Protein AF-A0A6G6K9N0-F1 (afdb_monomer_lite)

Secondary structure (DSSP, 8-state):
-EEEEEEEEEETTHHHHHHHS-HHHHHHHHHHHHHHHHHHHHHTT-SEEEEETTEEEEEEESSHHHHHHHHHHHHHHHHHHHHHHT-TT-GGGGSTT--PPP-EEEEEEEEEEEEPSSSS--EESHHHHHHHHHHHHSPTT-EEE-HHHHHHHT--GGGB-TT--B----TT---SSTTTS--BEEBP---S-PPPS-S--TTTEEEEESSHHHHHHHS-HHHHHHHBPTT-EEEEEESS-GGGGG--HHHHHHHHHTT-EEEEEEE-TTGGGGS-HHHHHHHHHHHHHHHHHHHHHHHH-TTEEEEEESS--SSEEEEEEEEETTEEEEEEEEETT--TT----EEEEE---SS-HHHHTT-HHHHHHHHHHHHHT-TTEE----

Foldseek 3Di:
DFKKKKKKKAWPCLVVCPVVDPPVLSVLLLVVLVVLLCVLLVVLPWPDWDDDPSMIMTIFHRALSRLLSNVSSLLSSLQVQLLLLLDQVNVQVVDPDWRDGTKMFMFIEIDDWDDDPPPNRDTDDDRNLRRVQNSVVGDISWYKYWPVSVVSNPDDPVQWDPPQFDQDDRPPDDDPDPSDDIGMTIGDHLYQFAADPDRNDPFFWRHKDLFVVRCCVRHNLLSQLVFFAQLWEKEKAEAQPLSVLPDDPSSVVSCVVSVYAYEAEHEDLQLCPPDDPVQSVQSVVSNVVRVVSLVVVCVVDVSYAYWYAPHDDQKIKMWGWGDRPNDTKIKMWIGHGDGPPDSHMIIMGIFNDPPPPVCLVRHPSSVVVVVSVCRVVDPRTPRPPD

Radius of gyration: 24.11 Å; chains: 1; bounding box: 62×47×68 Å

Sequence (386 aa):
MELRAIMFVDMVDSTGLKHRESSETALLLTKALFEQVKHATRKHGCLFVKFTGDGAMVTFAGDNAGCFAAVQAACELVRSIDEYNLQFNHPSRAREGAYVNIRVRIGVAFGRCDLIEDHSGDVVGLPADLASRLCREADVNRILLDRETMTRSGMDLSDFDSLARRRLTLKGIPLPGGQEQEQFFHVKVDRLVQAPLEEDFPGGMVAVYTNRNEMRKDFSLSRLFDRAVVGSEILVVGRTLVGWSQMSSHDLDLIRTKNLRIKLLVSSLEACKFLAGAEVTTIAADKAATLPAFQRLTTTLPSVDFHEMDILIPDGFTCAEVTAGGASKSVVLRDINSGAKTDKITMLFACICDRDRSRQSRCITCGMRERGRRLAESPRGSAARV

pLDDT: mean 81.49, std 14.33, range [33.62, 98.0]

Structure (mmCIF, N/CA/C/O backbone):
data_AF-A0A6G6K9N0-F1
#
_entry.id   AF-A0A6G6K9N0-F1
#
loop_
_atom_site.group_PDB
_atom_site.id
_atom_site.type_symbol
_atom_site.label_atom_id
_atom_site.label_alt_id
_atom_site.label_comp_id
_atom_site.label_asym_id
_atom_site.label_entity_id
_atom_site.label_seq_id
_atom_site.pdbx_PDB_ins_code
_atom_site.Cartn_x
_atom_site.Cartn_y
_atom_site.Cartn_z
_atom_site.occupancy
_atom_site.B_iso_or_equiv
_atom_site.auth_seq_id
_atom_site.auth_comp_id
_atom_site.auth_asym_id
_atom_site.auth_atom_id
_atom_site.pdbx_PDB_model_num
ATOM 1 N N . MET A 1 1 ? 20.776 1.605 -32.677 1.00 76.75 1 MET A N 1
ATOM 2 C CA . MET A 1 1 ? 20.116 2.642 -31.856 1.00 76.75 1 MET A CA 1
ATOM 3 C C . MET A 1 1 ? 18.609 2.681 -32.060 1.00 76.75 1 MET A C 1
ATOM 5 O O . MET A 1 1 ? 18.141 3.049 -33.133 1.00 76.75 1 MET A O 1
ATOM 9 N N . GLU A 1 2 ? 17.856 2.388 -31.006 1.00 89.44 2 GLU A N 1
ATOM 10 C CA . GLU A 1 2 ? 16.396 2.515 -30.951 1.00 89.44 2 GLU A CA 1
ATOM 11 C C . GLU A 1 2 ? 15.970 3.317 -29.715 1.00 89.44 2 GLU A C 1
ATOM 13 O O . GLU A 1 2 ? 16.739 3.456 -28.765 1.00 89.44 2 GLU A O 1
ATOM 18 N N . LEU A 1 3 ? 14.750 3.861 -29.718 1.00 94.44 3 LEU A N 1
ATOM 19 C CA . LEU A 1 3 ? 14.158 4.446 -28.514 1.00 94.44 3 LEU A CA 1
ATOM 20 C C . LEU A 1 3 ? 13.615 3.332 -27.610 1.00 94.44 3 LEU A C 1
ATOM 22 O O . LEU A 1 3 ? 12.992 2.379 -28.096 1.00 94.44 3 LEU A O 1
ATOM 26 N N . ARG A 1 4 ? 13.827 3.467 -26.300 1.00 95.38 4 ARG A N 1
ATOM 27 C CA . ARG A 1 4 ? 13.277 2.582 -25.265 1.00 95.38 4 ARG A CA 1
ATOM 28 C C . ARG A 1 4 ? 12.958 3.369 -23.999 1.00 95.38 4 ARG A C 1
ATOM 30 O O . ARG A 1 4 ? 13.692 4.290 -23.639 1.00 95.38 4 ARG A O 1
ATOM 37 N N . ALA A 1 5 ? 11.909 2.946 -23.301 1.00 96.94 5 ALA A N 1
ATOM 38 C CA . ALA A 1 5 ? 11.779 3.201 -21.872 1.00 96.94 5 ALA A CA 1
ATOM 39 C C . ALA A 1 5 ? 12.426 2.037 -21.108 1.00 96.94 5 ALA A C 1
ATOM 41 O O . ALA A 1 5 ? 12.181 0.865 -21.411 1.00 96.94 5 ALA A O 1
ATOM 42 N N . ILE A 1 6 ? 13.285 2.363 -20.148 1.00 97.00 6 ILE A N 1
ATOM 43 C CA . ILE A 1 6 ? 14.080 1.408 -19.378 1.00 97.00 6 ILE A CA 1
ATOM 44 C C . ILE A 1 6 ? 13.731 1.579 -17.909 1.00 97.00 6 ILE A C 1
ATOM 46 O O . ILE A 1 6 ? 13.831 2.677 -17.367 1.00 97.00 6 ILE A O 1
ATOM 50 N N . MET A 1 7 ? 13.345 0.482 -17.268 1.00 97.94 7 MET A N 1
ATOM 51 C CA . MET A 1 7 ? 13.067 0.411 -15.842 1.00 97.94 7 MET A CA 1
ATOM 52 C C . MET A 1 7 ? 14.128 -0.451 -15.161 1.00 97.94 7 MET A C 1
ATOM 54 O O . MET A 1 7 ? 14.363 -1.588 -15.565 1.00 97.94 7 MET A O 1
ATOM 58 N N . PHE A 1 8 ? 14.731 0.072 -14.100 1.00 97.75 8 PHE A N 1
ATOM 59 C CA . PHE A 1 8 ? 15.536 -0.699 -13.160 1.00 97.75 8 PHE A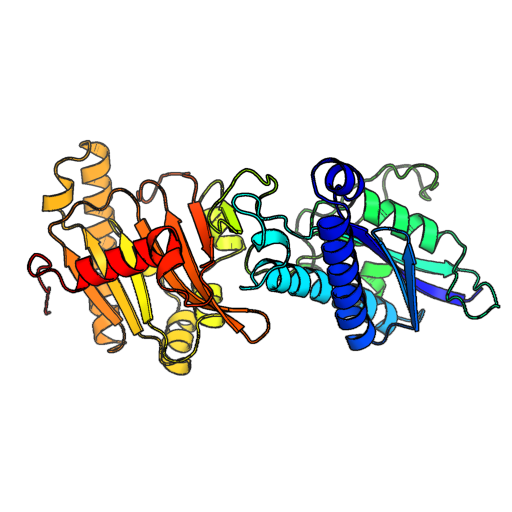 CA 1
ATOM 60 C C . PHE A 1 8 ? 14.772 -0.888 -11.856 1.00 97.75 8 PHE A C 1
ATOM 62 O O . PHE A 1 8 ? 14.125 0.039 -11.371 1.00 97.75 8 PHE A O 1
ATOM 69 N N . VAL A 1 9 ? 14.873 -2.089 -11.300 1.00 97.75 9 VAL A N 1
ATOM 70 C CA . VAL A 1 9 ? 14.343 -2.479 -9.993 1.00 97.75 9 VAL A CA 1
ATOM 71 C C . VAL A 1 9 ? 15.502 -3.019 -9.174 1.00 97.75 9 VAL A C 1
ATOM 73 O O . VAL A 1 9 ? 16.251 -3.857 -9.670 1.00 97.75 9 VAL A O 1
ATOM 76 N N . ASP A 1 10 ? 15.623 -2.585 -7.928 1.00 95.62 10 ASP A N 1
ATOM 77 C CA . ASP A 1 10 ? 16.673 -3.022 -7.006 1.00 95.62 10 ASP A CA 1
ATOM 78 C C . ASP A 1 10 ? 16.066 -3.418 -5.659 1.00 95.62 10 ASP A C 1
ATOM 80 O O . ASP A 1 10 ? 15.213 -2.691 -5.142 1.00 95.62 10 ASP A O 1
ATOM 84 N N . MET A 1 11 ? 16.471 -4.559 -5.092 1.00 93.00 11 MET A N 1
ATOM 85 C CA . MET A 1 11 ? 16.022 -4.977 -3.761 1.00 93.00 11 MET A CA 1
ATOM 86 C C . MET A 1 11 ? 16.819 -4.238 -2.685 1.00 93.00 11 MET A C 1
ATOM 88 O O . MET A 1 11 ? 18.035 -4.366 -2.577 1.00 93.00 11 MET A O 1
ATOM 92 N N . VAL A 1 12 ? 16.115 -3.509 -1.822 1.00 89.56 12 VAL A N 1
ATOM 93 C CA . VAL A 1 12 ? 16.740 -2.724 -0.754 1.00 89.56 12 VAL A CA 1
ATOM 94 C C . VAL A 1 12 ? 17.461 -3.639 0.231 1.00 89.56 12 VAL A C 1
ATOM 96 O O . VAL A 1 12 ? 16.858 -4.549 0.794 1.00 89.56 12 VAL A O 1
ATOM 99 N N . ASP A 1 13 ? 18.737 -3.332 0.475 1.00 82.44 13 ASP A N 1
ATOM 100 C CA . ASP A 1 13 ? 19.608 -4.030 1.429 1.00 82.44 13 ASP A CA 1
ATOM 101 C C . ASP A 1 13 ? 19.694 -5.553 1.203 1.00 82.44 13 ASP A C 1
ATOM 103 O O . ASP A 1 13 ? 19.846 -6.341 2.134 1.00 82.44 13 ASP A O 1
ATOM 107 N N . SER A 1 14 ? 19.635 -5.990 -0.059 1.00 80.25 14 SER A N 1
ATOM 108 C CA . SER A 1 14 ? 19.769 -7.406 -0.433 1.00 80.25 14 SER A CA 1
ATOM 109 C C . SER A 1 14 ? 21.084 -8.041 0.041 1.00 80.25 14 SER A C 1
ATOM 111 O O . SER A 1 14 ? 21.157 -9.245 0.296 1.00 80.25 14 SER A O 1
ATOM 113 N N . THR A 1 15 ? 22.143 -7.234 0.143 1.00 77.25 15 THR A N 1
ATOM 114 C CA . THR A 1 15 ? 23.469 -7.681 0.568 1.00 77.25 15 THR A CA 1
ATOM 115 C C . THR A 1 15 ? 23.490 -7.881 2.078 1.00 77.25 15 THR A C 1
ATOM 117 O O . THR A 1 15 ? 23.899 -8.948 2.528 1.00 77.25 15 THR A O 1
ATOM 120 N N . GLY A 1 16 ? 22.968 -6.926 2.860 1.00 77.44 16 GLY A N 1
ATOM 121 C CA . GLY A 1 16 ? 22.784 -7.101 4.300 1.00 77.44 16 GLY A CA 1
ATOM 122 C C . GLY A 1 16 ? 21.852 -8.269 4.618 1.00 77.44 16 GLY A C 1
ATOM 123 O O . GLY A 1 16 ? 22.157 -9.072 5.497 1.00 77.44 16 GLY A O 1
ATOM 124 N N . LEU A 1 17 ? 20.787 -8.444 3.831 1.00 75.00 17 LEU A N 1
ATOM 125 C CA . LEU A 1 17 ? 19.857 -9.564 3.952 1.00 75.00 17 LEU A CA 1
ATOM 126 C C . LEU A 1 17 ? 20.562 -10.925 3.845 1.00 75.00 17 LEU A C 1
ATOM 128 O O . LEU A 1 17 ? 20.322 -11.795 4.671 1.00 75.00 17 LEU A O 1
ATOM 132 N N . LYS A 1 18 ? 21.478 -11.110 2.885 1.00 76.12 18 LYS A N 1
ATOM 133 C CA . LYS A 1 18 ? 22.251 -12.363 2.737 1.00 76.12 18 LYS A CA 1
ATOM 134 C C . LYS A 1 18 ? 23.173 -12.662 3.923 1.00 76.12 18 LYS A C 1
ATOM 136 O O . LYS A 1 18 ? 23.562 -13.814 4.095 1.00 76.12 18 LYS A O 1
ATOM 141 N N . HIS A 1 19 ? 23.553 -11.642 4.692 1.00 77.94 19 HIS A N 1
ATOM 142 C CA . HIS A 1 19 ? 24.391 -11.789 5.882 1.00 77.94 19 HIS A CA 1
ATOM 143 C C . HIS A 1 19 ? 23.576 -11.995 7.164 1.00 77.94 19 HIS A C 1
ATOM 145 O O . HIS A 1 19 ? 24.037 -12.706 8.054 1.00 77.94 19 HIS A O 1
ATOM 151 N N . ARG A 1 20 ? 22.394 -11.372 7.271 1.00 74.94 20 ARG A N 1
ATOM 152 C CA . ARG A 1 20 ? 21.501 -11.500 8.436 1.00 74.94 20 ARG A CA 1
ATOM 153 C C . ARG A 1 20 ? 20.654 -12.768 8.390 1.00 74.94 20 ARG A C 1
ATOM 155 O O . ARG A 1 20 ? 20.398 -13.374 9.425 1.00 74.94 20 ARG A O 1
ATOM 162 N N . GLU A 1 21 ? 20.252 -13.178 7.192 1.00 75.19 21 GLU A N 1
ATOM 163 C CA . GLU A 1 21 ? 19.354 -14.305 6.972 1.00 75.19 21 GLU A CA 1
ATOM 164 C C . GLU A 1 21 ? 20.063 -15.527 6.394 1.00 75.19 21 GLU A C 1
ATOM 166 O O . GLU A 1 21 ? 21.169 -15.466 5.857 1.00 75.19 21 GLU A O 1
ATOM 171 N N . SER A 1 22 ? 19.383 -16.673 6.462 1.00 77.12 22 SER A N 1
ATOM 172 C CA . SER A 1 22 ? 19.866 -17.880 5.794 1.00 77.12 22 SER A CA 1
ATOM 173 C C . SER A 1 22 ? 19.892 -17.699 4.271 1.00 77.12 22 SER A C 1
ATOM 175 O O . SER A 1 22 ? 19.024 -17.036 3.694 1.00 77.12 22 SER A O 1
ATOM 177 N N . SER A 1 23 ? 20.848 -18.343 3.592 1.00 80.06 23 SER A N 1
ATOM 178 C CA . SER A 1 23 ? 20.934 -18.309 2.124 1.00 80.06 23 SER A CA 1
ATOM 179 C C . SER A 1 23 ? 19.653 -18.812 1.447 1.00 80.06 23 SER A C 1
ATOM 181 O O . SER A 1 23 ? 19.300 -18.335 0.371 1.00 80.06 23 SER A O 1
ATOM 183 N N . GLU A 1 24 ? 18.935 -19.737 2.090 1.00 81.69 24 GLU A N 1
ATOM 184 C CA . GLU A 1 24 ? 17.631 -20.222 1.639 1.00 81.69 24 GLU A CA 1
ATOM 185 C C . GLU A 1 24 ? 16.565 -19.119 1.701 1.00 81.69 24 GLU A C 1
ATOM 187 O O . GLU A 1 24 ? 15.896 -18.865 0.699 1.00 81.69 24 GLU A O 1
ATOM 192 N N . THR A 1 25 ? 16.454 -18.406 2.829 1.00 79.19 25 THR A N 1
ATOM 193 C CA . THR A 1 25 ? 15.535 -17.263 2.980 1.00 79.19 25 THR A CA 1
ATOM 194 C C . THR A 1 25 ? 15.822 -16.192 1.928 1.00 79.19 25 THR A C 1
ATOM 196 O O . THR A 1 25 ? 14.905 -15.739 1.242 1.00 79.19 25 THR A O 1
ATOM 199 N N . ALA A 1 26 ? 17.093 -15.815 1.760 1.00 81.38 26 ALA A N 1
ATOM 200 C CA . ALA A 1 26 ? 17.496 -14.811 0.780 1.00 81.38 26 ALA A CA 1
ATOM 201 C C . ALA A 1 26 ? 17.121 -15.242 -0.649 1.00 81.38 26 ALA A C 1
ATOM 203 O O . ALA A 1 26 ? 16.526 -14.464 -1.393 1.00 81.38 26 ALA A O 1
ATOM 204 N N . LEU A 1 27 ? 17.380 -16.504 -1.013 1.00 85.12 27 LEU A N 1
ATOM 205 C CA . LEU A 1 27 ? 17.009 -17.051 -2.318 1.00 85.12 27 LEU A CA 1
ATOM 206 C C . LEU A 1 27 ? 15.490 -17.056 -2.541 1.00 85.12 27 LEU A C 1
ATOM 208 O O . LEU A 1 27 ? 15.033 -16.733 -3.638 1.00 85.12 27 LEU A O 1
ATOM 212 N N . LEU A 1 28 ? 14.703 -17.421 -1.526 1.00 86.19 28 LEU A N 1
ATOM 213 C CA . LEU A 1 28 ? 13.240 -17.417 -1.600 1.00 86.19 28 LEU A CA 1
ATOM 214 C C . LEU A 1 28 ? 12.693 -16.003 -1.829 1.00 86.19 28 LEU A C 1
ATOM 216 O O . LEU A 1 28 ? 11.836 -15.817 -2.693 1.00 86.19 28 LEU A O 1
ATOM 220 N N . LEU A 1 29 ? 13.218 -15.002 -1.117 1.00 86.69 29 LEU A N 1
ATOM 221 C CA . LEU A 1 29 ? 12.814 -13.603 -1.279 1.00 86.69 29 LEU A CA 1
ATOM 222 C C . LEU A 1 29 ? 13.217 -13.044 -2.649 1.00 86.69 29 LEU A C 1
ATOM 224 O O . LEU A 1 29 ? 12.410 -12.378 -3.295 1.00 86.69 29 LEU A O 1
ATOM 228 N N . THR A 1 30 ? 14.417 -13.364 -3.146 1.00 89.44 30 THR A N 1
ATOM 229 C CA . THR A 1 30 ? 14.835 -12.988 -4.506 1.00 89.44 30 THR A CA 1
ATOM 230 C C . THR A 1 30 ? 13.933 -13.619 -5.567 1.00 89.44 30 THR A C 1
ATOM 232 O O . THR A 1 30 ? 13.468 -12.923 -6.468 1.00 89.44 30 THR A O 1
ATOM 235 N N . LYS A 1 31 ? 13.617 -14.917 -5.448 1.00 90.44 31 LYS A N 1
ATOM 236 C CA . LYS A 1 31 ? 12.684 -15.593 -6.366 1.00 90.44 31 LYS A CA 1
ATOM 237 C C . LYS A 1 31 ? 11.305 -14.941 -6.349 1.00 90.44 31 LYS A C 1
ATOM 239 O O . LYS A 1 31 ? 10.733 -14.711 -7.409 1.00 90.44 31 LYS A O 1
ATOM 244 N N . ALA A 1 32 ? 10.795 -14.614 -5.165 1.00 89.75 32 ALA A N 1
ATOM 245 C CA . ALA A 1 32 ? 9.515 -13.940 -5.031 1.00 89.75 32 ALA A CA 1
ATOM 246 C C . ALA A 1 32 ? 9.516 -12.564 -5.706 1.00 89.75 32 ALA A C 1
ATOM 248 O O . ALA A 1 32 ? 8.602 -12.285 -6.480 1.00 89.75 32 ALA A O 1
ATOM 249 N N . LEU A 1 33 ? 10.557 -11.746 -5.500 1.00 92.88 33 LEU A N 1
ATOM 250 C CA . LEU A 1 33 ? 10.702 -10.474 -6.213 1.00 92.88 33 LEU A CA 1
ATOM 251 C C . LEU A 1 33 ? 10.684 -10.684 -7.731 1.00 92.88 33 LEU A C 1
ATOM 253 O O . LEU A 1 33 ? 9.982 -9.969 -8.439 1.00 92.88 33 LEU A O 1
ATOM 257 N N . PHE A 1 34 ? 11.420 -11.670 -8.241 1.00 95.06 34 PHE A N 1
ATOM 258 C CA . PHE A 1 34 ? 11.490 -11.925 -9.680 1.00 95.06 34 PHE A CA 1
ATOM 259 C C . PHE A 1 34 ? 10.136 -12.310 -10.273 1.00 95.06 34 PHE A C 1
ATOM 261 O O . PHE A 1 34 ? 9.804 -11.865 -11.372 1.00 95.06 34 PHE A O 1
ATOM 268 N N . GLU A 1 35 ? 9.333 -13.087 -9.549 1.00 94.12 35 GLU A N 1
ATOM 269 C CA . GLU A 1 35 ? 7.966 -13.392 -9.966 1.00 94.12 35 GLU A CA 1
ATOM 270 C C . GLU A 1 35 ? 7.067 -12.147 -9.945 1.00 94.12 35 GLU A C 1
ATOM 272 O O . GLU A 1 35 ? 6.330 -11.927 -10.908 1.00 94.12 35 GLU A O 1
ATOM 277 N N . GLN A 1 36 ? 7.189 -11.277 -8.934 1.00 94.69 36 GLN A N 1
ATOM 278 C CA . GLN A 1 36 ? 6.466 -9.997 -8.909 1.00 94.69 36 GLN A CA 1
ATOM 279 C C . GLN A 1 36 ? 6.851 -9.101 -10.096 1.00 94.69 36 GLN A C 1
ATOM 281 O O . GLN A 1 36 ? 5.975 -8.579 -10.787 1.00 94.69 36 GLN A O 1
ATOM 286 N N . VAL A 1 37 ? 8.151 -8.984 -10.397 1.00 97.19 37 VAL A N 1
ATOM 287 C CA . VAL A 1 37 ? 8.655 -8.219 -11.548 1.00 97.19 37 VAL A CA 1
ATOM 288 C C . VAL A 1 37 ? 8.088 -8.776 -12.849 1.00 97.19 37 VAL A C 1
ATOM 290 O O . VAL A 1 37 ? 7.547 -8.009 -13.643 1.00 97.19 37 VAL A O 1
ATOM 293 N N . LYS A 1 38 ? 8.153 -10.096 -13.083 1.00 95.94 38 LYS A N 1
ATOM 294 C CA . LYS A 1 38 ? 7.590 -10.710 -14.302 1.00 95.94 38 LYS A CA 1
ATOM 295 C C . LYS A 1 38 ? 6.101 -10.442 -14.428 1.00 95.94 38 LYS A C 1
ATOM 297 O O . LYS A 1 38 ? 5.647 -10.114 -15.519 1.00 95.94 38 LYS A O 1
ATOM 302 N N . HIS A 1 39 ? 5.352 -10.615 -13.342 1.00 94.44 39 HIS A N 1
ATOM 303 C CA . HIS A 1 39 ? 3.907 -10.444 -13.355 1.00 94.44 39 HIS A CA 1
ATOM 304 C C . HIS A 1 39 ? 3.524 -9.010 -13.735 1.00 94.44 39 HIS A C 1
ATOM 306 O O . HIS A 1 39 ? 2.824 -8.808 -14.730 1.00 94.44 39 HIS A O 1
ATOM 312 N N . ALA A 1 40 ? 4.048 -8.025 -13.001 1.00 95.94 40 ALA A N 1
ATOM 313 C CA . ALA A 1 40 ? 3.749 -6.616 -13.229 1.00 95.94 40 ALA A CA 1
ATOM 314 C C . ALA A 1 40 ? 4.182 -6.161 -14.632 1.00 95.94 40 ALA A C 1
ATOM 316 O O . ALA A 1 40 ? 3.424 -5.523 -15.353 1.00 95.94 40 ALA A O 1
ATOM 317 N N . THR A 1 41 ? 5.381 -6.537 -15.076 1.00 97.25 41 THR A N 1
ATOM 318 C CA . THR A 1 41 ? 5.936 -6.044 -16.350 1.00 97.25 41 THR A CA 1
ATOM 319 C C . THR A 1 41 ? 5.300 -6.684 -17.578 1.00 97.25 41 THR A C 1
ATOM 321 O O . THR A 1 41 ? 4.993 -5.980 -18.541 1.00 97.25 41 THR A O 1
ATOM 324 N N . ARG A 1 42 ? 5.013 -7.993 -17.542 1.00 95.94 42 ARG A N 1
ATOM 325 C CA . ARG A 1 42 ? 4.319 -8.679 -18.645 1.00 95.94 42 ARG A CA 1
ATOM 326 C C . ARG A 1 42 ? 2.894 -8.179 -18.817 1.00 95.94 42 ARG A C 1
ATOM 328 O O . ARG A 1 42 ? 2.455 -8.009 -19.950 1.00 95.94 42 ARG A O 1
ATOM 335 N N . LYS A 1 43 ? 2.195 -7.897 -17.712 1.00 94.88 43 LYS A N 1
ATOM 336 C CA . LYS A 1 43 ? 0.843 -7.317 -17.729 1.00 94.88 43 LYS A CA 1
ATOM 337 C C . LYS A 1 43 ? 0.784 -5.998 -18.509 1.00 94.88 43 LYS A C 1
ATOM 339 O O . LYS A 1 43 ? -0.235 -5.708 -19.124 1.00 94.88 43 LYS A O 1
ATOM 344 N N . HIS A 1 44 ? 1.881 -5.245 -18.526 1.00 97.00 44 HIS A N 1
ATOM 345 C CA . HIS A 1 44 ? 2.009 -3.974 -19.238 1.00 97.00 44 HIS A CA 1
ATOM 346 C C . HIS A 1 44 ? 2.843 -4.070 -20.530 1.00 97.00 44 HIS A C 1
ATOM 348 O O . HIS A 1 44 ? 3.254 -3.049 -21.067 1.00 97.00 44 HIS A O 1
ATOM 354 N N . GLY A 1 45 ? 3.081 -5.272 -21.065 1.00 95.31 45 GLY A N 1
ATOM 355 C CA . GLY A 1 45 ? 3.688 -5.435 -22.391 1.00 95.31 45 GLY A CA 1
ATOM 356 C C . GLY A 1 45 ? 5.178 -5.094 -22.463 1.00 95.31 45 GLY A C 1
ATOM 357 O O . GLY A 1 45 ? 5.630 -4.537 -23.464 1.00 95.31 45 GLY A O 1
ATOM 358 N N . CYS A 1 46 ? 5.958 -5.412 -21.422 1.00 95.69 46 CYS A N 1
ATOM 359 C CA . CYS A 1 46 ? 7.416 -5.307 -21.508 1.00 95.69 46 CYS A CA 1
ATOM 360 C C . CYS A 1 46 ? 7.979 -6.141 -22.673 1.00 95.69 46 CYS A C 1
ATOM 362 O O . CYS A 1 46 ? 7.484 -7.230 -22.970 1.00 95.69 46 CYS A O 1
ATOM 364 N N . LEU A 1 47 ? 9.063 -5.661 -23.278 1.00 93.38 47 LEU A N 1
ATOM 365 C CA . LEU A 1 47 ? 9.773 -6.359 -24.349 1.00 93.38 47 LEU A CA 1
ATOM 366 C C . LEU A 1 47 ? 10.730 -7.406 -23.776 1.00 93.38 47 LEU A C 1
ATOM 368 O O . LEU A 1 47 ? 10.705 -8.564 -24.184 1.00 93.38 47 LEU A O 1
ATOM 372 N N . PHE A 1 48 ? 11.543 -7.007 -22.794 1.00 92.25 48 PHE A N 1
ATOM 373 C CA . PHE A 1 48 ? 12.519 -7.885 -22.153 1.00 92.25 48 PHE A CA 1
ATOM 374 C C . PHE A 1 48 ? 12.614 -7.623 -20.653 1.00 92.25 48 PHE A C 1
ATOM 376 O O . PHE A 1 48 ? 12.466 -6.490 -20.196 1.00 92.25 48 PHE A O 1
ATOM 383 N N . VAL A 1 49 ? 12.911 -8.685 -19.901 1.00 93.81 49 VAL A N 1
ATOM 384 C CA . VAL A 1 49 ? 13.231 -8.651 -18.470 1.00 93.81 49 VAL A CA 1
ATOM 385 C C . VAL A 1 49 ? 14.548 -9.390 -18.273 1.00 93.81 49 VAL A C 1
ATOM 387 O O . VAL A 1 49 ? 14.626 -10.591 -18.531 1.00 93.81 49 VAL A O 1
ATOM 390 N N . LYS A 1 50 ? 15.566 -8.687 -17.780 1.00 92.00 50 LYS A N 1
ATOM 391 C CA . LYS A 1 50 ? 16.864 -9.246 -17.402 1.00 92.00 50 LYS A CA 1
ATOM 392 C C . LYS A 1 50 ? 17.053 -9.120 -15.897 1.00 92.00 50 LYS A C 1
ATOM 394 O O . LYS A 1 50 ? 17.003 -8.021 -15.359 1.00 92.00 50 LYS A O 1
ATOM 399 N N . PHE A 1 51 ? 17.315 -10.229 -15.215 1.00 92.62 51 PHE A N 1
ATOM 400 C CA . PHE A 1 51 ? 17.617 -10.213 -13.783 1.00 92.62 51 PHE A CA 1
ATOM 401 C C . PHE A 1 51 ? 19.100 -9.955 -13.528 1.00 92.62 51 PHE A C 1
ATOM 403 O O . PHE A 1 51 ? 19.963 -10.522 -14.198 1.00 92.62 51 PHE A O 1
ATOM 410 N N . THR A 1 52 ? 19.394 -9.117 -12.538 1.00 86.19 52 THR A N 1
ATOM 411 C CA . THR A 1 52 ? 20.753 -8.697 -12.181 1.00 86.19 52 THR A CA 1
ATOM 412 C C . THR A 1 52 ? 20.973 -8.916 -10.691 1.00 86.19 52 THR A C 1
ATOM 414 O O . THR A 1 52 ? 20.807 -7.998 -9.897 1.00 86.19 52 THR A O 1
ATOM 417 N N . GLY A 1 53 ? 21.313 -10.148 -10.304 1.00 84.88 53 GLY A N 1
ATOM 418 C CA . GLY A 1 53 ? 21.552 -10.509 -8.905 1.00 84.88 53 GLY A CA 1
ATOM 419 C C . GLY A 1 53 ? 20.285 -10.438 -8.050 1.00 84.88 53 GLY A C 1
ATOM 420 O O . GLY A 1 53 ? 19.584 -11.430 -7.898 1.00 84.88 53 GLY A O 1
ATOM 421 N N . ASP A 1 54 ? 20.028 -9.275 -7.471 1.00 84.44 54 ASP A N 1
ATOM 422 C CA . ASP A 1 54 ? 18.929 -8.919 -6.570 1.00 84.44 54 ASP A CA 1
ATOM 423 C C . ASP A 1 54 ? 17.928 -7.927 -7.186 1.00 84.44 54 ASP A C 1
ATOM 425 O O . ASP A 1 54 ? 16.924 -7.591 -6.560 1.00 84.44 54 ASP A O 1
ATOM 429 N N . GLY A 1 55 ? 18.182 -7.493 -8.419 1.00 92.56 55 GLY A N 1
ATOM 430 C CA . GLY A 1 55 ? 17.347 -6.561 -9.160 1.00 92.56 55 GLY A CA 1
ATOM 431 C C . GLY A 1 55 ? 16.935 -7.066 -10.540 1.00 92.56 55 GLY A C 1
ATOM 432 O O . GLY A 1 55 ? 17.157 -8.224 -10.914 1.00 92.56 55 GLY A O 1
ATOM 433 N N . ALA A 1 56 ? 16.340 -6.171 -11.319 1.00 95.81 56 ALA A N 1
ATOM 434 C CA . ALA A 1 56 ? 15.976 -6.411 -12.705 1.00 95.81 56 ALA A CA 1
ATOM 435 C C . ALA A 1 56 ? 16.132 -5.149 -13.559 1.00 95.81 56 ALA A C 1
ATOM 437 O O . ALA A 1 56 ? 15.852 -4.043 -13.106 1.00 95.81 56 ALA A O 1
ATOM 438 N N . MET A 1 57 ? 16.504 -5.344 -14.820 1.00 96.12 57 MET A N 1
ATOM 439 C CA . MET A 1 57 ? 16.379 -4.374 -15.900 1.00 96.12 57 MET A CA 1
ATOM 440 C C . MET A 1 57 ? 15.236 -4.811 -16.812 1.00 96.12 57 MET A C 1
ATOM 442 O O . MET A 1 57 ? 15.163 -5.968 -17.228 1.00 96.12 57 MET A O 1
ATOM 446 N N . VAL A 1 58 ? 14.345 -3.886 -17.135 1.00 96.88 58 VAL A N 1
ATOM 447 C CA . VAL A 1 58 ? 13.154 -4.139 -17.941 1.00 96.88 58 VAL A CA 1
ATOM 448 C C . VAL A 1 58 ? 13.065 -3.091 -19.032 1.00 96.88 58 VAL A C 1
ATOM 450 O O . VAL A 1 58 ? 13.298 -1.910 -18.781 1.00 96.88 58 VAL A O 1
ATOM 453 N N . THR A 1 59 ? 12.723 -3.514 -20.243 1.00 96.06 59 THR A N 1
ATOM 454 C CA . THR A 1 59 ? 12.619 -2.621 -21.399 1.00 96.06 59 THR A CA 1
ATOM 455 C C . THR A 1 59 ? 11.206 -2.611 -21.960 1.00 96.06 59 THR A C 1
ATOM 457 O O . THR A 1 59 ? 10.518 -3.632 -21.993 1.00 96.06 59 THR A O 1
ATOM 460 N N . PHE A 1 60 ? 10.782 -1.440 -22.419 1.00 96.44 60 PHE A N 1
ATOM 461 C CA . PHE A 1 60 ? 9.492 -1.193 -23.056 1.00 96.44 60 PHE A CA 1
ATOM 462 C C . PHE A 1 60 ? 9.708 -0.460 -24.381 1.00 96.44 60 PHE A C 1
ATOM 464 O O . PHE A 1 60 ? 10.795 0.067 -24.642 1.00 96.44 60 PHE A O 1
ATOM 471 N N . ALA A 1 61 ? 8.675 -0.430 -25.223 1.00 95.12 61 ALA A N 1
ATOM 472 C CA . ALA A 1 61 ? 8.709 0.280 -26.497 1.00 95.12 61 ALA A CA 1
ATOM 473 C C . ALA A 1 61 ? 9.125 1.757 -26.332 1.00 95.12 61 ALA A C 1
ATOM 475 O O . ALA A 1 61 ? 8.934 2.377 -25.287 1.00 95.12 61 ALA A O 1
ATOM 476 N N . GLY A 1 62 ? 9.737 2.310 -27.378 1.00 92.62 62 GLY A N 1
ATOM 477 C CA . GLY A 1 62 ? 10.264 3.676 -27.413 1.00 92.62 62 GLY A CA 1
ATOM 478 C C . GLY A 1 62 ? 9.248 4.765 -27.747 1.00 92.62 62 GLY A C 1
ATOM 479 O O . GLY A 1 62 ? 9.645 5.822 -28.235 1.00 92.62 62 GLY A O 1
ATOM 480 N N . ASP A 1 63 ? 7.963 4.502 -27.551 1.00 95.62 63 ASP A N 1
ATOM 481 C CA . ASP A 1 63 ? 6.865 5.425 -27.816 1.00 95.62 63 ASP A CA 1
ATOM 482 C C . ASP A 1 63 ? 6.186 5.877 -26.510 1.00 95.62 63 ASP A C 1
ATOM 484 O O . ASP A 1 63 ? 6.551 5.468 -25.405 1.00 95.62 63 ASP A O 1
ATOM 488 N N . ASN A 1 64 ? 5.197 6.767 -26.626 1.00 96.50 64 ASN A N 1
ATOM 489 C CA . ASN A 1 64 ? 4.479 7.297 -25.463 1.00 96.50 64 ASN A CA 1
ATOM 490 C C . ASN A 1 64 ? 3.744 6.185 -24.693 1.00 96.50 64 ASN A C 1
ATOM 492 O O . ASN A 1 64 ? 3.727 6.189 -23.462 1.00 96.50 64 ASN A O 1
ATOM 496 N N . ALA A 1 65 ? 3.189 5.203 -25.413 1.00 96.00 65 ALA A N 1
AT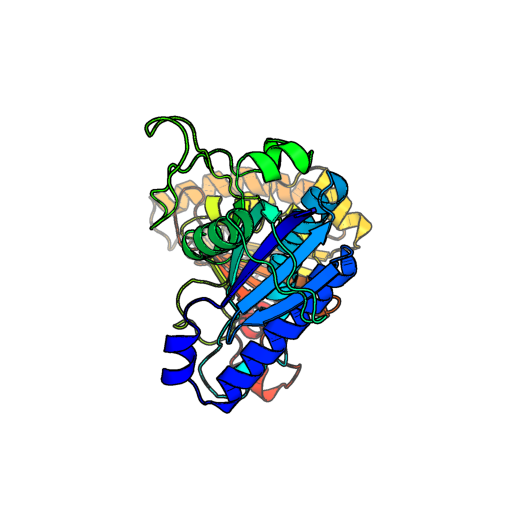OM 497 C CA . ALA A 1 65 ? 2.532 4.047 -24.813 1.00 96.00 65 ALA A CA 1
ATOM 498 C C . ALA A 1 65 ? 3.519 3.192 -24.002 1.00 96.00 65 ALA A C 1
ATOM 500 O O . ALA A 1 65 ? 3.181 2.751 -22.907 1.00 96.00 65 ALA A O 1
ATOM 501 N N . GLY A 1 66 ? 4.749 3.015 -24.486 1.00 96.94 66 GLY A N 1
ATOM 502 C CA . GLY A 1 66 ? 5.827 2.330 -23.783 1.00 96.94 66 GLY A CA 1
ATOM 503 C C . GLY A 1 66 ? 6.288 3.060 -22.521 1.00 96.94 66 GLY A C 1
ATOM 504 O O . GLY A 1 66 ? 6.466 2.417 -21.487 1.00 96.94 66 GLY A O 1
ATOM 505 N N . CYS A 1 67 ? 6.405 4.394 -22.552 1.00 97.19 67 CYS A N 1
ATOM 506 C CA . CYS A 1 67 ? 6.672 5.187 -21.343 1.00 97.19 67 CYS A CA 1
ATOM 507 C C . CYS A 1 67 ? 5.552 5.041 -20.307 1.00 97.19 67 CYS A C 1
ATOM 509 O O . CYS A 1 67 ? 5.826 4.799 -19.132 1.00 97.19 67 CYS A O 1
ATOM 511 N N . PHE A 1 68 ? 4.293 5.150 -20.738 1.00 96.69 68 PHE A N 1
ATOM 512 C CA . PHE A 1 68 ? 3.141 4.947 -19.862 1.00 96.69 68 PHE A CA 1
ATOM 513 C C . PHE A 1 68 ? 3.132 3.533 -19.266 1.00 96.69 68 PHE A C 1
ATOM 515 O O . PHE A 1 68 ? 2.997 3.366 -18.054 1.00 96.69 68 PHE A O 1
ATOM 522 N N . ALA A 1 69 ? 3.355 2.513 -20.096 1.00 97.62 69 ALA A N 1
ATOM 523 C CA . ALA A 1 69 ? 3.437 1.119 -19.682 1.00 97.62 69 ALA A CA 1
ATOM 524 C C . ALA A 1 69 ? 4.547 0.869 -18.652 1.00 97.62 69 ALA A C 1
ATOM 526 O O . ALA A 1 69 ? 4.312 0.162 -17.672 1.00 97.62 69 ALA A O 1
ATOM 527 N N . ALA A 1 70 ? 5.723 1.479 -18.828 1.00 98.00 70 ALA A N 1
ATOM 528 C CA . ALA A 1 70 ? 6.828 1.365 -17.881 1.00 98.00 70 ALA A CA 1
ATOM 529 C C . ALA A 1 70 ? 6.454 1.915 -16.495 1.00 98.00 70 ALA A C 1
ATOM 531 O O . ALA A 1 70 ? 6.699 1.259 -15.481 1.00 98.00 70 ALA A O 1
ATOM 532 N N . VAL A 1 71 ? 5.810 3.087 -16.443 1.00 96.62 71 VAL A N 1
ATOM 533 C CA . VAL A 1 71 ? 5.378 3.689 -15.172 1.00 96.62 71 VAL A CA 1
ATOM 534 C C . VAL A 1 71 ? 4.251 2.877 -14.526 1.00 96.62 71 VAL A C 1
ATOM 536 O O . VAL A 1 71 ? 4.294 2.619 -13.323 1.00 96.62 71 VAL A O 1
ATOM 539 N N . GLN A 1 72 ? 3.277 2.399 -15.306 1.00 95.75 72 GLN A N 1
ATOM 540 C CA . GLN A 1 72 ? 2.205 1.547 -14.783 1.00 95.75 72 GLN A CA 1
ATOM 541 C C . GLN A 1 72 ? 2.738 0.213 -14.244 1.00 95.75 72 GLN A C 1
ATOM 543 O O . GLN A 1 72 ? 2.344 -0.200 -13.154 1.00 95.75 72 GLN A O 1
ATOM 548 N N . ALA A 1 73 ? 3.695 -0.414 -14.937 1.00 97.75 73 ALA A N 1
ATOM 549 C CA . ALA A 1 73 ? 4.371 -1.618 -14.458 1.00 97.75 73 ALA A CA 1
ATOM 550 C C . ALA A 1 73 ? 5.102 -1.384 -13.131 1.00 97.75 73 ALA A C 1
ATOM 552 O O . ALA A 1 73 ? 5.028 -2.223 -12.235 1.00 97.75 73 ALA A O 1
ATOM 553 N N . ALA A 1 74 ? 5.775 -0.240 -12.982 1.00 97.06 74 ALA A N 1
ATOM 554 C CA . ALA A 1 74 ? 6.431 0.134 -11.734 1.00 97.06 74 ALA A CA 1
ATOM 555 C C . ALA A 1 74 ? 5.420 0.311 -10.585 1.00 97.06 74 ALA A C 1
ATOM 557 O O . ALA A 1 74 ? 5.628 -0.216 -9.491 1.00 97.06 74 ALA A O 1
ATOM 558 N N . CYS A 1 75 ? 4.301 1.002 -10.830 1.00 93.00 75 CYS A N 1
ATOM 559 C CA . CYS A 1 75 ? 3.225 1.174 -9.849 1.00 93.00 75 CYS A CA 1
ATOM 560 C C . CYS A 1 75 ? 2.597 -0.163 -9.438 1.00 93.00 75 CYS A C 1
ATOM 562 O O . CYS A 1 75 ? 2.379 -0.406 -8.250 1.00 93.00 75 CYS A O 1
ATOM 564 N N . GLU A 1 76 ? 2.321 -1.035 -10.408 1.00 92.75 76 GLU A N 1
ATOM 565 C CA . GLU A 1 76 ? 1.792 -2.378 -10.169 1.00 92.75 76 GLU A CA 1
ATOM 566 C C . GLU A 1 76 ? 2.764 -3.221 -9.341 1.00 92.75 76 GLU A C 1
ATOM 568 O O . GLU A 1 76 ? 2.344 -3.860 -8.382 1.00 92.75 76 GLU A O 1
ATOM 573 N N . LEU A 1 77 ? 4.064 -3.173 -9.649 1.00 94.69 77 LEU A N 1
ATOM 574 C CA . LEU A 1 77 ? 5.092 -3.901 -8.907 1.00 94.69 77 LEU A CA 1
ATOM 575 C C . LEU A 1 77 ? 5.150 -3.481 -7.434 1.00 94.69 77 LEU A C 1
ATOM 577 O O . LEU A 1 77 ? 5.228 -4.331 -6.550 1.00 94.69 77 LEU A O 1
ATOM 581 N N . VAL A 1 78 ? 5.092 -2.177 -7.145 1.00 90.19 78 VAL A N 1
ATOM 582 C CA . VAL A 1 78 ? 5.070 -1.692 -5.755 1.00 90.19 78 VAL A CA 1
ATOM 583 C C . VAL A 1 78 ? 3.835 -2.219 -5.019 1.00 90.19 78 VAL A C 1
ATOM 585 O O . VAL A 1 78 ? 3.958 -2.717 -3.900 1.00 90.19 78 VAL A O 1
ATOM 588 N N . ARG A 1 79 ? 2.655 -2.171 -5.651 1.00 85.62 79 ARG A N 1
ATOM 589 C CA . ARG A 1 79 ? 1.415 -2.704 -5.063 1.00 85.62 79 ARG A CA 1
ATOM 590 C C . ARG A 1 79 ? 1.488 -4.214 -4.852 1.00 85.62 79 ARG A C 1
ATOM 592 O O . ARG A 1 79 ? 1.093 -4.693 -3.794 1.00 85.62 79 ARG A O 1
ATOM 599 N N . SER A 1 80 ? 2.015 -4.959 -5.818 1.00 86.38 80 SER A N 1
ATOM 600 C CA . SER A 1 80 ? 2.094 -6.416 -5.736 1.00 86.38 80 SER A CA 1
ATOM 601 C C . SER A 1 80 ? 3.098 -6.873 -4.672 1.00 86.38 80 SER A C 1
ATOM 603 O O . SER A 1 80 ? 2.866 -7.876 -4.001 1.00 86.38 80 SER A O 1
ATOM 605 N N . ILE A 1 81 ? 4.172 -6.110 -4.441 1.00 86.50 81 ILE A N 1
ATOM 606 C CA . ILE A 1 81 ? 5.099 -6.330 -3.322 1.00 86.50 81 ILE A CA 1
ATOM 607 C C . ILE A 1 81 ? 4.419 -6.056 -1.978 1.00 86.50 81 ILE A C 1
ATOM 609 O O . ILE A 1 81 ? 4.580 -6.857 -1.056 1.00 86.50 81 ILE A O 1
ATOM 613 N N . ASP A 1 82 ? 3.639 -4.977 -1.854 1.00 79.94 82 ASP A N 1
ATOM 614 C CA . ASP A 1 82 ? 2.862 -4.717 -0.633 1.00 79.94 82 ASP A CA 1
ATOM 615 C C . ASP A 1 82 ? 1.916 -5.879 -0.334 1.00 79.94 82 ASP A C 1
ATOM 617 O O . ASP A 1 82 ? 1.858 -6.376 0.790 1.00 79.94 82 ASP A O 1
ATOM 621 N N . GLU A 1 83 ? 1.215 -6.365 -1.354 1.00 76.44 83 GLU A N 1
ATOM 622 C CA . GLU A 1 83 ? 0.324 -7.513 -1.230 1.00 76.44 83 GLU A CA 1
ATOM 623 C C . GLU A 1 83 ? 1.073 -8.795 -0.873 1.00 76.44 83 GLU A C 1
ATOM 625 O O . GLU A 1 83 ? 0.631 -9.530 0.014 1.00 76.44 83 GLU A O 1
ATOM 630 N N . TYR A 1 84 ? 2.206 -9.051 -1.531 1.00 79.44 84 TYR A N 1
ATOM 631 C CA . TYR A 1 84 ? 3.054 -10.209 -1.276 1.00 79.44 84 TYR A CA 1
ATOM 632 C C . TYR A 1 84 ? 3.531 -10.235 0.173 1.00 79.44 84 TYR A C 1
ATOM 634 O O . TYR A 1 84 ? 3.331 -11.234 0.861 1.00 79.44 84 TYR A O 1
ATOM 642 N N . ASN A 1 85 ? 4.076 -9.120 0.659 1.00 77.31 85 ASN A N 1
ATOM 643 C CA . ASN A 1 85 ? 4.480 -8.965 2.050 1.00 77.31 85 ASN A CA 1
ATOM 644 C C . ASN A 1 85 ? 3.293 -9.316 2.972 1.00 77.31 85 ASN A C 1
ATOM 646 O O . ASN A 1 85 ? 3.373 -10.188 3.837 1.00 77.31 85 ASN A O 1
ATOM 650 N N . LEU A 1 86 ? 2.104 -8.779 2.704 1.00 71.19 86 LEU A N 1
ATOM 651 C CA . LEU A 1 86 ? 0.933 -9.043 3.538 1.00 71.19 86 LEU A CA 1
ATOM 652 C C . LEU A 1 86 ? 0.450 -10.513 3.556 1.00 71.19 86 LEU A C 1
ATOM 654 O O . LEU A 1 86 ? -0.397 -10.818 4.399 1.00 71.19 86 LEU A O 1
ATOM 658 N N . GLN A 1 87 ? 0.947 -11.441 2.720 1.00 68.94 87 GLN A N 1
ATOM 659 C CA . GLN A 1 87 ? 0.485 -12.844 2.608 1.00 68.94 87 GLN A CA 1
ATOM 660 C C . GLN A 1 87 ? 0.645 -13.692 3.884 1.00 68.94 87 GLN A C 1
ATOM 662 O O . GLN A 1 87 ? 1.428 -13.386 4.775 1.00 68.94 87 GLN A O 1
ATOM 667 N N . PHE A 1 88 ? -0.189 -14.741 4.034 1.00 51.50 88 PHE A N 1
ATOM 668 C CA . PHE A 1 88 ? -0.255 -15.495 5.301 1.00 51.50 88 PHE A CA 1
ATOM 669 C C . PHE A 1 88 ? 0.891 -16.506 5.431 1.00 51.50 88 PHE A C 1
ATOM 671 O O . PHE A 1 88 ? 1.585 -16.498 6.445 1.00 51.50 88 PHE A O 1
ATOM 678 N N . ASN A 1 89 ? 1.163 -17.229 4.343 1.00 57.34 89 ASN A N 1
ATOM 679 C CA . ASN A 1 89 ? 2.244 -18.206 4.206 1.00 57.34 89 ASN A CA 1
ATOM 680 C C . ASN A 1 89 ? 3.573 -17.560 3.777 1.00 57.34 89 ASN A C 1
ATOM 682 O O . ASN A 1 89 ? 4.344 -18.173 3.039 1.00 57.34 89 ASN A O 1
ATOM 686 N N . HIS A 1 90 ? 3.813 -16.297 4.144 1.00 63.34 90 HIS A N 1
ATOM 687 C CA . HIS A 1 90 ? 4.999 -15.585 3.674 1.00 63.34 90 HIS A CA 1
ATOM 688 C C . HIS A 1 90 ? 6.270 -16.372 4.064 1.00 63.34 90 HIS A C 1
ATOM 690 O O . HIS A 1 90 ? 6.405 -16.711 5.240 1.00 63.34 90 HIS A O 1
ATOM 696 N N . PRO A 1 91 ? 7.207 -16.666 3.140 1.00 60.66 91 PRO A N 1
ATOM 697 C CA . PRO A 1 91 ? 8.319 -17.589 3.395 1.00 60.66 91 PRO A CA 1
ATOM 698 C C . PRO A 1 91 ? 9.207 -17.193 4.578 1.00 60.66 91 PRO A C 1
ATOM 700 O O . PRO A 1 91 ? 9.679 -18.056 5.313 1.00 60.66 91 PRO A O 1
ATOM 703 N N . SER A 1 92 ? 9.377 -15.887 4.823 1.00 61.75 92 SER A N 1
ATOM 704 C CA . SER A 1 92 ? 10.130 -15.400 5.988 1.00 61.75 92 SER A CA 1
ATOM 705 C C . SER A 1 92 ? 9.450 -15.706 7.334 1.00 61.75 92 SER A C 1
ATOM 707 O O . SER A 1 92 ? 10.112 -15.689 8.359 1.00 61.75 92 SER A O 1
ATOM 709 N N . ARG A 1 93 ? 8.161 -16.086 7.359 1.00 58.22 93 ARG A N 1
ATOM 710 C CA . ARG A 1 93 ? 7.425 -16.461 8.587 1.00 58.22 93 ARG A CA 1
ATOM 711 C C . ARG A 1 93 ? 7.722 -17.871 9.090 1.00 58.22 93 ARG A C 1
ATOM 713 O O . ARG A 1 93 ? 7.250 -18.231 10.166 1.00 58.22 93 ARG A O 1
ATOM 720 N N . ALA A 1 94 ? 8.453 -18.684 8.327 1.00 50.47 94 ALA A N 1
ATOM 721 C CA . ALA A 1 94 ? 8.778 -20.053 8.722 1.00 50.47 94 ALA A CA 1
ATOM 722 C C . ALA A 1 94 ? 9.737 -20.122 9.926 1.00 50.47 94 ALA A C 1
ATOM 724 O O . ALA A 1 94 ? 9.832 -21.171 10.562 1.00 50.47 94 ALA A O 1
ATOM 725 N N . ARG A 1 95 ? 10.419 -19.020 10.271 1.00 52.69 95 ARG A N 1
ATOM 726 C CA . ARG A 1 95 ? 11.258 -18.925 11.470 1.00 52.69 95 ARG A CA 1
ATOM 727 C C . ARG A 1 95 ? 10.565 -18.099 12.548 1.00 52.69 95 ARG A C 1
ATOM 729 O O . ARG A 1 95 ? 10.044 -17.016 12.288 1.00 52.69 95 ARG A O 1
ATOM 736 N N . GLU A 1 96 ? 10.554 -18.627 13.769 1.00 48.66 96 GLU A N 1
ATOM 737 C CA . GLU A 1 96 ? 10.057 -17.918 14.946 1.00 48.66 96 GLU A CA 1
ATOM 738 C C . GLU A 1 96 ? 10.876 -16.634 15.154 1.00 48.66 96 GLU A C 1
ATOM 740 O O . GLU A 1 96 ? 12.017 -16.686 15.599 1.00 48.66 96 GLU A O 1
ATOM 745 N N . GLY A 1 97 ? 10.296 -15.476 14.823 1.00 47.12 97 GLY A N 1
ATOM 746 C CA . GLY A 1 97 ? 10.761 -14.184 15.336 1.00 47.12 97 GLY A CA 1
ATOM 747 C C . GLY A 1 97 ? 11.189 -13.120 14.325 1.00 47.12 97 GLY A C 1
ATOM 748 O O . GLY A 1 97 ? 11.267 -11.969 14.738 1.00 47.12 97 GLY A O 1
ATOM 749 N N . ALA A 1 98 ? 11.388 -13.426 13.037 1.00 51.62 98 ALA A N 1
ATOM 750 C CA . ALA A 1 98 ? 11.818 -12.419 12.056 1.00 51.62 98 ALA A CA 1
ATOM 751 C C . ALA A 1 98 ? 10.926 -12.427 10.810 1.00 51.62 98 ALA A C 1
ATOM 753 O O . ALA A 1 98 ? 10.868 -13.400 10.065 1.00 51.62 98 ALA A O 1
ATOM 754 N N . TYR A 1 99 ? 10.198 -11.334 10.593 1.00 63.28 99 TYR A N 1
ATOM 755 C CA . TYR A 1 99 ? 9.366 -11.142 9.411 1.00 63.28 99 TYR A CA 1
ATOM 756 C C . TYR A 1 99 ? 10.088 -10.194 8.448 1.00 63.28 99 TYR A C 1
ATOM 758 O O . TYR A 1 99 ? 10.066 -8.979 8.616 1.00 63.28 99 TYR A O 1
ATOM 766 N N . VAL A 1 100 ? 10.748 -10.767 7.442 1.00 71.94 100 VAL A N 1
ATOM 767 C CA . VAL A 1 100 ? 11.478 -10.001 6.422 1.00 71.94 100 VAL A CA 1
ATOM 768 C C . VAL A 1 100 ? 10.537 -9.613 5.287 1.00 71.94 100 VAL A C 1
ATOM 770 O O . VAL A 1 100 ? 9.921 -10.498 4.689 1.00 71.94 100 VAL A O 1
ATOM 773 N N . ASN A 1 101 ? 10.458 -8.316 4.980 1.00 78.44 101 ASN A N 1
ATOM 774 C CA . ASN A 1 101 ? 9.698 -7.768 3.855 1.00 78.44 101 ASN A CA 1
ATOM 775 C C . ASN A 1 101 ? 10.583 -7.585 2.619 1.00 78.44 101 ASN A C 1
ATOM 777 O O . ASN A 1 101 ? 11.714 -7.111 2.726 1.00 78.44 101 ASN A O 1
ATOM 781 N N . ILE A 1 102 ? 10.024 -7.834 1.435 1.00 85.44 102 ILE A N 1
ATOM 782 C CA . ILE A 1 102 ? 10.621 -7.358 0.187 1.00 85.44 102 ILE A CA 1
ATOM 783 C C . ILE A 1 102 ? 10.388 -5.854 0.096 1.00 85.44 102 ILE A C 1
ATOM 785 O O . ILE A 1 102 ? 9.275 -5.361 0.287 1.00 85.44 102 ILE A O 1
ATOM 789 N N . ARG A 1 103 ? 11.454 -5.119 -0.202 1.00 87.38 103 ARG A N 1
ATOM 790 C CA . ARG A 1 103 ? 11.418 -3.680 -0.442 1.00 87.38 103 ARG A CA 1
ATOM 791 C C . ARG A 1 103 ? 12.246 -3.381 -1.672 1.00 87.38 103 ARG A C 1
ATOM 793 O O . ARG A 1 103 ? 13.288 -4.005 -1.862 1.00 87.38 103 ARG A O 1
ATOM 800 N N . VAL A 1 104 ? 11.793 -2.441 -2.490 1.00 93.00 104 VAL A N 1
ATOM 801 C CA . VAL A 1 104 ? 12.456 -2.132 -3.761 1.00 93.00 104 VAL A CA 1
ATOM 802 C C . VAL A 1 104 ? 12.690 -0.650 -3.947 1.00 93.00 104 VAL A C 1
ATOM 804 O O . VAL A 1 104 ? 11.995 0.175 -3.364 1.00 93.00 104 VAL A O 1
ATOM 807 N N . ARG A 1 105 ? 13.648 -0.308 -4.794 1.00 95.12 105 ARG A N 1
ATOM 808 C CA . ARG A 1 105 ? 13.751 1.005 -5.425 1.00 95.12 105 ARG A CA 1
ATOM 809 C C . ARG A 1 105 ? 13.534 0.835 -6.917 1.00 95.12 105 ARG A C 1
ATOM 811 O O . ARG A 1 105 ? 13.912 -0.200 -7.464 1.00 95.12 105 ARG A O 1
ATOM 818 N N . ILE A 1 106 ? 12.896 1.813 -7.555 1.00 97.56 106 ILE A N 1
ATOM 819 C CA . ILE A 1 106 ? 12.607 1.749 -8.988 1.00 97.56 106 ILE A CA 1
ATOM 820 C C . ILE A 1 106 ? 13.026 3.053 -9.658 1.00 97.56 106 ILE A C 1
ATOM 822 O O . ILE A 1 106 ? 12.635 4.137 -9.228 1.00 97.56 106 ILE A O 1
ATOM 826 N N . GLY A 1 107 ? 13.805 2.938 -10.730 1.00 97.12 107 GLY A N 1
ATOM 827 C CA . GLY A 1 107 ? 14.185 4.050 -11.595 1.00 97.12 107 GLY A CA 1
ATOM 828 C C . GLY A 1 107 ? 13.707 3.812 -13.016 1.00 97.12 107 GLY A C 1
ATOM 829 O O . GLY A 1 107 ? 13.869 2.706 -13.528 1.00 97.12 107 GLY A O 1
ATOM 830 N N . VAL A 1 108 ? 13.141 4.831 -13.658 1.00 97.62 108 VAL A N 1
ATOM 831 C CA . VAL A 1 108 ? 12.708 4.747 -15.059 1.00 97.62 108 VAL A CA 1
ATOM 832 C C . VAL A 1 108 ? 13.283 5.914 -15.847 1.00 97.62 108 VAL A C 1
ATOM 834 O O . VAL A 1 108 ? 13.186 7.063 -15.418 1.00 97.62 108 VAL A O 1
ATOM 837 N N . ALA A 1 109 ? 13.875 5.616 -16.999 1.00 96.06 109 ALA A N 1
ATOM 838 C CA . ALA A 1 109 ? 14.357 6.627 -17.928 1.00 96.06 109 ALA A CA 1
ATOM 839 C C . ALA A 1 109 ? 14.016 6.258 -19.370 1.00 96.06 109 ALA A C 1
ATOM 841 O O . ALA A 1 109 ? 13.870 5.083 -19.716 1.00 96.06 109 ALA A O 1
ATOM 842 N N . PHE A 1 110 ? 13.942 7.272 -20.222 1.00 95.62 110 PHE A N 1
ATOM 843 C CA . PHE A 1 110 ? 13.641 7.122 -21.634 1.00 95.62 110 PHE A CA 1
ATOM 844 C C . PHE A 1 110 ? 14.759 7.703 -22.495 1.00 95.62 110 PHE A C 1
ATOM 846 O O . PHE A 1 110 ? 15.315 8.756 -22.194 1.00 95.62 110 PHE A O 1
ATOM 853 N N . GLY A 1 111 ? 15.055 7.052 -23.618 1.00 94.19 111 GLY A N 1
ATOM 854 C CA . GLY A 1 111 ? 15.871 7.663 -24.660 1.00 94.19 111 GLY A CA 1
ATOM 855 C C . GLY A 1 111 ? 16.402 6.669 -25.680 1.00 94.19 111 GLY A C 1
ATOM 856 O O . GLY A 1 111 ? 15.904 5.551 -25.805 1.00 94.19 111 GLY A O 1
ATOM 857 N N . ARG A 1 112 ? 17.415 7.104 -26.439 1.00 93.12 112 ARG A N 1
ATOM 858 C CA . ARG A 1 112 ? 18.077 6.279 -27.456 1.00 93.12 112 ARG A CA 1
ATOM 859 C C . ARG A 1 112 ? 19.116 5.366 -26.818 1.00 93.12 112 ARG A C 1
ATOM 861 O O . ARG A 1 112 ? 19.965 5.832 -26.062 1.00 93.12 112 ARG A O 1
ATOM 868 N N . CYS A 1 113 ? 19.073 4.094 -27.176 1.00 90.31 113 CYS A N 1
ATOM 869 C CA . CYS A 1 113 ? 20.007 3.081 -26.709 1.00 90.31 113 CYS A CA 1
ATOM 870 C C . CYS A 1 113 ? 20.338 2.076 -27.816 1.00 90.31 113 CYS A C 1
ATOM 872 O O . CYS A 1 113 ? 19.584 1.917 -28.781 1.00 90.31 113 CYS A O 1
ATOM 874 N N . ASP A 1 114 ? 21.454 1.380 -27.662 1.00 88.81 114 ASP A N 1
ATOM 875 C CA . ASP A 1 114 ? 21.850 0.274 -28.521 1.00 88.81 114 ASP A CA 1
ATOM 876 C C . ASP A 1 114 ? 21.438 -1.057 -27.903 1.00 88.81 114 ASP A C 1
ATOM 878 O O . ASP A 1 114 ? 21.609 -1.292 -26.706 1.00 88.81 114 ASP A O 1
ATOM 882 N N . LEU A 1 115 ? 20.852 -1.908 -28.742 1.00 83.62 115 LEU A N 1
ATOM 883 C CA . LEU A 1 115 ? 20.499 -3.276 -28.397 1.00 83.62 115 LEU A CA 1
ATOM 884 C C . LEU A 1 115 ? 21.686 -4.157 -28.774 1.00 83.62 115 LEU A C 1
ATOM 886 O O . LEU A 1 115 ? 22.188 -4.055 -29.892 1.00 83.62 115 LEU A O 1
ATOM 890 N N . ILE A 1 116 ? 22.136 -5.008 -27.857 1.00 81.69 116 ILE A N 1
ATOM 891 C CA . ILE A 1 116 ? 23.142 -6.022 -28.182 1.00 81.69 116 ILE A CA 1
ATOM 892 C C . ILE A 1 116 ? 22.398 -7.204 -28.821 1.00 81.69 116 ILE A C 1
ATOM 894 O O . ILE A 1 116 ? 21.493 -7.766 -28.204 1.00 81.69 116 ILE A O 1
ATOM 898 N N . GLU A 1 117 ? 22.735 -7.538 -30.071 1.00 59.47 117 GLU A N 1
ATOM 899 C CA . GLU A 1 117 ? 21.910 -8.355 -30.987 1.00 59.47 117 GLU A CA 1
ATOM 900 C C . GLU A 1 117 ? 21.727 -9.844 -30.607 1.00 59.47 117 GLU A C 1
ATOM 902 O O . GLU A 1 117 ? 20.959 -10.548 -31.258 1.00 59.47 117 GLU A O 1
ATOM 907 N N . ASP A 1 118 ? 22.282 -10.327 -29.493 1.00 57.91 118 ASP A N 1
ATOM 908 C CA . ASP A 1 118 ? 22.285 -11.760 -29.139 1.00 57.91 118 ASP A CA 1
ATOM 909 C C . ASP A 1 118 ? 21.101 -12.214 -28.255 1.00 57.91 118 ASP A C 1
ATOM 911 O O . ASP A 1 118 ? 21.236 -13.063 -27.373 1.00 57.91 118 ASP A O 1
ATOM 915 N N . HIS A 1 119 ? 19.901 -11.670 -28.484 1.00 52.44 119 HIS A N 1
ATOM 916 C CA . HIS A 1 119 ? 18.639 -12.102 -27.846 1.00 52.44 119 HIS A CA 1
ATOM 917 C C . HIS A 1 119 ? 18.555 -11.998 -26.307 1.00 52.44 119 HIS A C 1
ATOM 919 O O . HIS A 1 119 ? 17.562 -12.430 -25.718 1.00 52.44 119 HIS A O 1
ATOM 925 N N . SER A 1 120 ? 19.536 -11.400 -25.629 1.00 60.31 120 SER A N 1
ATOM 926 C CA . SER A 1 120 ? 19.557 -11.309 -24.161 1.00 60.31 120 SER A CA 1
ATOM 927 C C . SER A 1 120 ? 18.722 -10.154 -23.591 1.00 60.31 120 SER A C 1
ATOM 929 O O . SER A 1 120 ? 18.569 -10.050 -22.371 1.00 60.31 120 SER A O 1
ATOM 931 N N . GLY A 1 121 ? 18.177 -9.282 -24.450 1.00 68.81 121 GLY A N 1
ATOM 932 C CA . GLY A 1 121 ? 17.506 -8.051 -24.022 1.00 68.81 121 GLY A CA 1
ATOM 933 C C . GLY A 1 121 ? 18.475 -7.019 -23.437 1.00 68.81 121 GLY A C 1
ATOM 934 O O . GLY A 1 121 ? 18.054 -6.148 -22.674 1.00 68.81 121 GLY A O 1
ATOM 935 N N . ASP A 1 122 ? 19.764 -7.141 -23.763 1.00 80.88 122 ASP A N 1
ATOM 936 C CA . ASP A 1 122 ? 20.800 -6.233 -23.298 1.00 80.88 122 ASP A CA 1
ATOM 937 C C . ASP A 1 122 ? 20.741 -4.890 -24.009 1.00 80.88 122 ASP A C 1
ATOM 939 O O . ASP A 1 122 ? 20.683 -4.800 -25.236 1.00 80.88 122 ASP A O 1
ATOM 943 N N . VAL A 1 123 ? 20.770 -3.841 -23.193 1.00 84.06 123 VAL A N 1
ATOM 944 C CA . VAL A 1 123 ? 20.682 -2.460 -23.637 1.00 84.06 123 VAL A CA 1
ATOM 945 C C . VAL A 1 123 ? 21.872 -1.691 -23.097 1.00 84.06 123 VAL A C 1
ATOM 947 O O . VAL A 1 123 ? 22.130 -1.701 -21.894 1.00 84.06 123 VAL A O 1
ATOM 950 N N . VAL A 1 124 ? 22.574 -1.002 -23.991 1.00 85.12 124 VAL A N 1
ATOM 951 C CA . VAL A 1 124 ? 23.683 -0.110 -23.653 1.00 85.12 124 VAL A CA 1
ATOM 952 C C . VAL A 1 124 ? 23.333 1.303 -24.092 1.00 85.12 124 VAL A C 1
ATOM 954 O O . VAL A 1 124 ? 22.798 1.526 -25.177 1.00 85.12 124 VAL A O 1
ATOM 957 N N . GLY A 1 125 ? 23.618 2.278 -23.236 1.00 86.69 125 GLY A N 1
ATOM 958 C CA . GLY A 1 125 ? 23.448 3.688 -23.556 1.00 86.69 125 GLY A CA 1
ATOM 959 C C . GLY A 1 125 ? 23.035 4.524 -22.354 1.00 86.69 125 GLY A C 1
ATOM 960 O O . GLY A 1 125 ? 22.655 4.006 -21.303 1.00 86.69 125 GLY A O 1
ATOM 961 N N . LEU A 1 126 ? 23.057 5.841 -22.556 1.00 89.69 126 LEU A N 1
ATOM 962 C CA . LEU A 1 126 ? 22.750 6.837 -21.529 1.00 89.69 126 LEU A CA 1
ATOM 963 C C . LEU A 1 126 ? 21.421 6.596 -20.784 1.00 89.69 126 LEU A C 1
ATOM 965 O O . LEU A 1 126 ? 21.408 6.778 -19.568 1.00 89.69 126 LEU A O 1
ATOM 969 N N . PRO A 1 127 ? 20.318 6.153 -21.427 1.00 91.94 127 PRO A N 1
ATOM 970 C CA . PRO A 1 127 ? 19.073 5.890 -20.705 1.00 91.94 127 PRO A CA 1
ATOM 971 C C . PRO A 1 127 ? 19.180 4.722 -19.719 1.00 91.94 127 PRO A C 1
ATOM 973 O O . PRO A 1 127 ? 18.560 4.764 -18.660 1.00 91.94 127 PRO A O 1
ATOM 976 N N . ALA A 1 128 ? 19.978 3.692 -20.028 1.00 92.69 128 ALA A N 1
ATOM 977 C CA . ALA A 1 128 ? 20.173 2.555 -19.129 1.00 92.69 128 ALA A CA 1
ATOM 978 C C . ALA A 1 128 ? 20.975 2.983 -17.893 1.00 92.69 128 ALA A C 1
ATOM 980 O O . ALA A 1 128 ? 20.593 2.673 -16.761 1.00 92.69 128 ALA A O 1
ATOM 981 N N . ASP A 1 129 ? 22.029 3.775 -18.108 1.00 92.94 129 ASP A N 1
ATOM 982 C CA . ASP A 1 129 ? 22.808 4.375 -17.026 1.00 92.94 129 ASP A CA 1
ATOM 983 C C . ASP A 1 129 ? 21.935 5.288 -16.160 1.00 92.94 129 ASP A C 1
ATOM 985 O O . ASP A 1 129 ? 21.944 5.164 -14.934 1.00 92.94 129 ASP A O 1
ATOM 989 N N . LEU A 1 130 ? 21.135 6.163 -16.779 1.00 93.31 130 LEU A N 1
ATOM 990 C CA . LEU A 1 130 ? 20.234 7.072 -16.075 1.00 93.31 130 LEU A CA 1
ATOM 991 C C . LEU A 1 130 ? 19.198 6.319 -15.242 1.00 93.31 130 LEU A C 1
ATOM 993 O O . LEU A 1 130 ? 19.109 6.572 -14.043 1.00 93.31 130 LEU A O 1
ATOM 997 N N . ALA A 1 131 ? 18.480 5.352 -15.818 1.00 95.12 131 ALA A N 1
ATOM 998 C CA . ALA A 1 131 ? 17.501 4.548 -15.084 1.00 95.12 131 ALA A CA 1
ATOM 999 C C . ALA A 1 131 ? 18.139 3.813 -13.891 1.00 95.12 131 ALA A C 1
ATOM 1001 O O . ALA A 1 131 ? 17.578 3.800 -12.795 1.00 95.12 131 ALA A O 1
ATOM 1002 N N . SER A 1 132 ? 19.350 3.272 -14.065 1.00 94.81 132 SER A N 1
ATOM 1003 C CA . SER A 1 132 ? 20.115 2.637 -12.986 1.00 94.81 132 SER A CA 1
ATOM 1004 C C . SER A 1 132 ? 20.484 3.627 -11.870 1.00 94.81 132 SER A C 1
ATOM 1006 O O . SER A 1 132 ? 20.362 3.309 -10.683 1.00 94.81 132 SER A O 1
ATOM 1008 N N . ARG A 1 133 ? 20.889 4.862 -12.209 1.00 93.06 133 ARG A N 1
ATOM 1009 C CA . ARG A 1 133 ? 21.159 5.913 -11.209 1.00 93.06 133 ARG A CA 1
ATOM 1010 C C . ARG A 1 133 ? 19.893 6.365 -10.495 1.00 93.06 133 ARG A C 1
ATOM 1012 O O . ARG A 1 133 ? 19.909 6.456 -9.272 1.00 93.06 133 ARG A O 1
ATOM 1019 N N . LEU A 1 134 ? 18.803 6.578 -11.226 1.00 93.88 134 LEU A N 1
ATOM 1020 C CA . LEU A 1 134 ? 17.506 6.920 -10.648 1.00 93.88 134 LEU A CA 1
ATOM 1021 C C . LEU A 1 134 ? 17.028 5.841 -9.676 1.00 93.88 134 LEU A C 1
ATOM 1023 O O . LEU A 1 134 ? 16.572 6.158 -8.585 1.00 93.88 134 LEU A O 1
ATOM 1027 N N . CYS A 1 135 ? 17.208 4.567 -10.028 1.00 95.50 135 CYS A N 1
ATOM 1028 C CA . CYS A 1 135 ? 16.874 3.445 -9.158 1.00 95.50 135 CYS A CA 1
ATOM 1029 C C . CYS A 1 135 ? 17.682 3.478 -7.855 1.00 95.50 135 CYS A C 1
ATOM 1031 O O . CYS A 1 135 ? 17.154 3.188 -6.789 1.00 95.50 135 CYS A O 1
ATOM 1033 N N . ARG A 1 136 ? 18.958 3.869 -7.903 1.00 92.00 136 ARG A N 1
ATOM 1034 C CA . ARG A 1 136 ? 19.792 3.981 -6.696 1.00 92.00 136 ARG A CA 1
ATOM 1035 C C . ARG A 1 136 ? 19.380 5.139 -5.788 1.00 92.00 136 ARG A C 1
ATOM 1037 O O . ARG A 1 136 ? 19.426 4.971 -4.571 1.00 92.00 136 ARG A O 1
ATOM 1044 N N . GLU A 1 137 ? 18.989 6.266 -6.378 1.00 91.12 137 GLU A N 1
ATOM 1045 C CA . GLU A 1 137 ? 18.586 7.491 -5.669 1.00 91.12 137 GLU A CA 1
ATOM 1046 C C . GLU A 1 137 ? 17.121 7.491 -5.210 1.00 91.12 137 GLU A C 1
ATOM 1048 O O . GLU A 1 137 ? 16.738 8.306 -4.368 1.00 91.12 137 GLU A O 1
ATOM 1053 N N . ALA A 1 138 ? 16.290 6.604 -5.761 1.00 90.06 138 ALA A N 1
ATOM 1054 C CA . ALA A 1 138 ? 14.902 6.474 -5.356 1.00 90.06 138 ALA A CA 1
ATOM 1055 C C . ALA A 1 138 ? 14.800 6.059 -3.880 1.00 90.06 138 ALA A C 1
ATOM 1057 O O . ALA A 1 138 ? 15.535 5.199 -3.388 1.00 90.06 138 ALA A O 1
ATOM 1058 N N . ASP A 1 139 ? 13.844 6.654 -3.168 1.00 86.12 139 ASP A N 1
ATOM 1059 C CA . ASP A 1 139 ? 13.557 6.257 -1.795 1.00 86.12 139 ASP A CA 1
ATOM 1060 C C . ASP A 1 139 ? 12.963 4.836 -1.759 1.00 86.12 139 ASP A C 1
ATOM 1062 O O . ASP A 1 139 ? 12.475 4.295 -2.756 1.00 86.12 139 ASP A O 1
ATOM 1066 N N . VAL A 1 140 ? 12.998 4.205 -0.586 1.00 85.88 140 VAL A N 1
ATOM 1067 C CA . VAL A 1 140 ? 12.482 2.842 -0.399 1.00 85.88 140 VAL A CA 1
ATOM 1068 C C . VAL A 1 140 ? 11.003 2.760 -0.792 1.00 85.88 140 VAL A C 1
ATOM 1070 O O . VAL A 1 140 ? 10.168 3.515 -0.296 1.00 85.88 140 VAL A O 1
ATOM 1073 N N . ASN A 1 141 ? 10.679 1.789 -1.645 1.00 86.38 141 ASN A N 1
ATOM 1074 C CA . ASN A 1 141 ? 9.372 1.547 -2.256 1.00 86.38 141 ASN A CA 1
ATOM 1075 C C . ASN A 1 141 ? 8.825 2.739 -3.059 1.00 86.38 141 ASN A C 1
ATOM 1077 O O . ASN A 1 141 ? 7.609 2.928 -3.148 1.00 86.38 141 ASN A O 1
ATOM 1081 N N . ARG A 1 142 ? 9.716 3.563 -3.620 1.00 89.25 142 ARG A N 1
ATOM 1082 C CA . ARG A 1 142 ? 9.363 4.681 -4.495 1.00 89.25 142 ARG A CA 1
ATOM 1083 C C . ARG A 1 142 ? 9.906 4.473 -5.902 1.00 89.25 142 ARG A C 1
ATOM 1085 O O . ARG A 1 142 ? 10.860 3.731 -6.135 1.00 89.25 142 ARG A O 1
ATOM 1092 N N . ILE A 1 143 ? 9.248 5.165 -6.824 1.00 93.62 143 ILE A N 1
ATOM 1093 C CA . ILE A 1 143 ? 9.566 5.192 -8.246 1.00 93.62 143 ILE A CA 1
ATOM 1094 C C . ILE A 1 143 ? 10.090 6.587 -8.551 1.00 93.62 143 ILE A C 1
ATOM 1096 O O . ILE A 1 143 ? 9.466 7.569 -8.140 1.00 93.62 143 ILE A O 1
ATOM 1100 N N . LEU A 1 144 ? 11.219 6.670 -9.244 1.00 93.44 144 LEU A N 1
ATOM 1101 C CA . LEU A 1 144 ? 11.826 7.923 -9.667 1.00 93.44 144 LEU A CA 1
ATOM 1102 C C . LEU A 1 144 ? 11.993 7.935 -11.189 1.00 93.44 144 LEU A C 1
ATOM 1104 O O . LEU A 1 144 ? 12.541 6.994 -11.763 1.00 93.44 144 LEU A O 1
ATOM 1108 N N . LEU A 1 145 ? 11.511 8.998 -11.830 1.00 92.81 145 LEU A N 1
ATOM 1109 C CA . LEU A 1 145 ? 11.547 9.167 -13.282 1.00 92.81 145 LEU A CA 1
ATOM 1110 C C . LEU A 1 145 ? 12.371 10.390 -13.681 1.00 92.81 145 LEU A C 1
ATOM 1112 O O . LEU A 1 145 ? 12.417 11.382 -12.946 1.00 92.81 145 LEU A O 1
ATOM 1116 N N . ASP A 1 146 ? 12.925 10.364 -14.889 1.00 91.38 146 ASP A N 1
ATOM 1117 C CA . ASP A 1 146 ? 13.400 11.570 -15.563 1.00 91.38 146 ASP A CA 1
ATOM 1118 C C . ASP A 1 146 ? 12.248 12.386 -16.187 1.00 91.38 146 ASP A C 1
ATOM 1120 O O . ASP A 1 146 ? 11.098 11.941 -16.293 1.00 91.38 146 ASP A O 1
ATOM 1124 N N . ARG A 1 147 ? 12.561 13.617 -16.607 1.00 88.56 147 ARG A N 1
ATOM 1125 C CA . ARG A 1 147 ? 11.591 14.528 -17.232 1.00 88.56 147 ARG A CA 1
ATOM 1126 C C . ARG A 1 147 ? 10.998 13.960 -18.520 1.00 88.56 147 ARG A C 1
ATOM 1128 O O . ARG A 1 147 ? 9.811 14.181 -18.772 1.00 88.56 147 ARG A O 1
ATOM 1135 N N . GLU A 1 148 ? 11.796 13.280 -19.339 1.00 91.62 148 GLU A N 1
ATOM 1136 C CA . GLU A 1 148 ? 11.340 12.805 -20.644 1.00 91.62 148 GLU A CA 1
ATOM 1137 C C . GLU A 1 148 ? 10.350 11.648 -20.479 1.00 91.62 148 GLU A C 1
ATOM 1139 O O . GLU A 1 148 ? 9.287 11.668 -21.102 1.00 91.62 148 GLU A O 1
ATOM 1144 N N . THR A 1 149 ? 10.624 10.701 -19.571 1.00 93.88 149 THR A N 1
ATOM 1145 C CA . THR A 1 149 ? 9.662 9.642 -19.224 1.00 93.88 149 THR A CA 1
ATOM 1146 C C . THR A 1 149 ? 8.360 10.235 -18.698 1.00 93.88 149 THR A C 1
ATOM 1148 O O . THR A 1 149 ? 7.290 9.849 -19.169 1.00 93.88 149 THR A O 1
ATOM 1151 N N . MET A 1 150 ? 8.433 11.201 -17.772 1.00 91.50 150 MET A N 1
ATOM 1152 C CA . MET A 1 150 ? 7.244 11.876 -17.237 1.00 91.50 150 MET A CA 1
ATOM 1153 C C . MET A 1 150 ? 6.415 12.503 -18.365 1.00 91.50 150 MET A C 1
ATOM 1155 O O . MET A 1 150 ? 5.238 12.180 -18.515 1.00 91.50 150 MET A O 1
ATOM 1159 N N . THR A 1 151 ? 7.050 13.308 -19.219 1.00 90.50 151 THR A N 1
ATOM 1160 C CA . THR A 1 151 ? 6.372 14.030 -20.307 1.00 90.50 151 THR A CA 1
ATOM 1161 C C . THR A 1 151 ? 5.726 13.069 -21.308 1.00 90.50 151 THR A C 1
ATOM 1163 O O . THR A 1 151 ? 4.585 13.268 -21.719 1.00 90.50 151 THR A O 1
ATOM 1166 N N . ARG A 1 152 ? 6.429 11.995 -21.688 1.00 94.38 152 ARG A N 1
ATOM 1167 C CA . ARG A 1 152 ? 5.942 11.020 -22.676 1.00 94.38 152 ARG A CA 1
ATOM 1168 C C . ARG A 1 152 ? 4.910 10.048 -22.137 1.00 94.38 152 ARG A C 1
ATOM 1170 O O . ARG A 1 152 ? 4.117 9.541 -22.923 1.00 94.38 152 ARG A O 1
ATOM 1177 N N . SER A 1 153 ? 4.918 9.781 -20.831 1.00 92.69 153 SER A N 1
ATOM 1178 C CA . SER A 1 153 ? 3.916 8.918 -20.203 1.00 92.69 153 SER A CA 1
ATOM 1179 C C . SER A 1 153 ? 2.500 9.486 -20.327 1.00 92.69 153 SER A C 1
ATOM 1181 O O . SER A 1 153 ? 1.540 8.726 -20.277 1.00 92.69 153 SER A O 1
ATOM 1183 N N . GLY A 1 154 ? 2.360 10.809 -20.490 1.00 89.12 154 GLY A N 1
ATOM 1184 C CA . GLY A 1 154 ? 1.058 11.472 -20.553 1.00 89.12 154 GLY A CA 1
ATOM 1185 C C . GLY A 1 154 ? 0.272 11.428 -19.237 1.00 89.12 154 GLY A C 1
ATOM 1186 O O . GLY A 1 154 ? -0.927 11.690 -19.256 1.00 89.12 154 GLY A O 1
ATOM 1187 N N . MET A 1 155 ? 0.918 11.077 -18.117 1.00 83.50 155 MET A N 1
ATOM 1188 C CA . MET A 1 155 ? 0.307 11.088 -16.784 1.00 83.50 155 MET A CA 1
ATOM 1189 C C . MET A 1 155 ? 0.061 12.518 -16.293 1.00 83.50 155 MET A C 1
ATOM 1191 O O . MET A 1 155 ? 0.772 13.450 -16.679 1.00 83.50 155 MET A O 1
ATOM 1195 N N . ASP A 1 156 ? -0.945 12.693 -15.436 1.00 81.00 156 ASP A N 1
ATOM 1196 C CA . ASP A 1 156 ? -1.297 14.003 -14.895 1.00 81.00 156 ASP A CA 1
ATOM 1197 C C . ASP A 1 156 ? -0.259 14.434 -13.846 1.00 81.00 156 ASP A C 1
ATOM 1199 O O . ASP A 1 156 ? 0.295 13.610 -13.121 1.00 81.00 156 ASP A O 1
ATOM 1203 N N . LEU A 1 157 ? 0.007 15.738 -13.715 1.00 72.69 157 LEU A N 1
ATOM 1204 C CA . LEU A 1 157 ? 0.921 16.246 -12.683 1.00 72.69 157 LEU A CA 1
ATOM 1205 C C . LEU A 1 157 ? 0.477 15.874 -11.255 1.00 72.69 157 LEU A C 1
ATOM 1207 O O . LEU A 1 157 ? 1.318 15.779 -10.364 1.00 72.69 157 LEU A O 1
ATOM 1211 N N . SER A 1 158 ? -0.820 15.650 -11.035 1.00 74.19 158 SER A N 1
ATOM 1212 C CA . SER A 1 158 ? -1.395 15.162 -9.776 1.00 74.19 158 SER A CA 1
ATOM 1213 C C . SER A 1 158 ? -1.065 13.697 -9.456 1.00 74.19 158 SER A C 1
ATOM 1215 O O . SER A 1 158 ? -1.163 13.299 -8.289 1.00 74.19 158 SER A O 1
ATOM 1217 N N . ASP A 1 159 ? -0.600 12.924 -10.443 1.00 76.12 159 ASP A N 1
ATOM 1218 C CA . ASP A 1 159 ? -0.069 11.566 -10.262 1.00 76.12 159 ASP A CA 1
ATOM 1219 C C . ASP A 1 159 ? 1.382 11.566 -9.744 1.00 76.12 159 ASP A C 1
ATOM 1221 O O . ASP A 1 159 ? 1.967 10.511 -9.481 1.00 76.12 159 ASP A O 1
ATOM 1225 N N . PHE A 1 160 ? 1.977 12.746 -9.565 1.00 77.75 160 PHE A N 1
ATOM 1226 C CA . PHE A 1 160 ? 3.308 12.925 -8.999 1.00 77.75 160 PHE A CA 1
ATOM 1227 C C . PHE A 1 160 ? 3.217 13.565 -7.615 1.00 77.75 160 PHE A C 1
ATOM 1229 O O . PHE A 1 160 ? 2.347 14.393 -7.336 1.00 77.75 160 PHE A O 1
ATOM 1236 N N . ASP A 1 161 ? 4.130 13.184 -6.721 1.00 71.25 161 ASP A N 1
ATOM 1237 C CA . ASP A 1 161 ? 4.186 13.792 -5.393 1.00 71.25 161 ASP A CA 1
ATOM 1238 C C . ASP A 1 161 ? 4.447 15.305 -5.530 1.00 71.25 161 ASP A C 1
ATOM 1240 O O . ASP A 1 161 ? 5.365 15.738 -6.231 1.00 71.25 161 ASP A O 1
ATOM 1244 N N . SER A 1 162 ? 3.650 16.126 -4.836 1.00 53.62 162 SER A N 1
ATOM 1245 C CA . SER A 1 162 ? 3.592 17.592 -5.015 1.00 53.62 162 SER A CA 1
ATOM 1246 C C . SER A 1 162 ? 4.904 18.338 -4.726 1.00 53.62 162 SER A C 1
ATOM 1248 O O . SER A 1 162 ? 5.031 19.519 -5.047 1.00 53.62 162 SER A O 1
ATOM 1250 N N . LEU A 1 163 ? 5.892 17.652 -4.145 1.00 50.69 163 LEU A N 1
ATOM 1251 C CA . LEU A 1 163 ? 7.226 18.163 -3.820 1.00 50.69 163 LEU A CA 1
ATOM 1252 C C . LEU A 1 163 ? 8.346 17.525 -4.658 1.00 50.69 163 LEU A C 1
ATOM 1254 O O . LEU A 1 163 ? 9.523 17.803 -4.433 1.00 50.69 163 LEU A O 1
ATOM 1258 N N . ALA A 1 164 ? 8.023 16.672 -5.627 1.00 52.03 164 ALA A N 1
ATOM 1259 C CA . ALA A 1 164 ? 9.002 15.821 -6.285 1.00 52.03 164 ALA A CA 1
ATOM 1260 C C . ALA A 1 164 ? 9.711 16.500 -7.462 1.00 52.03 164 ALA A C 1
ATOM 1262 O O . ALA A 1 164 ? 9.712 15.995 -8.575 1.00 52.03 164 ALA A O 1
ATOM 1263 N N . ARG A 1 165 ? 10.329 17.656 -7.214 1.00 60.59 165 ARG A N 1
ATOM 1264 C CA . ARG A 1 165 ? 11.399 18.189 -8.065 1.00 60.59 165 ARG A CA 1
ATOM 1265 C C . ARG A 1 165 ? 12.697 18.045 -7.293 1.00 60.59 165 ARG A C 1
ATOM 1267 O O . ARG A 1 165 ? 13.156 18.990 -6.656 1.00 60.59 165 ARG A O 1
ATOM 1274 N N . ARG A 1 166 ? 13.277 16.845 -7.315 1.00 66.19 166 ARG A N 1
ATOM 1275 C CA . ARG A 1 166 ? 14.616 16.645 -6.751 1.00 66.19 166 ARG A CA 1
ATOM 1276 C C . ARG A 1 166 ? 15.643 17.064 -7.794 1.00 66.19 166 ARG A C 1
ATOM 1278 O O . ARG A 1 166 ? 15.567 16.630 -8.941 1.00 66.19 166 ARG A O 1
ATOM 1285 N N . ARG A 1 167 ? 16.599 17.898 -7.386 1.00 70.00 167 ARG A N 1
ATOM 1286 C CA . ARG A 1 167 ? 17.875 18.035 -8.093 1.00 70.00 167 ARG A CA 1
ATOM 1287 C C . ARG A 1 167 ? 18.798 16.967 -7.527 1.00 70.00 167 ARG A C 1
ATOM 1289 O O . ARG A 1 167 ? 19.029 16.944 -6.320 1.00 70.00 167 ARG A O 1
ATOM 1296 N N . LEU A 1 168 ? 19.270 16.066 -8.379 1.00 75.56 168 LEU A N 1
ATOM 1297 C CA . LEU A 1 168 ? 20.171 14.988 -7.983 1.00 75.56 168 LEU A CA 1
ATOM 1298 C C . LEU A 1 168 ? 21.499 15.154 -8.704 1.00 75.56 168 LEU A C 1
ATOM 1300 O O . LEU A 1 168 ? 21.530 15.431 -9.899 1.00 75.56 168 LEU A O 1
ATOM 1304 N N . THR A 1 169 ? 22.594 14.945 -7.982 1.00 75.06 169 THR A N 1
ATOM 1305 C CA . THR A 1 169 ? 23.923 14.844 -8.586 1.00 75.06 169 THR A CA 1
ATOM 1306 C C . THR A 1 169 ? 24.193 13.375 -8.871 1.00 75.06 169 THR A C 1
ATOM 1308 O O . THR A 1 169 ? 24.623 12.628 -7.994 1.00 75.06 169 THR A O 1
ATOM 1311 N N . LEU A 1 170 ? 23.914 12.941 -10.098 1.00 80.12 170 LEU A N 1
ATOM 1312 C CA . LEU A 1 170 ? 24.069 11.544 -10.486 1.00 80.12 170 LEU A CA 1
ATOM 1313 C C . LEU A 1 170 ? 25.524 11.259 -10.874 1.00 80.12 170 LEU A C 1
ATOM 1315 O O . LEU A 1 170 ? 26.064 11.826 -11.824 1.00 80.12 170 LEU A O 1
ATOM 1319 N N . LYS A 1 171 ? 26.179 10.352 -10.141 1.00 77.19 171 LYS A N 1
ATOM 1320 C CA . LYS A 1 171 ? 27.580 9.984 -10.396 1.00 77.19 171 LYS A CA 1
ATOM 1321 C C . LYS A 1 171 ? 27.781 9.533 -11.850 1.00 77.19 171 LYS A C 1
ATOM 1323 O O . LYS A 1 171 ? 27.258 8.495 -12.251 1.00 77.19 171 LYS A O 1
ATOM 1328 N N . GLY A 1 172 ? 28.624 10.261 -12.583 1.00 75.50 172 GLY A N 1
ATOM 1329 C CA . GLY A 1 172 ? 29.040 9.910 -13.944 1.00 75.50 172 GLY A CA 1
ATOM 1330 C C . GLY A 1 172 ? 28.030 10.250 -15.041 1.00 75.50 172 GLY A C 1
ATOM 1331 O O . GLY A 1 172 ? 28.277 9.884 -16.183 1.00 75.50 172 GLY A O 1
ATOM 1332 N N . ILE A 1 173 ? 26.932 10.947 -14.724 1.00 77.69 173 ILE A N 1
ATOM 1333 C C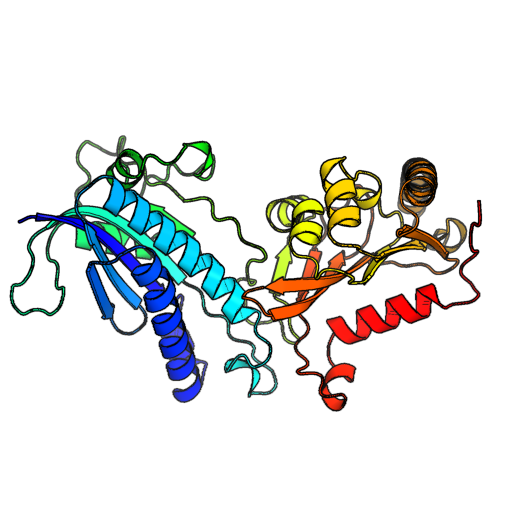A . ILE A 1 173 ? 25.986 11.447 -15.727 1.00 77.69 173 ILE A CA 1
ATOM 1334 C C . ILE A 1 173 ? 26.155 12.967 -15.826 1.00 77.69 173 ILE A C 1
ATOM 1336 O O . ILE A 1 173 ? 25.841 13.675 -14.865 1.00 77.69 173 ILE A O 1
ATOM 1340 N N . PRO A 1 174 ? 26.677 13.490 -16.948 1.00 69.56 174 PRO A N 1
ATOM 1341 C CA . PRO A 1 174 ? 26.702 14.922 -17.181 1.00 69.56 174 PRO A CA 1
ATOM 1342 C C . PRO A 1 174 ? 25.280 15.384 -17.508 1.00 69.56 174 PRO A C 1
ATOM 1344 O O . PRO A 1 174 ? 24.772 15.120 -18.595 1.00 69.56 174 PRO A O 1
ATOM 1347 N N . LEU A 1 175 ? 24.630 16.056 -16.559 1.00 65.69 175 LEU A N 1
ATOM 1348 C CA . LEU A 1 175 ? 23.313 16.645 -16.794 1.00 65.69 175 LEU A CA 1
ATOM 1349 C C . LEU A 1 175 ? 23.486 17.872 -17.716 1.00 65.69 175 LEU A C 1
ATOM 1351 O O . LEU A 1 175 ? 24.324 18.732 -17.414 1.00 65.69 175 LEU A O 1
ATOM 1355 N N . PRO A 1 176 ? 22.772 17.972 -18.851 1.00 54.09 176 PRO A N 1
ATOM 1356 C CA . PRO A 1 176 ? 22.937 19.077 -19.781 1.00 54.09 176 PRO A CA 1
ATOM 1357 C C . PRO A 1 176 ? 22.392 20.384 -19.187 1.00 54.09 176 PRO A C 1
ATOM 1359 O O . PRO A 1 176 ? 21.250 20.453 -18.742 1.00 54.09 176 PRO A O 1
ATOM 1362 N N . GLY A 1 177 ? 23.211 21.442 -19.232 1.00 51.81 177 GLY A N 1
ATOM 1363 C CA . GLY A 1 177 ? 22.852 22.791 -18.773 1.00 51.81 177 GLY A CA 1
ATOM 1364 C C . GLY A 1 177 ? 23.060 22.978 -17.267 1.00 51.81 177 GLY A C 1
ATOM 1365 O O . GLY A 1 177 ? 22.504 22.249 -16.452 1.00 51.81 177 GLY A O 1
ATOM 1366 N N . GLY A 1 178 ? 23.897 23.950 -16.890 1.00 50.56 178 GLY A N 1
ATOM 1367 C CA . GLY A 1 178 ? 24.397 24.129 -15.524 1.00 50.56 178 GLY A CA 1
ATOM 1368 C C . GLY A 1 178 ? 23.316 24.045 -14.447 1.00 50.56 178 GLY A C 1
ATOM 1369 O O . GLY A 1 178 ? 22.415 24.863 -14.459 1.00 50.56 178 GLY A O 1
ATOM 1370 N N . GLN A 1 179 ? 23.437 23.051 -13.558 1.00 48.81 179 GLN A N 1
ATOM 1371 C CA . GLN A 1 179 ? 22.787 22.815 -12.249 1.00 48.81 179 GLN A CA 1
ATOM 1372 C C . GLN A 1 179 ? 21.289 23.146 -12.030 1.00 48.81 179 GLN A C 1
ATOM 1374 O O . GLN A 1 179 ? 20.762 22.835 -10.960 1.00 48.81 179 GLN A O 1
ATOM 1379 N N . GLU A 1 180 ? 20.563 23.721 -12.989 1.00 50.44 180 GLU A N 1
ATOM 1380 C CA . GLU A 1 180 ? 19.273 24.361 -12.744 1.00 50.44 180 GLU A CA 1
ATOM 1381 C C . GLU A 1 180 ? 18.057 23.650 -13.349 1.00 50.44 180 GLU A C 1
ATOM 1383 O O . GLU A 1 180 ? 16.942 23.915 -12.891 1.00 50.44 180 GLU A O 1
ATOM 1388 N N . GLN A 1 181 ? 18.225 22.723 -14.303 1.00 53.50 181 GLN A N 1
ATOM 1389 C CA . GLN A 1 181 ? 17.103 22.298 -15.162 1.00 53.50 181 GLN A CA 1
ATOM 1390 C C . GLN A 1 181 ? 16.690 20.819 -15.117 1.00 53.50 181 GLN A C 1
ATOM 1392 O O . GLN A 1 181 ? 15.521 20.527 -15.418 1.00 53.50 181 GLN A O 1
ATOM 1397 N N . GLU A 1 182 ? 17.551 19.889 -14.694 1.00 63.81 182 GLU A N 1
ATOM 1398 C CA . GLU A 1 182 ? 17.113 18.497 -14.546 1.00 63.81 182 GLU A CA 1
ATOM 1399 C C . GLU A 1 182 ? 16.280 18.310 -13.276 1.00 63.81 182 GLU A C 1
ATOM 1401 O O . GLU A 1 182 ? 16.716 18.553 -12.150 1.00 63.81 182 GLU A O 1
ATOM 1406 N N . GLN A 1 183 ? 15.025 17.929 -13.501 1.00 77.31 183 GLN A N 1
ATOM 1407 C CA . GLN A 1 183 ? 14.042 17.630 -12.472 1.00 77.31 183 GLN A CA 1
ATOM 1408 C C . GLN A 1 183 ? 13.699 16.153 -12.589 1.00 77.31 183 GLN A C 1
ATOM 1410 O O . GLN A 1 183 ? 13.379 15.678 -13.680 1.00 77.31 183 GLN A O 1
ATOM 1415 N N . PHE A 1 184 ? 13.750 15.465 -11.456 1.00 86.69 184 PHE A N 1
ATOM 1416 C CA . PHE A 1 184 ? 13.339 14.074 -11.324 1.00 86.69 184 PHE A CA 1
ATOM 1417 C C . PHE A 1 184 ? 12.067 13.987 -10.502 1.00 86.69 184 PHE A C 1
ATOM 1419 O O . PHE A 1 184 ? 11.929 14.730 -9.528 1.00 86.69 184 PHE A O 1
ATOM 1426 N N . PHE A 1 185 ? 11.179 13.074 -10.888 1.00 87.69 185 PHE A N 1
ATOM 1427 C CA . PHE A 1 185 ? 9.797 13.025 -10.422 1.00 87.69 185 PHE A CA 1
ATOM 1428 C C . PHE A 1 185 ? 9.511 11.729 -9.670 1.00 87.69 185 PHE A C 1
ATOM 1430 O O . PHE A 1 185 ? 9.775 10.640 -10.178 1.00 87.69 185 PHE A O 1
ATOM 1437 N N . HIS A 1 186 ? 8.938 11.848 -8.473 1.00 88.38 186 HIS A N 1
ATOM 1438 C CA . HIS A 1 186 ? 8.413 10.713 -7.726 1.00 88.38 186 HIS A CA 1
ATOM 1439 C C . HIS A 1 186 ? 6.971 10.462 -8.129 1.00 88.38 186 HIS A C 1
ATOM 1441 O O . HIS A 1 186 ? 6.132 11.362 -8.051 1.00 88.38 186 HIS A O 1
ATOM 1447 N N . VAL A 1 187 ? 6.692 9.225 -8.523 1.00 87.44 187 VAL A N 1
ATOM 1448 C CA . VAL A 1 187 ? 5.331 8.796 -8.844 1.00 87.44 187 VAL A CA 1
ATOM 1449 C C . VAL A 1 187 ? 4.576 8.533 -7.550 1.00 87.44 187 VAL A C 1
ATOM 1451 O O . VAL A 1 187 ? 5.062 7.818 -6.663 1.00 87.44 187 VAL A O 1
ATOM 1454 N N . LYS A 1 188 ? 3.373 9.091 -7.450 1.00 83.25 188 LYS A N 1
ATOM 1455 C CA . LYS A 1 188 ? 2.442 8.784 -6.375 1.00 83.25 188 LYS A CA 1
ATOM 1456 C C . LYS A 1 188 ? 1.824 7.417 -6.653 1.00 83.25 188 LYS A C 1
ATOM 1458 O O . LYS A 1 188 ? 1.136 7.217 -7.649 1.00 83.25 188 LYS A O 1
ATOM 1463 N N . VAL A 1 189 ? 2.063 6.463 -5.760 1.00 80.19 189 VAL A N 1
ATOM 1464 C CA . VAL A 1 189 ? 1.468 5.126 -5.855 1.00 80.19 189 VAL A CA 1
ATOM 1465 C C . VAL A 1 189 ? 0.357 5.014 -4.826 1.00 80.19 189 VAL A C 1
ATOM 1467 O O . VAL A 1 189 ? 0.584 5.215 -3.633 1.00 80.19 189 VAL A O 1
ATOM 1470 N N . ASP A 1 190 ? -0.841 4.644 -5.273 1.00 71.88 190 ASP A N 1
ATOM 1471 C CA . ASP A 1 190 ? -1.915 4.256 -4.361 1.00 71.88 190 ASP A CA 1
ATOM 1472 C C . ASP A 1 190 ? -1.587 2.914 -3.713 1.00 71.88 190 ASP A C 1
ATOM 1474 O O . ASP A 1 190 ? -1.796 1.845 -4.295 1.00 71.88 190 ASP A O 1
ATOM 1478 N N . ARG A 1 191 ? -1.032 3.008 -2.506 1.00 70.38 191 ARG A N 1
ATOM 1479 C CA . ARG A 1 191 ? -0.633 1.890 -1.655 1.00 70.38 191 ARG A CA 1
ATOM 1480 C C . ARG A 1 191 ? -1.587 1.774 -0.477 1.00 70.38 191 ARG A C 1
ATOM 1482 O O . ARG A 1 191 ? -2.121 2.774 -0.001 1.00 70.38 191 ARG A O 1
ATOM 1489 N N . LEU A 1 192 ? -1.796 0.545 -0.016 1.00 57.47 192 LEU A N 1
ATOM 1490 C CA . LEU A 1 192 ? -2.636 0.279 1.151 1.00 57.47 192 LEU A CA 1
ATOM 1491 C C . LEU A 1 192 ? -1.867 0.509 2.457 1.00 57.47 192 LEU A C 1
ATOM 1493 O O . LEU A 1 192 ? -2.403 1.086 3.397 1.00 57.47 192 LEU A O 1
ATOM 1497 N N . VAL A 1 193 ? -0.624 0.020 2.518 1.00 65.25 193 VAL A N 1
ATOM 1498 C CA . VAL A 1 193 ? 0.218 0.023 3.717 1.00 65.25 193 VAL A CA 1
ATOM 1499 C C . VAL A 1 193 ? 1.687 0.049 3.303 1.00 65.25 193 VAL A C 1
ATOM 1501 O O . VAL A 1 193 ? 2.086 -0.747 2.458 1.00 65.25 193 VAL A O 1
ATOM 1504 N N . GLN A 1 194 ? 2.505 0.897 3.928 1.00 61.59 194 GLN A N 1
ATOM 1505 C CA . GLN A 1 194 ? 3.959 0.805 3.811 1.00 61.59 194 GLN A CA 1
ATOM 1506 C C . GLN A 1 194 ? 4.538 0.037 5.003 1.00 61.59 194 GLN A C 1
ATOM 1508 O O . GLN A 1 194 ? 4.428 0.492 6.141 1.00 61.59 194 GLN A O 1
ATOM 1513 N N . ALA A 1 195 ? 5.209 -1.087 4.720 1.00 59.41 195 ALA A N 1
ATOM 1514 C CA . ALA A 1 195 ? 6.014 -1.807 5.705 1.00 59.41 195 ALA A CA 1
ATOM 1515 C C . ALA A 1 195 ? 6.972 -0.840 6.432 1.00 59.41 195 ALA A C 1
ATOM 1517 O O . ALA A 1 195 ? 7.647 -0.059 5.745 1.00 59.41 195 ALA A O 1
ATOM 1518 N N . PRO A 1 196 ? 7.053 -0.867 7.780 1.00 59.72 196 PRO A N 1
ATOM 1519 C CA . PRO A 1 196 ? 7.993 -0.027 8.508 1.00 59.72 196 PRO A CA 1
ATOM 1520 C C . PRO A 1 196 ? 9.428 -0.299 8.037 1.00 59.72 196 PRO A C 1
ATOM 1522 O O . PRO A 1 196 ? 9.751 -1.380 7.539 1.00 59.72 196 PRO A O 1
ATOM 1525 N N . LEU A 1 197 ? 10.285 0.719 8.144 1.00 54.88 197 LEU A N 1
ATOM 1526 C CA . LEU A 1 197 ? 11.663 0.643 7.652 1.00 54.88 197 LEU A CA 1
ATOM 1527 C C . LEU A 1 197 ? 12.539 -0.333 8.457 1.00 54.88 197 LEU A C 1
ATOM 1529 O O . LEU A 1 197 ? 13.545 -0.802 7.926 1.00 54.88 197 LEU A O 1
ATOM 1533 N N . GLU A 1 198 ? 12.149 -0.663 9.686 1.00 55.25 198 GLU A N 1
ATOM 1534 C CA . GLU A 1 198 ? 12.899 -1.537 10.588 1.00 55.25 198 GLU A CA 1
ATOM 1535 C C . GLU A 1 198 ? 12.218 -2.905 10.739 1.00 55.25 198 GLU A C 1
ATOM 1537 O O . GLU A 1 198 ? 10.991 -3.008 10.826 1.00 55.25 198 GLU A O 1
ATOM 1542 N N . GLU A 1 199 ? 13.044 -3.957 10.755 1.00 53.00 199 GLU A N 1
ATOM 1543 C CA . GLU A 1 199 ? 12.661 -5.371 10.923 1.00 53.00 199 GLU A CA 1
ATOM 1544 C C . GLU A 1 199 ? 12.287 -5.711 12.386 1.00 53.00 199 GLU A C 1
ATOM 1546 O O . GLU A 1 199 ? 11.805 -6.808 12.663 1.00 53.00 199 GLU A O 1
ATOM 1551 N N . ASP A 1 200 ? 12.425 -4.753 13.312 1.00 44.03 200 ASP A N 1
ATOM 1552 C CA . ASP A 1 200 ? 12.349 -4.929 14.774 1.00 44.03 200 ASP A CA 1
ATOM 1553 C C . ASP A 1 200 ? 10.932 -5.099 15.340 1.00 44.03 200 ASP A C 1
ATOM 1555 O O . ASP A 1 200 ? 10.693 -4.981 16.545 1.00 44.03 200 ASP A O 1
ATOM 1559 N N . PHE A 1 201 ? 9.958 -5.396 14.484 1.00 52.44 201 PHE A N 1
ATOM 1560 C CA . PHE A 1 201 ? 8.557 -5.435 14.869 1.00 52.44 201 PHE A CA 1
ATOM 1561 C C . PHE A 1 201 ? 7.942 -6.827 14.692 1.00 52.44 201 PHE A C 1
ATOM 1563 O O . PHE A 1 201 ? 7.168 -7.072 13.757 1.00 52.44 201 PHE A O 1
ATOM 1570 N N . PRO A 1 202 ? 8.253 -7.763 15.610 1.00 54.31 202 PRO A N 1
ATOM 1571 C CA . PRO A 1 202 ? 7.682 -9.100 15.594 1.00 54.31 202 PRO A CA 1
ATOM 1572 C C . PRO A 1 202 ? 6.154 -9.058 15.772 1.00 54.31 202 PRO A C 1
ATOM 1574 O O . PRO A 1 202 ? 5.592 -8.160 16.398 1.00 54.31 202 PRO A O 1
ATOM 1577 N N . GLY A 1 203 ? 5.455 -10.066 15.238 1.00 60.44 203 GLY A N 1
ATOM 1578 C CA . GLY A 1 203 ? 4.023 -10.273 15.510 1.00 60.44 203 GLY A CA 1
ATOM 1579 C C . GLY A 1 203 ? 3.041 -9.686 14.490 1.00 60.44 203 GLY A C 1
ATOM 1580 O O . GLY A 1 203 ? 1.853 -9.573 14.795 1.00 60.44 203 GLY A O 1
ATOM 1581 N N . GLY A 1 204 ? 3.506 -9.360 13.279 1.00 68.44 204 GLY A N 1
ATOM 1582 C CA . GLY A 1 204 ? 2.638 -8.957 12.167 1.00 68.44 204 GLY A CA 1
ATOM 1583 C C . GLY A 1 204 ? 2.405 -7.457 12.046 1.00 68.44 204 GLY A C 1
ATOM 1584 O O . GLY A 1 204 ? 1.402 -7.062 11.457 1.00 68.44 204 GLY A O 1
ATOM 1585 N N . MET A 1 205 ? 3.279 -6.611 12.600 1.00 76.62 205 MET A N 1
ATOM 1586 C CA . MET A 1 205 ? 3.196 -5.174 12.343 1.00 76.62 205 MET A CA 1
ATOM 1587 C C . MET A 1 205 ? 3.593 -4.865 10.898 1.00 76.62 205 MET A C 1
ATOM 1589 O O . MET A 1 205 ? 4.595 -5.369 10.398 1.00 76.62 205 MET A O 1
ATOM 1593 N N . VAL A 1 206 ? 2.783 -4.050 10.226 1.00 72.38 206 VAL A N 1
ATOM 1594 C CA . VAL A 1 206 ? 2.906 -3.764 8.791 1.00 72.38 206 VAL A CA 1
ATOM 1595 C C . VAL A 1 206 ? 2.958 -2.278 8.470 1.00 72.38 206 VAL A C 1
ATOM 1597 O O . VAL A 1 206 ? 3.355 -1.954 7.367 1.00 72.38 206 VAL A O 1
ATOM 1600 N N . ALA A 1 207 ? 2.618 -1.377 9.394 1.00 75.94 207 ALA A N 1
ATOM 1601 C CA . ALA A 1 207 ? 2.951 0.046 9.284 1.00 75.94 207 ALA A CA 1
ATOM 1602 C C . ALA A 1 207 ? 3.039 0.706 10.657 1.00 75.94 207 ALA A C 1
ATOM 1604 O O . ALA A 1 207 ? 2.350 0.305 11.600 1.00 75.94 207 ALA A O 1
ATOM 1605 N N . VAL A 1 208 ? 3.851 1.758 10.727 1.00 78.38 208 VAL A N 1
ATOM 1606 C CA . VAL A 1 208 ? 3.925 2.691 11.850 1.00 78.38 208 VAL A CA 1
ATOM 1607 C C . VAL A 1 208 ? 3.791 4.096 11.282 1.00 78.38 208 VAL A C 1
ATOM 1609 O O . VAL A 1 208 ? 4.545 4.484 10.396 1.00 78.38 208 VAL A O 1
ATOM 1612 N N . TYR A 1 209 ? 2.829 4.846 11.798 1.00 77.44 209 TYR A N 1
ATOM 1613 C CA . TYR A 1 209 ? 2.579 6.232 11.435 1.00 77.44 209 TYR A CA 1
ATOM 1614 C C . TYR A 1 209 ? 2.954 7.110 12.614 1.00 77.44 209 TYR A C 1
ATOM 1616 O O . TYR A 1 209 ? 2.541 6.824 13.740 1.00 77.44 209 TYR A O 1
ATOM 1624 N N . THR A 1 210 ? 3.700 8.187 12.373 1.00 75.38 210 THR A N 1
ATOM 1625 C CA . THR A 1 210 ? 4.119 9.082 13.463 1.00 75.38 210 THR A CA 1
ATOM 1626 C C . THR A 1 210 ? 2.934 9.847 14.053 1.00 75.38 210 THR A C 1
ATOM 1628 O O . THR A 1 210 ? 2.942 10.197 15.231 1.00 75.38 210 THR A O 1
ATOM 1631 N N . ASN A 1 211 ? 1.887 10.057 13.248 1.00 73.88 211 ASN A N 1
ATOM 1632 C CA . ASN A 1 211 ? 0.640 10.708 13.634 1.00 73.88 211 ASN A CA 1
ATOM 1633 C C . ASN A 1 211 ? -0.534 10.273 12.728 1.00 73.88 211 ASN A C 1
ATOM 1635 O O . ASN A 1 211 ? -0.361 9.619 11.694 1.00 73.88 211 ASN A O 1
ATOM 1639 N N . ARG A 1 212 ? -1.759 10.680 13.090 1.00 73.81 212 ARG A N 1
ATOM 1640 C CA . ARG A 1 212 ? -2.981 10.353 12.330 1.00 73.81 212 ARG A CA 1
ATOM 1641 C C . ARG A 1 212 ? -3.040 10.981 10.938 1.00 73.81 212 ARG A C 1
ATOM 1643 O O . ARG A 1 212 ? -3.728 10.436 10.079 1.00 73.81 212 ARG A O 1
ATOM 1650 N N . ASN A 1 213 ? -2.386 12.118 10.706 1.00 74.75 213 ASN A N 1
ATOM 1651 C CA . ASN A 1 213 ? -2.407 12.758 9.391 1.00 74.75 213 ASN A CA 1
ATOM 1652 C C . ASN A 1 213 ? -1.589 11.951 8.384 1.00 74.75 213 ASN A C 1
ATOM 1654 O O . ASN A 1 213 ? -2.033 11.789 7.254 1.00 74.75 213 ASN A O 1
ATOM 1658 N N . GLU A 1 214 ? -0.445 11.399 8.793 1.00 73.50 214 GLU A N 1
ATOM 1659 C CA . GLU A 1 214 ? 0.295 10.431 7.978 1.00 73.50 214 GLU A CA 1
ATOM 1660 C C . GLU A 1 214 ? -0.519 9.166 7.739 1.00 73.50 214 GLU A C 1
ATOM 1662 O O . GLU A 1 214 ? -0.685 8.763 6.592 1.00 73.50 214 GLU A O 1
ATOM 1667 N N . MET A 1 215 ? -1.126 8.613 8.794 1.00 80.50 215 MET A N 1
ATOM 1668 C CA . MET A 1 215 ? -2.002 7.449 8.663 1.00 80.50 215 MET A CA 1
ATOM 1669 C C . MET A 1 215 ? -3.125 7.685 7.650 1.00 80.50 215 MET A C 1
ATOM 1671 O O . MET A 1 215 ? -3.344 6.845 6.791 1.00 80.50 215 MET A O 1
ATOM 1675 N N . ARG A 1 216 ? -3.793 8.844 7.674 1.00 75.81 216 ARG A N 1
ATOM 1676 C CA . ARG A 1 216 ? -4.896 9.164 6.749 1.00 75.81 216 ARG A CA 1
ATOM 1677 C C . ARG A 1 216 ? -4.474 9.286 5.284 1.00 75.81 216 ARG A C 1
ATOM 1679 O O . ARG A 1 216 ? -5.336 9.122 4.423 1.00 75.81 216 ARG A O 1
ATOM 1686 N N . LYS A 1 217 ? -3.201 9.583 4.992 1.00 71.69 217 LYS A N 1
ATOM 1687 C CA . LYS A 1 217 ? -2.692 9.624 3.608 1.00 71.69 217 LYS A CA 1
ATOM 1688 C C . LYS A 1 217 ? -2.696 8.229 2.983 1.00 71.69 217 LYS A C 1
ATOM 1690 O O . LYS A 1 217 ? -3.077 8.087 1.824 1.00 71.69 217 LYS A O 1
ATOM 1695 N N . ASP A 1 218 ? -2.346 7.219 3.774 1.00 67.50 218 ASP A N 1
ATOM 1696 C CA . ASP A 1 218 ? -2.201 5.843 3.296 1.00 67.50 218 ASP A CA 1
ATOM 1697 C C . ASP A 1 218 ? -3.452 4.995 3.580 1.00 67.50 218 ASP A C 1
ATOM 1699 O O . ASP A 1 218 ? -3.878 4.205 2.737 1.00 67.50 218 ASP A O 1
ATOM 1703 N N . PHE A 1 219 ? -4.095 5.226 4.728 1.00 75.44 219 PHE A N 1
ATOM 1704 C CA . PHE A 1 219 ? -5.182 4.434 5.304 1.00 75.44 219 PHE A CA 1
ATOM 1705 C C . PHE A 1 219 ? -6.370 5.316 5.748 1.00 75.44 219 PHE A C 1
ATOM 1707 O O . PHE A 1 219 ? -6.685 5.456 6.930 1.00 75.44 219 PHE A O 1
ATOM 1714 N N . SER A 1 220 ? -7.058 5.952 4.797 1.00 83.44 220 SER A N 1
ATOM 1715 C CA . SER A 1 220 ? -8.319 6.660 5.077 1.00 83.44 220 SER A CA 1
ATOM 1716 C C . SER A 1 220 ? -9.489 5.691 5.329 1.00 83.44 220 SER A C 1
ATOM 1718 O O . SER A 1 220 ? -9.418 4.513 4.978 1.00 83.44 220 SER A O 1
ATOM 1720 N N . LEU A 1 221 ? -10.603 6.187 5.891 1.00 86.44 221 LEU A N 1
ATOM 1721 C CA . LEU A 1 221 ? -11.832 5.388 6.042 1.00 86.44 221 LEU A CA 1
ATOM 1722 C C . LEU A 1 221 ? -12.355 4.887 4.692 1.00 86.44 221 LEU A C 1
ATOM 1724 O O . LEU A 1 221 ? -12.668 3.708 4.566 1.00 86.44 221 LEU A O 1
ATOM 1728 N N . SER A 1 222 ? -12.352 5.740 3.666 1.00 87.56 222 SER A N 1
ATOM 1729 C CA . SER A 1 222 ? -12.780 5.350 2.320 1.00 87.56 222 SER A CA 1
ATOM 1730 C C . SER A 1 222 ? -11.923 4.218 1.767 1.00 87.56 222 SER A C 1
ATOM 1732 O O . SER A 1 222 ? -12.460 3.246 1.250 1.00 87.56 222 SER A O 1
ATOM 1734 N N . ARG A 1 223 ? -10.595 4.274 1.957 1.00 86.56 223 ARG A N 1
ATOM 1735 C CA . ARG A 1 223 ? -9.688 3.181 1.565 1.00 86.56 223 ARG A CA 1
ATOM 1736 C C . ARG A 1 223 ? -9.941 1.908 2.369 1.00 86.56 223 ARG A C 1
ATOM 1738 O O . ARG A 1 223 ? -9.921 0.819 1.802 1.00 86.56 223 ARG A O 1
ATOM 1745 N N . LEU A 1 224 ? -10.204 2.025 3.671 1.00 88.75 224 LEU A N 1
ATOM 1746 C CA . LEU A 1 224 ? -10.572 0.881 4.504 1.00 88.75 224 LEU A CA 1
ATOM 1747 C C . LEU A 1 224 ? -11.846 0.208 3.982 1.00 88.75 224 LEU A C 1
ATOM 1749 O O . LEU A 1 224 ? -11.852 -1.007 3.797 1.00 88.75 224 LEU A O 1
ATOM 1753 N N . PHE A 1 225 ? -12.905 0.971 3.708 1.00 92.06 225 PHE A N 1
ATOM 1754 C CA . PHE A 1 225 ? -14.163 0.425 3.197 1.00 92.06 225 PHE A CA 1
ATOM 1755 C C . PHE A 1 225 ? -14.013 -0.127 1.776 1.00 92.06 225 PHE A C 1
ATOM 1757 O O . PHE A 1 225 ? -14.466 -1.238 1.495 1.00 92.06 225 PHE A O 1
ATOM 1764 N N . ASP A 1 226 ? -13.283 0.565 0.902 1.00 89.88 226 ASP A N 1
ATOM 1765 C CA . ASP A 1 226 ? -12.959 0.107 -0.453 1.00 89.88 226 ASP A CA 1
ATOM 1766 C C . ASP A 1 226 ? -12.151 -1.199 -0.465 1.00 89.88 226 ASP A C 1
ATOM 1768 O O . ASP A 1 226 ? -12.302 -2.034 -1.356 1.00 89.88 226 ASP A O 1
ATOM 1772 N N . ARG A 1 227 ? -11.381 -1.476 0.587 1.00 88.44 227 ARG A N 1
ATOM 1773 C CA . ARG A 1 227 ? -10.679 -2.756 0.731 1.00 88.44 227 ARG A CA 1
ATOM 1774 C C . ARG A 1 227 ? -11.412 -3.768 1.589 1.00 88.44 227 ARG A C 1
ATOM 1776 O O . ARG A 1 227 ? -11.093 -4.948 1.488 1.00 88.44 227 ARG A O 1
ATOM 1783 N N . ALA A 1 228 ? -12.400 -3.370 2.384 1.00 92.00 228 ALA A N 1
ATOM 1784 C CA . ALA A 1 228 ? -13.130 -4.283 3.253 1.00 92.00 228 ALA A CA 1
ATOM 1785 C C . ALA A 1 228 ? -13.747 -5.445 2.459 1.00 92.00 228 ALA A C 1
ATOM 1787 O O . ALA A 1 228 ? -14.288 -5.258 1.361 1.00 92.00 228 ALA A O 1
ATOM 1788 N N . VAL A 1 229 ? -13.641 -6.652 3.015 1.00 93.38 229 VAL A N 1
ATOM 1789 C CA . VAL A 1 229 ? -14.262 -7.859 2.462 1.00 93.38 229 VAL A CA 1
ATOM 1790 C C . VAL A 1 229 ? -15.781 -7.683 2.506 1.00 93.38 229 VAL A C 1
ATOM 1792 O O . VAL A 1 229 ? -16.332 -7.263 3.525 1.00 93.38 229 VAL A O 1
ATOM 1795 N N . VAL A 1 230 ? -16.464 -7.996 1.406 1.00 94.19 230 VAL A N 1
ATOM 1796 C CA . VAL A 1 230 ? -17.929 -7.897 1.312 1.00 94.19 230 VAL A CA 1
ATOM 1797 C C . VAL A 1 230 ? -18.587 -8.743 2.412 1.00 94.19 230 VAL A C 1
ATOM 1799 O O . VAL A 1 230 ? -18.208 -9.894 2.622 1.00 94.19 230 VAL A O 1
ATOM 1802 N N . GLY A 1 231 ? -19.554 -8.175 3.137 1.00 95.06 231 GLY A N 1
ATOM 1803 C CA . GLY A 1 231 ? -20.262 -8.841 4.238 1.00 95.06 231 GLY A CA 1
ATOM 1804 C C . GLY A 1 231 ? -19.493 -8.911 5.566 1.00 95.06 231 GLY A C 1
ATOM 1805 O O . GLY A 1 231 ? -19.996 -9.476 6.547 1.00 95.06 231 GLY A O 1
ATOM 1806 N N . SER A 1 232 ? -18.270 -8.372 5.619 1.00 94.88 232 SER A N 1
ATOM 1807 C CA . SER A 1 232 ? -17.440 -8.430 6.824 1.00 94.88 232 SER A CA 1
ATOM 1808 C C . SER A 1 232 ? -17.907 -7.473 7.927 1.00 94.88 232 SER A C 1
ATOM 1810 O O . SER A 1 232 ? -18.652 -6.516 7.706 1.00 94.88 232 SER A O 1
ATOM 1812 N N . GLU A 1 233 ? -17.482 -7.779 9.154 1.00 95.44 233 GLU A N 1
ATOM 1813 C CA . GLU A 1 233 ? -17.677 -6.930 10.330 1.00 95.44 233 GLU A CA 1
ATOM 1814 C C . GLU A 1 233 ? -16.423 -6.077 10.561 1.00 95.44 233 GLU A C 1
ATOM 1816 O O . GLU A 1 233 ? -15.310 -6.612 10.630 1.00 95.44 233 GLU A O 1
ATOM 1821 N N . ILE A 1 234 ? -16.617 -4.771 10.728 1.00 95.62 234 ILE A N 1
ATOM 1822 C CA . ILE A 1 234 ? -15.605 -3.812 11.160 1.00 95.62 234 ILE A CA 1
ATOM 1823 C C . ILE A 1 234 ? -15.919 -3.405 12.596 1.00 95.62 234 ILE A C 1
ATOM 1825 O O . ILE A 1 234 ? -17.015 -2.949 12.913 1.00 95.62 234 ILE A O 1
ATOM 1829 N N . LEU A 1 235 ? -14.939 -3.565 13.474 1.00 95.06 235 LEU A N 1
ATOM 1830 C CA . LEU A 1 235 ? -15.082 -3.299 14.896 1.00 95.06 235 LEU A CA 1
ATOM 1831 C C . LEU A 1 235 ? -14.171 -2.151 15.296 1.00 95.06 235 LEU A C 1
ATOM 1833 O O . LEU A 1 235 ? -12.961 -2.222 15.099 1.00 95.06 235 LEU A O 1
ATOM 1837 N N . VAL A 1 236 ? -14.751 -1.115 15.883 1.00 94.06 236 VAL A N 1
ATOM 1838 C CA . VAL A 1 236 ? -14.064 0.130 16.205 1.00 94.06 236 VAL A CA 1
ATOM 1839 C C . VAL A 1 236 ? -14.242 0.411 17.679 1.00 94.06 236 VAL A C 1
ATOM 1841 O O . VAL A 1 236 ? -15.360 0.487 18.176 1.00 94.06 236 VAL A O 1
ATOM 1844 N N . VAL A 1 237 ? -13.134 0.569 18.385 1.00 92.25 237 VAL A N 1
ATOM 1845 C CA . VAL A 1 237 ? -13.112 0.710 19.837 1.00 92.25 237 VAL A CA 1
ATOM 1846 C C . VAL A 1 237 ? -12.295 1.947 20.180 1.00 92.25 237 VAL A C 1
ATOM 1848 O O . VAL A 1 237 ? -11.184 2.106 19.679 1.00 92.25 237 VAL A O 1
ATOM 1851 N N . GLY A 1 238 ? -12.810 2.852 21.009 1.00 89.88 238 GLY A N 1
ATOM 1852 C CA . GLY A 1 238 ? -12.055 4.044 21.410 1.00 89.88 238 GLY A CA 1
ATOM 1853 C C . GLY A 1 238 ? -12.775 4.942 22.409 1.00 89.88 238 GLY A C 1
ATOM 1854 O O . GLY A 1 238 ? -13.868 4.636 22.864 1.00 89.88 238 GLY A O 1
ATOM 1855 N N . ARG A 1 239 ? -12.160 6.075 22.773 1.00 87.06 239 ARG A N 1
ATOM 1856 C CA . ARG A 1 239 ? -12.754 7.017 23.745 1.00 87.06 239 ARG A CA 1
ATOM 1857 C C . ARG A 1 239 ? -13.862 7.884 23.171 1.00 87.06 239 ARG A C 1
ATOM 1859 O O . ARG A 1 239 ? -14.837 8.143 23.860 1.00 87.06 239 ARG A O 1
ATOM 1866 N N . THR A 1 240 ? -13.677 8.374 21.947 1.00 86.19 240 THR A N 1
ATOM 1867 C CA . THR A 1 240 ? -14.562 9.391 21.348 1.00 86.19 240 THR A CA 1
ATOM 1868 C C . THR A 1 240 ? -14.881 9.126 19.880 1.00 86.19 240 THR A C 1
ATOM 1870 O O . THR A 1 240 ? -15.941 9.520 19.404 1.00 86.19 240 THR A O 1
ATOM 1873 N N . LEU A 1 241 ? -13.976 8.438 19.169 1.00 88.44 241 LEU A N 1
ATOM 1874 C CA . LEU A 1 241 ? -14.105 8.040 17.764 1.00 88.44 241 LEU A CA 1
ATOM 1875 C C . LEU A 1 241 ? -14.421 9.200 16.797 1.00 88.44 241 LEU A C 1
ATOM 1877 O O . LEU A 1 241 ? -15.064 8.989 15.775 1.00 88.44 241 LEU A O 1
ATOM 1881 N N . VAL A 1 242 ? -13.908 10.411 17.059 1.00 86.69 242 VAL A N 1
ATOM 1882 C CA . VAL A 1 242 ? -14.164 11.619 16.238 1.00 86.69 242 VAL A CA 1
ATOM 1883 C C . VAL A 1 242 ? -14.002 11.376 14.736 1.00 86.69 242 VAL A C 1
ATOM 1885 O O . VAL A 1 242 ? -14.876 11.755 13.963 1.00 86.69 242 VAL A O 1
ATOM 1888 N N . GLY A 1 243 ? -12.948 10.677 14.306 1.00 84.19 243 GLY A N 1
ATOM 1889 C CA . GLY A 1 243 ? -12.746 10.371 12.884 1.00 84.19 243 GLY A CA 1
ATOM 1890 C C . GLY A 1 243 ? -13.879 9.556 12.246 1.00 84.19 243 GLY A C 1
ATOM 1891 O O . GLY A 1 243 ? -14.206 9.784 11.090 1.00 84.19 243 GLY A O 1
ATOM 1892 N N . TRP A 1 244 ? -14.518 8.662 13.003 1.00 90.44 244 TRP A N 1
ATOM 1893 C CA . TRP A 1 244 ? -15.642 7.840 12.538 1.00 90.44 244 TRP A CA 1
ATOM 1894 C C . TRP A 1 244 ? -16.968 8.604 12.515 1.00 90.44 244 TRP A C 1
ATOM 1896 O O . TRP A 1 244 ? -17.902 8.177 11.850 1.00 90.44 244 TRP A O 1
ATOM 1906 N N . SER A 1 245 ? -17.061 9.741 13.210 1.00 88.31 245 SER A N 1
ATOM 1907 C CA . SER A 1 245 ? -18.245 10.612 13.155 1.00 88.31 245 SER A CA 1
ATOM 1908 C C . SER A 1 245 ? -18.306 11.477 11.888 1.00 88.31 245 SER A C 1
ATOM 1910 O O . SER A 1 245 ? -19.335 12.082 11.603 1.00 88.31 245 SER A O 1
ATOM 1912 N N . GLN A 1 246 ? -17.204 11.534 11.131 1.00 87.00 246 GLN A N 1
ATOM 1913 C CA . GLN A 1 246 ? -17.001 12.415 9.976 1.00 87.00 246 GLN A CA 1
ATOM 1914 C C . GLN A 1 246 ? -17.011 11.641 8.644 1.00 87.00 246 GLN A C 1
ATOM 1916 O O . GLN A 1 246 ? -16.303 12.010 7.710 1.00 87.00 246 GLN A O 1
ATOM 1921 N N . MET A 1 247 ? -17.778 10.548 8.558 1.00 89.50 247 MET A N 1
ATOM 1922 C CA . MET A 1 247 ? -17.916 9.770 7.320 1.00 89.50 247 MET A CA 1
ATOM 1923 C C . MET A 1 247 ? -18.548 10.608 6.206 1.00 89.50 247 MET A C 1
ATOM 1925 O O . MET A 1 247 ? -19.544 11.303 6.417 1.00 89.50 247 MET A O 1
ATOM 1929 N N . SER A 1 248 ? -17.973 10.519 5.011 1.00 91.88 248 SER A N 1
ATOM 1930 C CA . SER A 1 248 ? -18.495 11.153 3.800 1.00 91.88 248 SER A CA 1
ATOM 1931 C C . SER A 1 248 ? -19.672 10.368 3.212 1.00 91.88 248 SER A C 1
ATOM 1933 O O . SER A 1 248 ? -19.881 9.203 3.544 1.00 91.88 248 SER A O 1
ATOM 1935 N N . SER A 1 249 ? -20.423 10.964 2.281 1.00 92.25 249 SER A N 1
ATOM 1936 C CA . SER A 1 249 ? -21.467 10.245 1.530 1.00 92.25 249 SER A CA 1
ATOM 1937 C C . SER A 1 249 ? -20.917 9.014 0.803 1.00 92.25 249 SER A C 1
ATOM 1939 O O . SER A 1 249 ? -21.545 7.959 0.824 1.00 92.25 249 SER A O 1
ATOM 1941 N N . HIS A 1 250 ? -19.711 9.127 0.241 1.00 93.94 250 HIS A N 1
ATOM 1942 C CA . HIS A 1 250 ? -19.016 8.025 -0.417 1.00 93.94 250 HIS A CA 1
ATOM 1943 C C . HIS A 1 250 ? -18.742 6.853 0.537 1.00 93.94 250 HIS A C 1
ATOM 1945 O O . HIS A 1 250 ? -18.940 5.697 0.168 1.00 93.94 250 HIS A O 1
ATOM 1951 N N . ASP A 1 251 ? -18.355 7.139 1.783 1.00 93.88 251 ASP A N 1
ATOM 1952 C CA . ASP A 1 251 ? -18.140 6.104 2.799 1.00 93.88 251 ASP A CA 1
ATOM 1953 C C . ASP A 1 251 ? -19.438 5.349 3.115 1.00 93.88 251 ASP A C 1
ATOM 1955 O O . ASP A 1 251 ? -19.441 4.120 3.186 1.00 93.88 251 ASP A O 1
ATOM 1959 N N . LEU A 1 252 ? -20.556 6.071 3.257 1.00 94.38 252 LEU A N 1
ATOM 1960 C CA . LEU A 1 252 ? -21.867 5.463 3.508 1.00 94.38 252 LEU A CA 1
ATOM 1961 C C . LEU A 1 252 ? -22.299 4.551 2.350 1.00 94.38 252 LEU A C 1
ATOM 1963 O O . LEU A 1 252 ? -22.863 3.480 2.583 1.00 94.38 252 LEU A O 1
ATOM 1967 N N . ASP A 1 253 ? -22.011 4.942 1.110 1.00 95.00 253 ASP A N 1
ATOM 1968 C CA . ASP A 1 253 ? -22.317 4.132 -0.070 1.00 95.00 253 ASP A CA 1
ATOM 1969 C C . ASP A 1 253 ? -21.439 2.879 -0.153 1.00 95.00 253 ASP A C 1
ATOM 1971 O O . ASP A 1 253 ? -21.944 1.797 -0.462 1.00 95.00 253 ASP A O 1
ATOM 1975 N N . LEU A 1 254 ? -20.154 2.968 0.206 1.00 95.31 254 LEU A N 1
ATOM 1976 C CA . LEU A 1 254 ? -19.284 1.793 0.324 1.00 95.31 254 LEU A CA 1
ATOM 1977 C C . LEU A 1 254 ? -19.791 0.816 1.393 1.00 95.31 254 LEU A C 1
ATOM 1979 O O . LEU A 1 254 ? -19.816 -0.392 1.155 1.00 95.31 254 LEU A O 1
ATOM 1983 N N . ILE A 1 255 ? -20.254 1.319 2.543 1.00 96.00 255 ILE A N 1
ATOM 1984 C CA . ILE A 1 255 ? -20.828 0.486 3.613 1.00 96.00 255 ILE A CA 1
ATOM 1985 C C . ILE A 1 255 ? -22.043 -0.293 3.102 1.00 96.00 255 ILE A C 1
ATOM 1987 O O . ILE A 1 255 ? -22.135 -1.503 3.328 1.00 96.00 255 ILE A O 1
ATOM 1991 N N . ARG A 1 256 ? -22.948 0.373 2.372 1.00 95.50 256 ARG A N 1
ATOM 1992 C CA . ARG A 1 256 ? -24.149 -0.255 1.797 1.00 95.50 256 ARG A CA 1
ATOM 1993 C C . ARG A 1 256 ? -23.805 -1.268 0.713 1.00 95.50 256 ARG A C 1
ATOM 1995 O O . ARG A 1 256 ? -24.228 -2.417 0.792 1.00 95.50 256 ARG A O 1
ATOM 2002 N N . THR A 1 257 ? -23.035 -0.850 -0.290 1.00 96.06 257 THR A N 1
ATOM 2003 C CA . THR A 1 257 ? -22.727 -1.673 -1.472 1.00 96.06 257 THR A CA 1
ATOM 2004 C C . THR A 1 257 ? -21.957 -2.936 -1.108 1.00 96.06 257 THR A C 1
ATOM 2006 O O . THR A 1 257 ? -22.180 -3.989 -1.700 1.00 96.06 257 THR A O 1
ATOM 2009 N N . LYS A 1 258 ? -21.098 -2.863 -0.089 1.00 95.38 258 LYS A N 1
ATOM 2010 C CA . LYS A 1 258 ? -20.343 -4.015 0.408 1.00 95.38 258 LYS A CA 1
ATOM 2011 C C . LYS A 1 258 ? -21.013 -4.753 1.559 1.00 95.38 258 LYS A C 1
ATOM 2013 O O . LYS A 1 258 ? -20.422 -5.705 2.068 1.00 95.38 258 LYS A O 1
ATOM 2018 N N . ASN A 1 259 ? -22.218 -4.351 1.963 1.00 96.38 259 ASN A N 1
ATOM 2019 C CA . ASN A 1 259 ? -22.956 -4.946 3.076 1.00 96.38 259 ASN A CA 1
ATOM 2020 C C . ASN A 1 259 ? -22.099 -5.061 4.355 1.00 96.38 259 ASN A C 1
ATOM 2022 O O . ASN A 1 259 ? -22.027 -6.116 4.988 1.00 96.38 259 ASN A O 1
ATOM 2026 N N . LEU A 1 260 ? -21.363 -3.996 4.687 1.00 96.75 260 LEU A N 1
ATOM 2027 C CA . LEU A 1 260 ? -20.471 -3.986 5.845 1.00 96.75 260 LEU A CA 1
ATOM 2028 C C . LEU A 1 260 ? -21.278 -3.795 7.127 1.00 96.75 260 LEU A C 1
ATOM 2030 O O . LEU A 1 260 ? -22.175 -2.951 7.189 1.00 96.75 260 LEU A O 1
ATOM 2034 N N . ARG A 1 261 ? -20.910 -4.546 8.167 1.00 96.69 261 ARG A N 1
ATOM 2035 C CA . ARG A 1 261 ? -21.441 -4.366 9.524 1.00 96.69 261 ARG A CA 1
ATOM 2036 C C . ARG A 1 261 ? -20.423 -3.627 10.370 1.00 96.69 261 ARG A C 1
ATOM 2038 O O . ARG A 1 261 ? -19.288 -4.083 10.465 1.00 96.69 261 ARG A O 1
ATOM 2045 N N . ILE A 1 262 ? -20.799 -2.513 10.981 1.00 95.88 262 ILE A N 1
ATOM 2046 C CA . ILE A 1 262 ? -19.879 -1.699 11.779 1.00 95.88 262 ILE A CA 1
ATOM 2047 C C . ILE A 1 262 ? -20.346 -1.685 13.226 1.00 95.88 262 ILE A C 1
ATOM 2049 O O . ILE A 1 262 ? -21.502 -1.395 13.494 1.00 95.88 262 ILE A O 1
ATOM 2053 N N . LYS A 1 263 ? -19.436 -1.945 14.163 1.00 95.00 263 LYS A N 1
ATOM 2054 C CA . LYS A 1 263 ? -19.686 -1.781 15.598 1.00 95.00 263 LYS A CA 1
ATOM 2055 C C . LYS A 1 263 ? -18.778 -0.706 16.164 1.00 95.00 263 LYS A C 1
ATOM 2057 O O . LYS A 1 263 ? -17.557 -0.860 16.145 1.00 95.00 263 LYS A O 1
ATOM 2062 N N . LEU A 1 264 ? -19.377 0.364 16.672 1.00 94.12 264 LEU A N 1
ATOM 2063 C CA . LEU A 1 264 ? -18.700 1.489 17.304 1.00 94.12 264 LEU A CA 1
ATOM 2064 C C . LEU A 1 264 ? -18.834 1.362 18.824 1.00 94.12 264 LEU A C 1
ATOM 2066 O O . LEU A 1 264 ? -19.926 1.504 19.366 1.00 94.12 264 LEU A O 1
ATOM 2070 N N . LEU A 1 265 ? -17.730 1.096 19.517 1.00 92.69 265 LEU A N 1
ATOM 2071 C CA . LEU A 1 265 ? -17.676 0.971 20.971 1.00 92.69 265 LEU A CA 1
ATOM 2072 C C . LEU A 1 265 ? -16.927 2.166 21.567 1.00 92.69 265 LEU A C 1
ATOM 2074 O O . LEU A 1 265 ? -15.737 2.360 21.296 1.00 92.69 265 LEU A O 1
ATOM 2078 N N . VAL A 1 266 ? -17.617 2.960 22.384 1.00 90.31 266 VAL A N 1
ATOM 2079 C CA . VAL A 1 266 ? -17.114 4.235 22.909 1.00 90.31 266 VAL A CA 1
ATOM 2080 C C . VAL A 1 266 ? -17.128 4.239 24.435 1.00 90.31 266 VAL A C 1
ATOM 2082 O O . VAL A 1 266 ? -18.135 3.892 25.038 1.00 90.31 266 VAL A O 1
ATOM 2085 N N . SER A 1 267 ? -16.029 4.639 25.083 1.00 88.31 267 SER A N 1
ATOM 2086 C CA . SER A 1 267 ? -15.993 4.793 26.551 1.00 88.31 267 SER A CA 1
ATOM 2087 C C . SER A 1 267 ? -17.044 5.806 27.021 1.00 88.31 267 SER A C 1
ATOM 2089 O O . SER A 1 267 ? -17.143 6.886 26.438 1.00 88.31 267 SER A O 1
ATOM 2091 N N . SER A 1 268 ? -17.773 5.527 28.103 1.00 88.50 268 SER A N 1
ATOM 2092 C CA . SER A 1 268 ? -18.674 6.478 28.763 1.00 88.50 268 SER A CA 1
ATOM 2093 C C . SER A 1 268 ? -17.889 7.630 29.403 1.00 88.50 268 SER A C 1
ATOM 2095 O O . SER A 1 268 ? -16.680 7.536 29.622 1.00 88.50 268 SER A O 1
ATOM 2097 N N . LEU A 1 269 ? -18.550 8.767 29.663 1.00 85.75 269 LEU A N 1
ATOM 2098 C CA . LEU A 1 269 ? -17.876 9.892 30.333 1.00 85.75 269 LEU A CA 1
ATOM 2099 C C . LEU A 1 269 ? -17.438 9.505 31.747 1.00 85.75 269 LEU A C 1
ATOM 2101 O O . LEU A 1 269 ? -16.340 9.859 32.172 1.00 85.75 269 LEU A O 1
ATOM 2105 N N . GLU A 1 270 ? -18.266 8.710 32.421 1.00 86.69 270 GLU A N 1
ATOM 2106 C CA . GLU A 1 270 ? -17.992 8.187 33.753 1.00 86.69 270 GLU A CA 1
ATOM 2107 C C . GLU A 1 270 ? -16.744 7.298 33.769 1.00 86.69 270 GLU A C 1
ATOM 2109 O O . GLU A 1 270 ? -15.891 7.436 34.644 1.00 86.69 270 GLU A O 1
ATOM 2114 N N . ALA A 1 271 ? -16.564 6.444 32.758 1.00 86.19 271 ALA A N 1
ATOM 2115 C CA . ALA A 1 271 ? -15.356 5.636 32.622 1.00 86.19 271 ALA A CA 1
ATOM 2116 C C . ALA A 1 271 ? -14.081 6.487 32.458 1.00 86.19 271 ALA A C 1
ATOM 2118 O O . ALA A 1 271 ? -12.992 6.072 32.859 1.00 86.19 271 ALA A O 1
ATOM 2119 N N . CYS A 1 272 ? -14.201 7.691 31.897 1.00 83.31 272 CYS A N 1
ATOM 2120 C CA . CYS A 1 272 ? -13.085 8.607 31.679 1.00 83.31 272 CYS A CA 1
ATOM 2121 C C . CYS A 1 272 ? -12.725 9.472 32.893 1.00 83.31 272 CYS A C 1
ATOM 2123 O O . CYS A 1 272 ? -11.707 10.158 32.833 1.00 83.31 272 CYS A O 1
ATOM 2125 N N . LYS A 1 273 ? -13.470 9.413 34.007 1.00 81.69 273 LYS A N 1
ATOM 2126 C CA . LYS A 1 273 ? -13.214 10.240 35.206 1.00 81.69 273 LYS A CA 1
ATOM 2127 C C . LYS A 1 273 ? -11.834 10.045 35.844 1.00 81.69 273 LYS A C 1
ATOM 2129 O O . LYS A 1 273 ? -11.390 10.886 36.615 1.00 81.69 273 LYS A O 1
ATOM 2134 N N . PHE A 1 274 ? -11.173 8.928 35.541 1.00 78.19 274 PHE A N 1
ATOM 2135 C CA . PHE A 1 274 ? -9.838 8.592 36.042 1.00 78.19 274 PHE A CA 1
ATOM 2136 C C . PHE A 1 274 ? -8.696 9.214 35.218 1.00 78.19 274 PHE A C 1
ATOM 2138 O O . PHE A 1 274 ? -7.531 9.039 35.566 1.00 78.19 274 PHE A O 1
ATOM 2145 N N . LEU A 1 275 ? -9.011 9.907 34.120 1.00 80.50 275 LEU A N 1
ATOM 2146 C CA . LEU A 1 275 ? -8.038 10.630 33.301 1.00 80.50 275 LEU A CA 1
ATOM 2147 C C . LEU A 1 275 ? -7.770 12.034 33.862 1.00 80.50 275 LEU A C 1
ATOM 2149 O O . LEU A 1 275 ? -8.545 12.568 34.655 1.00 80.50 275 LEU A O 1
ATOM 2153 N N . ALA A 1 276 ? -6.670 12.659 33.435 1.00 76.62 276 ALA A N 1
ATOM 2154 C CA . ALA A 1 276 ? -6.315 14.005 33.881 1.00 76.62 276 ALA A CA 1
ATOM 2155 C C . ALA A 1 276 ? -7.370 15.044 33.446 1.00 76.62 276 ALA A C 1
ATOM 2157 O O . ALA A 1 276 ? -7.929 14.954 32.354 1.00 76.62 276 ALA A O 1
ATOM 2158 N N . GLY A 1 277 ? -7.604 16.080 34.262 1.00 73.94 277 GLY A N 1
ATOM 2159 C CA . GLY A 1 277 ? -8.713 17.029 34.059 1.00 73.94 277 GLY A CA 1
ATOM 2160 C C . GLY A 1 277 ? -8.771 17.684 32.669 1.00 73.94 277 GLY A C 1
ATOM 2161 O O . GLY A 1 277 ? -9.848 17.798 32.090 1.00 73.94 277 GLY A O 1
ATOM 2162 N N . ALA A 1 278 ? -7.625 18.041 32.077 1.00 76.50 278 ALA A N 1
ATOM 2163 C CA . ALA A 1 278 ? -7.576 18.597 30.719 1.00 76.50 278 ALA A CA 1
ATOM 2164 C C . ALA A 1 278 ? -7.999 17.585 29.629 1.00 76.50 278 ALA A C 1
ATOM 2166 O O . ALA A 1 278 ? -8.612 17.963 28.624 1.00 76.50 278 ALA A O 1
ATOM 2167 N N . GLU A 1 279 ? -7.709 16.295 29.827 1.00 76.88 279 GLU A N 1
ATOM 2168 C CA . GLU A 1 279 ? -8.151 15.227 28.925 1.00 76.88 279 GLU A CA 1
ATOM 2169 C C . GLU A 1 279 ? -9.656 14.988 29.055 1.00 76.88 279 GLU A C 1
ATOM 2171 O O . GLU A 1 279 ? -10.330 14.851 28.038 1.00 76.88 279 GLU A O 1
ATOM 2176 N N . VAL A 1 280 ? -10.200 15.006 30.277 1.00 81.69 280 VAL A N 1
ATOM 2177 C CA . VAL A 1 280 ? -11.641 14.825 30.527 1.00 81.69 280 VAL A CA 1
ATOM 2178 C C . VAL A 1 280 ? -12.463 15.915 29.840 1.00 81.69 280 VAL A C 1
ATOM 2180 O O . VAL A 1 280 ? -13.437 15.599 29.159 1.00 81.69 280 VAL A O 1
ATOM 2183 N N . THR A 1 281 ? -12.045 17.181 29.929 1.00 84.00 281 THR A N 1
ATOM 2184 C CA . THR A 1 281 ? -12.720 18.294 29.237 1.00 84.00 281 THR A CA 1
ATOM 2185 C C . THR A 1 281 ? -12.701 18.116 27.719 1.00 84.00 281 THR A C 1
ATOM 2187 O O . THR A 1 281 ? -13.712 18.335 27.052 1.00 84.00 281 THR A O 1
ATOM 2190 N N . THR A 1 282 ? -11.568 17.677 27.163 1.00 83.94 282 THR A N 1
ATOM 2191 C CA . THR A 1 282 ? -11.447 17.408 25.721 1.00 83.94 282 THR A CA 1
ATOM 2192 C C . THR A 1 282 ? -12.359 16.255 25.301 1.00 83.94 282 THR A C 1
ATOM 2194 O O . THR A 1 282 ? -13.072 16.367 24.310 1.00 83.94 282 THR A O 1
ATOM 2197 N N . ILE A 1 283 ? -12.393 15.173 26.081 1.00 85.31 283 ILE A N 1
ATOM 2198 C CA . ILE A 1 283 ? -13.260 14.015 25.832 1.00 85.31 283 ILE A CA 1
ATOM 2199 C C . ILE A 1 283 ? -14.735 14.414 25.904 1.00 85.31 283 ILE A C 1
ATOM 2201 O O . ILE A 1 283 ? -15.515 13.989 25.058 1.00 85.31 283 ILE A O 1
ATOM 2205 N N . ALA A 1 284 ? -15.125 15.246 26.871 1.00 86.62 284 ALA A N 1
ATOM 2206 C CA . ALA A 1 284 ? -16.490 15.752 26.975 1.00 86.62 284 ALA A CA 1
ATOM 2207 C C . ALA A 1 284 ? -16.901 16.558 25.737 1.00 86.62 284 ALA A C 1
ATOM 2209 O O . ALA A 1 284 ? -17.974 16.314 25.183 1.00 86.62 284 ALA A O 1
ATOM 2210 N N . ALA A 1 285 ? -16.031 17.453 25.261 1.00 88.62 285 ALA A N 1
ATOM 2211 C CA . ALA A 1 285 ? -16.270 18.223 24.044 1.00 88.62 285 ALA A CA 1
ATOM 2212 C C . ALA A 1 285 ? -16.363 17.326 22.797 1.00 88.62 285 ALA A C 1
ATOM 2214 O O . ALA A 1 285 ? -17.314 17.439 22.024 1.00 88.62 285 ALA A O 1
ATOM 2215 N N . ASP A 1 286 ? -15.419 16.395 22.632 1.00 89.19 286 ASP A N 1
ATOM 2216 C CA . ASP A 1 286 ? -15.420 15.438 21.525 1.00 89.19 286 ASP A CA 1
ATOM 2217 C C . ASP A 1 286 ? -16.706 14.599 21.530 1.00 89.19 286 ASP A C 1
ATOM 2219 O O . ASP A 1 286 ? -17.347 14.446 20.497 1.00 89.19 286 ASP A O 1
ATOM 2223 N N . LYS A 1 287 ? -17.132 14.087 22.690 1.00 88.25 287 LYS A N 1
ATOM 2224 C CA . LYS A 1 287 ? -18.349 13.270 22.797 1.00 88.25 287 LYS A CA 1
ATOM 2225 C C . LYS A 1 287 ? -19.619 14.056 22.518 1.00 88.25 287 LYS A C 1
ATOM 2227 O O . LYS A 1 287 ? -20.501 13.536 21.840 1.00 88.25 287 LYS A O 1
ATOM 2232 N N . ALA A 1 288 ? -19.699 15.302 22.980 1.00 89.06 288 ALA A N 1
ATOM 2233 C CA . ALA A 1 288 ? -20.810 16.184 22.638 1.00 89.06 288 ALA A CA 1
ATOM 2234 C C . ALA A 1 288 ? -20.922 16.393 21.115 1.00 89.06 288 ALA A C 1
ATOM 2236 O O . ALA A 1 288 ? -22.029 16.496 20.589 1.00 89.06 288 ALA A O 1
ATOM 2237 N N . ALA A 1 289 ? -19.792 16.392 20.398 1.00 87.69 289 ALA A N 1
ATOM 2238 C CA . ALA A 1 289 ? -19.769 16.480 18.942 1.00 87.69 289 ALA A CA 1
ATOM 2239 C C . ALA A 1 289 ? -20.081 15.142 18.238 1.00 87.69 289 ALA A C 1
ATOM 2241 O O . ALA A 1 289 ? -20.733 15.147 17.192 1.00 87.69 289 ALA A O 1
ATOM 2242 N N . THR A 1 290 ? -19.638 13.999 18.777 1.00 90.88 290 THR A N 1
ATOM 2243 C CA . THR A 1 290 ? -19.737 12.701 18.083 1.00 90.88 290 THR A CA 1
ATOM 2244 C C . THR A 1 290 ? -21.029 11.933 18.344 1.00 90.88 290 THR A C 1
ATOM 2246 O O . THR A 1 290 ? -21.539 11.308 17.415 1.00 90.88 290 THR A O 1
ATOM 2249 N N . LEU A 1 291 ? -21.604 11.995 19.552 1.00 89.19 291 LEU A N 1
ATOM 2250 C CA . LEU A 1 291 ? -22.823 11.243 19.898 1.00 89.19 291 LEU A CA 1
ATOM 2251 C C . LEU A 1 291 ? -23.995 11.522 18.940 1.00 89.19 291 LEU A C 1
ATOM 2253 O O . LEU A 1 291 ? -24.548 10.560 18.401 1.00 89.19 291 LEU A O 1
ATOM 2257 N N . PRO A 1 292 ? -24.346 12.791 18.638 1.00 91.50 292 PRO A N 1
ATOM 2258 C CA . PRO A 1 292 ? -25.429 13.080 17.701 1.00 91.50 292 PRO A CA 1
ATOM 2259 C C . PRO A 1 292 ? -25.158 12.538 16.293 1.00 91.50 292 PRO A C 1
ATOM 2261 O O . PRO A 1 292 ? -26.084 12.161 15.578 1.00 91.50 292 PRO A O 1
ATOM 2264 N N . ALA A 1 293 ? -23.890 12.506 15.871 1.00 91.12 293 ALA A N 1
ATOM 2265 C CA . ALA A 1 293 ? -23.510 11.952 14.578 1.00 91.12 293 ALA A CA 1
ATOM 2266 C C . ALA A 1 293 ? -23.688 10.430 14.549 1.00 91.12 293 ALA A C 1
ATOM 2268 O O . ALA A 1 293 ? -24.260 9.918 13.591 1.00 91.12 293 ALA A O 1
ATOM 2269 N N . PHE A 1 294 ? -23.284 9.717 15.604 1.00 91.9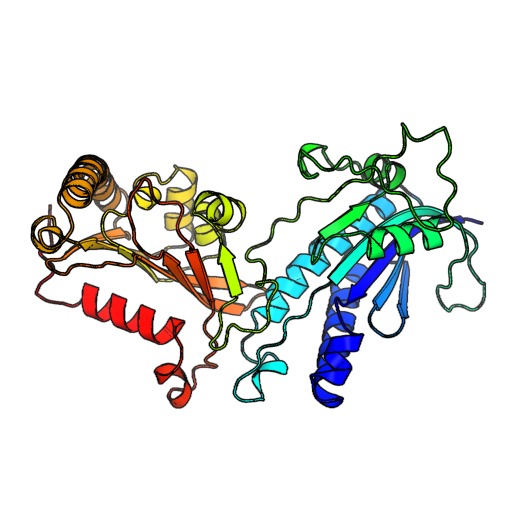4 294 PHE A N 1
ATOM 2270 C CA . PHE A 1 294 ? -23.483 8.269 15.693 1.00 91.94 294 PHE A CA 1
ATOM 2271 C C . PHE A 1 294 ? -24.957 7.884 15.771 1.00 91.94 294 PHE A C 1
ATOM 2273 O O . PHE A 1 294 ? -25.366 6.979 15.056 1.00 91.94 294 PHE A O 1
ATOM 2280 N N . GLN A 1 295 ? -25.775 8.616 16.529 1.00 90.12 295 GLN A N 1
ATOM 2281 C CA . GLN A 1 295 ? -27.226 8.390 16.572 1.00 90.12 295 GLN A CA 1
ATOM 2282 C C . GLN A 1 295 ? -27.881 8.558 15.190 1.00 90.12 295 GLN A C 1
ATOM 2284 O O . GLN A 1 295 ? -28.716 7.753 14.777 1.00 90.12 295 GLN A O 1
ATOM 2289 N N . ARG A 1 296 ? -27.477 9.585 14.427 1.00 91.00 296 ARG A N 1
ATOM 2290 C CA . ARG A 1 296 ? -27.941 9.747 13.039 1.00 91.00 296 ARG A CA 1
ATOM 2291 C C . ARG A 1 296 ? -27.458 8.611 12.142 1.00 91.00 296 ARG A C 1
ATOM 2293 O O . ARG A 1 296 ? -28.211 8.150 11.286 1.00 91.00 296 ARG A O 1
ATOM 2300 N N . LEU A 1 297 ? -26.216 8.170 12.327 1.00 90.94 297 LEU A N 1
ATOM 2301 C CA . LEU A 1 297 ? -25.607 7.108 11.537 1.00 90.94 297 LEU A CA 1
ATOM 2302 C C . LEU A 1 297 ? -26.339 5.773 11.732 1.00 90.94 297 LEU A C 1
ATOM 2304 O O . LEU A 1 297 ? -26.710 5.165 10.735 1.00 90.94 297 LEU A O 1
ATOM 2308 N N . THR A 1 298 ? -26.622 5.364 12.973 1.00 90.81 298 THR A N 1
ATOM 2309 C CA . THR A 1 298 ? -27.362 4.121 13.269 1.00 90.81 298 THR A CA 1
ATOM 2310 C C . THR A 1 298 ? -28.795 4.162 12.737 1.00 90.81 298 THR A C 1
ATOM 2312 O O . THR A 1 298 ? -29.308 3.163 12.242 1.00 90.81 298 THR A O 1
ATOM 2315 N N . THR A 1 299 ? -29.427 5.341 12.748 1.00 90.50 299 THR A N 1
ATOM 2316 C CA . THR A 1 299 ? -30.759 5.537 12.146 1.00 90.50 299 THR A CA 1
ATOM 2317 C C . THR A 1 299 ? -30.715 5.406 10.618 1.00 90.50 299 THR A C 1
ATOM 2319 O O . THR A 1 299 ? -31.632 4.870 10.002 1.00 90.50 299 THR A O 1
ATOM 2322 N N . THR A 1 300 ? -29.645 5.898 9.989 1.00 90.25 300 THR A N 1
ATOM 2323 C CA . THR A 1 300 ? -29.502 5.937 8.521 1.00 90.25 300 THR A CA 1
ATOM 2324 C C . THR A 1 300 ? -28.975 4.619 7.943 1.00 90.25 300 THR A C 1
ATOM 2326 O O . THR A 1 300 ? -29.231 4.294 6.781 1.00 90.25 300 THR A O 1
ATOM 2329 N N . LEU A 1 301 ? -28.206 3.872 8.733 1.00 92.19 301 LEU A N 1
ATOM 2330 C CA . LEU A 1 301 ? -27.551 2.627 8.356 1.00 92.19 301 LEU A CA 1
ATOM 2331 C C . LEU A 1 301 ? -27.790 1.576 9.447 1.00 92.19 301 LEU A C 1
ATOM 2333 O O . LEU A 1 301 ? -27.016 1.506 10.400 1.00 92.19 301 LEU A O 1
ATOM 2337 N N . PRO A 1 302 ? -28.794 0.696 9.273 1.00 91.06 302 PRO A N 1
ATOM 2338 C CA . PRO A 1 302 ? -29.080 -0.380 10.225 1.00 91.06 302 PRO A CA 1
ATOM 2339 C C . PRO A 1 302 ? -27.938 -1.389 10.400 1.00 91.06 302 PRO A C 1
ATOM 2341 O O . PRO A 1 302 ? -27.961 -2.193 11.322 1.00 91.06 302 PRO A O 1
ATOM 2344 N N . SER A 1 303 ? -26.955 -1.391 9.494 1.00 93.31 303 SER A N 1
ATOM 2345 C CA . SER A 1 303 ? -25.753 -2.217 9.609 1.00 93.31 303 SER A CA 1
ATOM 2346 C C . SER A 1 303 ? -24.681 -1.603 10.515 1.00 93.31 303 SER A C 1
ATOM 2348 O O . SER A 1 303 ? -23.621 -2.209 10.682 1.00 93.31 303 SER A O 1
ATOM 2350 N N . VAL A 1 304 ? -24.924 -0.417 11.081 1.00 94.50 304 VAL A N 1
ATOM 2351 C CA . VAL A 1 304 ? -24.028 0.224 12.040 1.00 94.50 304 VAL A CA 1
ATOM 2352 C C . VAL A 1 304 ? -24.658 0.245 13.426 1.00 94.50 304 VAL A C 1
ATOM 2354 O O . VAL A 1 304 ? -25.717 0.832 13.625 1.00 94.50 304 VAL A O 1
ATOM 2357 N N . ASP A 1 305 ? -23.945 -0.331 14.386 1.00 92.56 305 ASP A N 1
ATOM 2358 C CA . ASP A 1 305 ? -24.284 -0.329 15.802 1.00 92.56 305 ASP A CA 1
ATOM 2359 C C . ASP A 1 305 ? -23.352 0.611 16.573 1.00 92.56 305 ASP A C 1
ATOM 2361 O O . ASP A 1 305 ? -22.149 0.701 16.298 1.00 92.56 305 ASP A O 1
ATOM 2365 N N . PHE A 1 306 ? -23.897 1.275 17.589 1.00 91.31 306 PHE A N 1
ATOM 2366 C CA . PHE A 1 306 ? -23.154 2.133 18.507 1.00 91.31 306 PHE A CA 1
ATOM 2367 C C . PHE A 1 306 ? -23.449 1.738 19.955 1.00 91.31 306 PHE A C 1
ATOM 2369 O O . PHE A 1 306 ? -24.608 1.610 20.346 1.00 91.31 306 PHE A O 1
ATOM 2376 N N . HIS A 1 307 ? -22.394 1.581 20.755 1.00 89.56 307 HIS A N 1
ATOM 2377 C CA . HIS A 1 307 ? -22.484 1.256 22.173 1.00 89.56 307 HIS A CA 1
ATOM 2378 C C . HIS A 1 307 ? -21.580 2.163 22.995 1.00 89.56 307 HIS A C 1
ATOM 2380 O O . HIS A 1 307 ? -20.379 2.280 22.734 1.00 89.56 307 HIS A O 1
ATOM 2386 N N . GLU A 1 308 ? -22.156 2.741 24.041 1.00 88.94 308 GLU A N 1
ATOM 2387 C CA . GLU A 1 308 ? -21.392 3.391 25.091 1.00 88.94 308 GLU A CA 1
ATOM 2388 C C . GLU A 1 308 ? -21.057 2.362 26.183 1.00 88.94 308 GLU A C 1
ATOM 2390 O O . GLU A 1 308 ? -21.881 1.524 26.550 1.00 88.94 308 GLU A O 1
ATOM 2395 N N . MET A 1 309 ? -19.816 2.366 26.664 1.00 87.06 309 MET A N 1
ATOM 2396 C C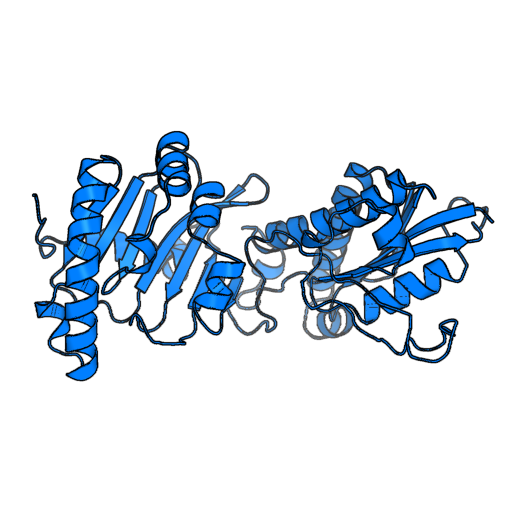A . MET A 1 309 ? -19.312 1.359 27.596 1.00 87.06 309 MET A CA 1
ATOM 2397 C C . MET A 1 309 ? -18.760 1.999 28.856 1.00 87.06 309 MET A C 1
ATOM 2399 O O . MET A 1 309 ? -17.901 2.875 28.778 1.00 87.06 309 MET A O 1
ATOM 2403 N N . ASP A 1 310 ? -19.120 1.464 30.020 1.00 86.88 310 ASP A N 1
ATOM 2404 C CA . ASP A 1 310 ? -18.549 1.871 31.310 1.00 86.88 310 ASP A CA 1
ATOM 2405 C C . ASP A 1 310 ? -17.158 1.260 31.552 1.00 86.88 310 ASP A C 1
ATOM 2407 O O . ASP A 1 310 ? -16.849 0.697 32.604 1.00 86.88 310 ASP A O 1
ATOM 2411 N N . ILE A 1 311 ? -16.308 1.326 30.528 1.00 84.69 311 ILE A N 1
ATOM 2412 C CA . ILE A 1 311 ? -14.948 0.798 30.507 1.00 84.69 311 ILE A CA 1
ATOM 2413 C C . ILE A 1 311 ? -14.047 1.852 29.874 1.00 84.69 311 ILE A C 1
ATOM 2415 O O . ILE A 1 311 ? -14.294 2.314 28.761 1.00 84.69 311 ILE A O 1
ATOM 2419 N N . LEU A 1 312 ? -12.971 2.211 30.576 1.00 84.31 312 LEU A N 1
ATOM 2420 C CA . LEU A 1 312 ? -11.968 3.121 30.044 1.00 84.31 312 LEU A CA 1
ATOM 2421 C C . LEU A 1 312 ? -11.135 2.406 28.980 1.00 84.31 312 LEU A C 1
ATOM 2423 O O . LEU A 1 312 ? -10.388 1.476 29.281 1.00 84.31 312 LEU A O 1
ATOM 2427 N N . ILE A 1 313 ? -11.224 2.881 27.743 1.00 83.31 313 ILE A N 1
ATOM 2428 C CA . ILE A 1 313 ? -10.351 2.463 26.646 1.00 83.31 313 ILE A CA 1
ATOM 2429 C C . ILE A 1 313 ? -9.229 3.498 26.487 1.00 83.31 313 ILE A C 1
ATOM 2431 O O . ILE A 1 313 ? -9.485 4.559 25.928 1.00 83.31 313 ILE A O 1
ATOM 2435 N N . PRO A 1 314 ? -7.994 3.251 26.952 1.00 71.00 314 PRO A N 1
ATOM 2436 C CA . PRO A 1 314 ? -6.903 4.216 26.784 1.00 71.00 314 PRO A CA 1
ATOM 2437 C C . PRO A 1 314 ? -6.458 4.338 25.314 1.00 71.00 314 PRO A C 1
ATOM 2439 O O . PRO A 1 314 ? -6.378 5.440 24.762 1.00 71.00 314 PRO A O 1
ATOM 2442 N N . ASP A 1 315 ? -6.269 3.197 24.646 1.00 77.44 315 ASP A N 1
ATOM 2443 C CA . ASP A 1 315 ? -5.856 3.108 23.244 1.00 77.44 315 ASP A CA 1
ATOM 2444 C C . ASP A 1 315 ? -7.024 2.662 22.372 1.00 77.44 315 ASP A C 1
ATOM 2446 O O . ASP A 1 315 ? -7.627 1.614 22.617 1.00 77.44 315 ASP A O 1
ATOM 2450 N N . GLY A 1 316 ? -7.328 3.447 21.340 1.00 86.38 316 GLY A N 1
ATOM 2451 C CA . GLY A 1 316 ? -8.343 3.057 20.372 1.00 86.38 316 GLY A CA 1
ATOM 2452 C C . GLY A 1 316 ? -7.803 1.994 19.421 1.00 86.38 316 GLY A C 1
ATOM 2453 O O . GLY A 1 316 ? -6.598 1.914 19.180 1.00 86.38 316 GLY A O 1
ATOM 2454 N N . PHE A 1 317 ? -8.677 1.176 18.851 1.00 91.00 317 PHE A N 1
ATOM 2455 C CA . PHE A 1 317 ? -8.299 0.296 17.757 1.00 91.00 317 PHE A CA 1
ATOM 2456 C C . PHE A 1 317 ? -9.454 0.035 16.790 1.00 91.00 317 PHE A C 1
ATOM 2458 O O . PHE A 1 317 ? -10.625 0.120 17.147 1.00 91.00 317 PHE A O 1
ATOM 2465 N N . THR A 1 318 ? -9.112 -0.279 15.545 1.00 92.81 318 THR A N 1
ATOM 2466 C CA . THR A 1 318 ? -10.042 -0.696 14.491 1.00 92.81 318 THR A CA 1
ATOM 2467 C C . THR A 1 318 ? -9.628 -2.066 13.987 1.00 92.81 318 THR A C 1
ATOM 2469 O O . THR A 1 318 ? -8.511 -2.215 13.504 1.00 92.81 318 THR A O 1
ATOM 2472 N N . CYS A 1 319 ? -10.521 -3.045 14.060 1.00 93.62 319 CYS A N 1
ATOM 2473 C CA . CYS A 1 319 ? -10.361 -4.362 13.457 1.00 93.62 319 CYS A CA 1
ATOM 2474 C C . CYS A 1 319 ? -11.195 -4.435 12.176 1.00 93.62 319 CYS A C 1
ATOM 2476 O O . CYS A 1 319 ? -12.387 -4.137 12.210 1.00 93.62 319 CYS A O 1
ATOM 2478 N N . ALA A 1 320 ? -10.607 -4.895 11.077 1.00 92.94 320 ALA A N 1
ATOM 2479 C CA . ALA A 1 320 ? -11.327 -5.117 9.825 1.00 92.94 320 ALA A CA 1
ATOM 2480 C C . ALA A 1 320 ? -10.796 -6.352 9.094 1.00 92.94 320 ALA A C 1
ATOM 2482 O O . ALA A 1 320 ? -9.655 -6.770 9.308 1.00 92.94 320 ALA A O 1
ATOM 2483 N N . GLU A 1 321 ? -11.614 -6.927 8.216 1.00 90.94 321 GLU A N 1
ATOM 2484 C CA . GLU A 1 321 ? -11.149 -7.855 7.187 1.00 90.94 321 GLU A CA 1
ATOM 2485 C C . GLU A 1 321 ? -11.073 -7.121 5.852 1.00 90.94 321 GLU A C 1
ATOM 2487 O O . GLU A 1 321 ? -12.064 -6.559 5.398 1.00 90.94 321 GLU A O 1
ATOM 2492 N N . VAL A 1 322 ? -9.901 -7.124 5.223 1.00 88.25 322 VAL A N 1
ATOM 2493 C CA . VAL A 1 322 ? -9.621 -6.423 3.966 1.00 88.25 322 VAL A CA 1
ATOM 2494 C C . VAL A 1 322 ? -9.154 -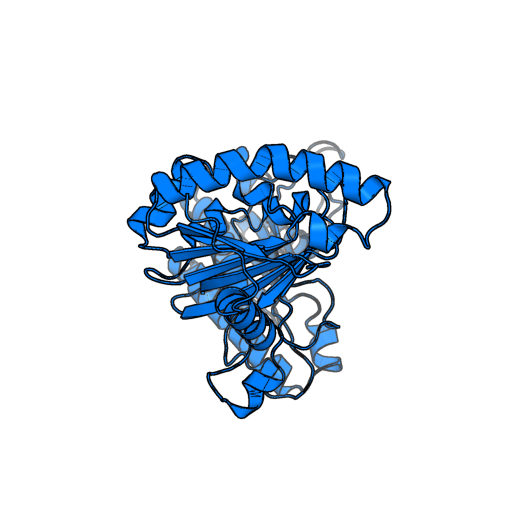7.394 2.888 1.00 88.25 322 VAL A C 1
ATOM 2496 O O . VAL A 1 322 ? -8.574 -8.431 3.190 1.00 88.25 322 VAL A O 1
ATOM 2499 N N . THR A 1 323 ? -9.398 -7.069 1.626 1.00 81.62 323 THR A N 1
ATOM 2500 C CA . THR A 1 323 ? -8.928 -7.829 0.468 1.00 81.62 323 THR A CA 1
ATOM 2501 C C . THR A 1 323 ? -7.621 -7.223 -0.035 1.00 81.62 323 THR A C 1
ATOM 2503 O O . THR A 1 323 ? -7.550 -6.025 -0.318 1.00 81.62 323 THR A O 1
ATOM 2506 N N . ALA A 1 324 ? -6.593 -8.058 -0.153 1.00 68.50 324 ALA A N 1
ATOM 2507 C CA . ALA A 1 324 ? -5.293 -7.714 -0.721 1.00 68.50 324 ALA A CA 1
ATOM 2508 C C . ALA A 1 324 ? -4.823 -8.879 -1.606 1.00 68.50 324 ALA A C 1
ATOM 2510 O O . ALA A 1 324 ? -4.794 -10.019 -1.139 1.00 68.50 324 ALA A O 1
ATOM 2511 N N . GLY A 1 325 ? -4.522 -8.621 -2.884 1.00 58.03 325 GLY A N 1
ATOM 2512 C CA . GLY A 1 325 ? -4.049 -9.648 -3.822 1.00 58.03 325 GLY A CA 1
ATOM 2513 C C . GLY A 1 325 ? -4.992 -10.846 -3.983 1.00 58.03 325 GLY A C 1
ATOM 2514 O O . GLY A 1 325 ? -4.542 -11.986 -4.062 1.00 58.03 325 GLY A O 1
ATOM 2515 N N . GLY A 1 326 ? -6.310 -10.616 -3.933 1.00 65.50 326 GLY A N 1
ATOM 2516 C CA . GLY A 1 326 ? -7.328 -11.674 -4.012 1.00 65.50 326 GLY A CA 1
ATOM 2517 C C . GLY A 1 326 ? -7.509 -12.510 -2.736 1.00 65.50 326 GLY A C 1
ATOM 2518 O O . GLY A 1 326 ? -8.366 -13.391 -2.710 1.00 65.50 326 GLY A O 1
ATOM 2519 N N . ALA A 1 327 ? -6.760 -12.228 -1.664 1.00 67.75 327 ALA A N 1
ATOM 2520 C CA . ALA A 1 327 ? -6.884 -12.902 -0.374 1.00 67.75 327 ALA A CA 1
ATOM 2521 C C . ALA A 1 327 ? -7.462 -11.974 0.709 1.00 67.75 327 ALA A C 1
ATOM 2523 O O . ALA A 1 327 ? -7.153 -10.784 0.773 1.00 67.75 327 ALA A O 1
ATOM 2524 N N . SER A 1 328 ? -8.280 -12.532 1.606 1.00 82.00 328 SER A N 1
ATOM 2525 C CA . SER A 1 328 ? -8.857 -11.809 2.748 1.00 82.00 328 SER A CA 1
ATOM 2526 C C . SER A 1 328 ? -7.913 -11.799 3.950 1.00 82.00 328 SER A C 1
ATOM 2528 O O . SER A 1 328 ? -7.443 -12.846 4.386 1.00 82.00 328 SER A O 1
ATOM 2530 N N . LYS A 1 329 ? -7.673 -10.628 4.535 1.00 79.06 329 LYS A N 1
ATOM 2531 C CA . LYS A 1 329 ? -6.718 -10.368 5.616 1.00 79.06 329 LYS A CA 1
ATOM 2532 C C . LYS A 1 329 ? -7.401 -9.680 6.782 1.00 79.06 329 LYS A C 1
ATOM 2534 O O . LYS A 1 329 ? -7.995 -8.627 6.601 1.00 79.06 329 LYS A O 1
ATOM 2539 N N . SER A 1 330 ? -7.271 -10.218 7.993 1.00 87.56 330 SER A N 1
ATOM 2540 C CA . SER A 1 330 ? -7.655 -9.456 9.185 1.00 87.56 330 SER A CA 1
ATOM 2541 C C . SER A 1 330 ? -6.546 -8.460 9.515 1.00 87.56 330 SER A C 1
ATOM 2543 O O . SER A 1 330 ? -5.382 -8.850 9.579 1.00 87.56 330 SER A O 1
ATOM 2545 N N . VAL A 1 331 ? -6.902 -7.200 9.742 1.00 88.81 331 VAL A N 1
ATOM 2546 C CA . VAL A 1 331 ? -5.988 -6.134 10.162 1.00 88.81 331 VAL A CA 1
ATOM 2547 C C . VAL A 1 331 ? -6.502 -5.450 11.424 1.00 88.81 331 VAL A C 1
ATOM 2549 O O . VAL A 1 331 ? -7.708 -5.432 11.677 1.00 88.81 331 VAL A O 1
ATOM 2552 N N . VAL A 1 332 ? -5.582 -4.904 12.219 1.00 90.50 332 VAL A N 1
ATOM 2553 C CA . VAL A 1 332 ? -5.868 -4.061 13.379 1.00 90.50 332 VAL A CA 1
ATOM 2554 C C . VAL A 1 332 ? -5.044 -2.789 13.307 1.00 90.50 332 VAL A C 1
ATOM 2556 O O . VAL A 1 332 ? -3.820 -2.842 13.383 1.00 90.50 332 VAL A O 1
ATOM 2559 N N . LEU A 1 333 ? -5.720 -1.649 13.210 1.00 89.44 333 LEU A N 1
ATOM 2560 C CA . LEU A 1 333 ? -5.121 -0.334 13.394 1.00 89.44 333 LEU A CA 1
ATOM 2561 C C . LEU A 1 333 ? -5.233 0.035 14.874 1.00 89.44 333 LEU A C 1
ATOM 2563 O O . LEU A 1 333 ? -6.344 0.184 15.372 1.00 89.44 333 LEU A O 1
ATOM 2567 N N . ARG A 1 334 ? -4.114 0.161 15.583 1.00 87.00 334 ARG A N 1
ATOM 2568 C CA . ARG A 1 334 ? -4.047 0.578 16.986 1.00 87.00 334 ARG A CA 1
ATOM 2569 C C . ARG A 1 334 ? -3.593 2.030 17.072 1.00 87.00 334 ARG A C 1
ATOM 2571 O O . ARG A 1 334 ? -2.516 2.378 16.600 1.00 87.00 334 ARG A O 1
ATOM 2578 N N . ASP A 1 335 ? -4.407 2.846 17.718 1.00 80.44 335 ASP A N 1
ATOM 2579 C CA . ASP A 1 335 ? -4.194 4.269 17.953 1.00 80.44 335 ASP A CA 1
ATOM 2580 C C . ASP A 1 335 ? -3.825 4.485 19.426 1.00 80.44 335 ASP A C 1
ATOM 2582 O O . ASP A 1 335 ? -4.667 4.351 20.324 1.00 80.44 335 ASP A O 1
ATOM 2586 N N . ILE A 1 336 ? -2.540 4.748 19.677 1.00 61.53 336 ILE A N 1
ATOM 2587 C CA . ILE A 1 336 ? -1.995 4.848 21.029 1.00 61.53 336 ILE A CA 1
ATOM 2588 C C . ILE A 1 336 ? -2.375 6.216 21.624 1.00 61.53 336 ILE A C 1
ATOM 2590 O O . ILE A 1 336 ? -1.841 7.254 21.241 1.00 61.53 336 ILE A O 1
ATOM 2594 N N . ASN A 1 337 ? -3.264 6.198 22.624 1.00 55.38 337 ASN A N 1
ATOM 2595 C CA . ASN A 1 337 ? -3.807 7.323 23.395 1.00 55.38 337 ASN A CA 1
ATOM 2596 C C . ASN A 1 337 ? -4.654 8.355 22.620 1.00 55.38 337 ASN A C 1
ATOM 2598 O O . ASN A 1 337 ? -4.300 9.519 22.456 1.00 55.38 337 ASN A O 1
ATOM 2602 N N . SER A 1 338 ? -5.885 7.934 22.332 1.00 52.16 338 SER A N 1
ATOM 2603 C CA . SER A 1 338 ? -7.010 8.622 21.671 1.00 52.16 338 SER A CA 1
ATOM 2604 C C . SER A 1 338 ? -7.535 9.969 22.249 1.00 52.16 338 SER A C 1
ATOM 2606 O O . SER A 1 338 ? -8.597 10.004 22.866 1.00 52.16 338 SER A O 1
ATOM 2608 N N . GLY A 1 339 ? -6.845 11.091 22.014 1.00 51.81 339 GLY A N 1
ATOM 2609 C CA . GLY A 1 339 ? -7.418 12.453 22.091 1.00 51.81 339 GLY A CA 1
ATOM 2610 C C . GLY A 1 339 ? -7.523 13.108 20.702 1.00 51.81 339 GLY A C 1
ATOM 2611 O O . GLY A 1 339 ? -6.803 12.712 19.784 1.00 51.81 339 GLY A O 1
ATOM 2612 N N . ALA A 1 340 ? -8.404 14.095 20.489 1.00 49.28 340 ALA A N 1
ATOM 2613 C CA . ALA A 1 340 ? -8.519 14.791 19.192 1.00 49.28 340 ALA A CA 1
ATOM 2614 C C . ALA A 1 340 ? -7.265 15.599 18.788 1.00 49.28 340 ALA A C 1
ATOM 2616 O O . ALA A 1 340 ? -7.079 15.870 17.605 1.00 49.28 340 ALA A O 1
ATOM 2617 N N . LYS A 1 341 ? -6.394 15.951 19.747 1.00 53.31 341 LYS A N 1
ATOM 2618 C CA . LYS A 1 341 ? -5.225 16.838 19.552 1.00 53.31 341 LYS A CA 1
ATOM 2619 C C . LYS A 1 341 ? -3.856 16.174 19.754 1.00 53.31 341 LYS A C 1
ATOM 2621 O O . LYS A 1 341 ? -2.866 16.871 19.938 1.00 53.31 341 LYS A O 1
ATOM 2626 N N . THR A 1 342 ? -3.778 14.846 19.791 1.00 54.28 342 THR A N 1
ATOM 2627 C CA . THR A 1 342 ? -2.518 14.151 20.097 1.00 54.28 342 THR A CA 1
ATOM 2628 C C . THR A 1 342 ? -1.839 13.627 18.830 1.00 54.28 342 THR A C 1
ATOM 2630 O O . THR A 1 342 ? -2.362 12.708 18.198 1.00 54.28 342 THR A O 1
ATOM 2633 N N . ASP A 1 343 ? -0.659 14.166 18.503 1.00 59.62 343 ASP A N 1
ATOM 2634 C CA . ASP A 1 343 ? 0.284 13.637 17.501 1.00 59.62 343 ASP A CA 1
ATOM 2635 C C . ASP A 1 343 ? 0.973 12.380 18.041 1.00 59.62 343 ASP A C 1
ATOM 2637 O O . ASP A 1 343 ? 2.129 12.396 18.461 1.00 59.62 343 ASP A O 1
ATOM 2641 N N . LYS A 1 344 ? 0.214 11.288 18.134 1.00 69.88 344 LYS A N 1
ATOM 2642 C CA . LYS A 1 344 ? 0.712 10.022 18.668 1.00 69.88 344 LYS A CA 1
ATOM 2643 C C . LYS A 1 344 ? 0.785 8.943 17.604 1.00 69.88 344 LYS A C 1
ATOM 2645 O O . LYS A 1 344 ? 0.034 8.931 16.625 1.00 69.88 344 LYS A O 1
ATOM 2650 N N . ILE A 1 345 ? 1.708 8.021 17.858 1.00 75.44 345 ILE A N 1
ATOM 2651 C CA . ILE A 1 345 ? 2.038 6.918 16.971 1.00 75.44 345 ILE A CA 1
ATOM 2652 C C . ILE A 1 345 ? 0.812 6.023 16.782 1.00 75.44 345 ILE A C 1
ATOM 2654 O O . ILE A 1 345 ? 0.175 5.589 17.744 1.00 75.44 345 ILE A O 1
ATOM 2658 N N . THR A 1 346 ? 0.506 5.721 15.525 1.00 81.31 346 THR A N 1
ATOM 2659 C CA . THR A 1 346 ? -0.517 4.745 15.140 1.00 81.31 346 THR A CA 1
ATOM 2660 C C . THR A 1 346 ? 0.166 3.553 14.485 1.00 81.31 346 THR A C 1
ATOM 2662 O O . THR A 1 346 ? 1.054 3.723 13.656 1.00 81.31 346 THR A O 1
ATOM 2665 N N . MET A 1 347 ? -0.240 2.340 14.842 1.00 84.50 347 MET A N 1
ATOM 2666 C CA . MET A 1 347 ? 0.368 1.104 14.348 1.00 84.50 347 MET A CA 1
ATOM 2667 C C . MET A 1 347 ? -0.672 0.260 13.622 1.00 84.50 347 MET A C 1
ATOM 2669 O O . MET A 1 347 ? -1.774 0.069 14.134 1.00 84.50 347 MET A O 1
ATOM 2673 N N . LEU A 1 348 ? -0.331 -0.282 12.458 1.00 85.06 348 LEU A N 1
ATOM 2674 C CA . LEU A 1 348 ? -1.171 -1.236 11.740 1.00 85.06 348 LEU A CA 1
ATOM 2675 C C . LEU A 1 348 ? -0.560 -2.631 11.834 1.00 85.06 348 LEU A C 1
ATOM 2677 O O . LEU A 1 348 ? 0.598 -2.835 11.479 1.00 85.06 348 LEU A O 1
ATOM 2681 N N . PHE A 1 349 ? -1.361 -3.598 12.266 1.00 82.50 349 PHE A N 1
ATOM 2682 C CA . PHE A 1 349 ? -0.996 -5.006 12.366 1.00 82.50 349 PHE A CA 1
ATOM 2683 C C . PHE A 1 349 ? -1.848 -5.839 11.415 1.00 82.50 349 PHE A C 1
ATOM 2685 O O . PHE A 1 349 ? -3.069 -5.701 11.400 1.00 82.50 349 PHE A O 1
ATOM 2692 N N . ALA A 1 350 ? -1.237 -6.755 10.677 1.00 81.69 350 ALA A N 1
ATOM 2693 C CA . ALA A 1 350 ? -1.926 -7.771 9.899 1.00 81.69 350 ALA A CA 1
ATOM 2694 C C . ALA A 1 350 ? -1.877 -9.120 10.622 1.00 81.69 350 ALA A C 1
ATOM 2696 O O . ALA A 1 350 ? -0.862 -9.510 11.199 1.00 81.69 350 ALA A O 1
ATOM 2697 N N . CYS A 1 351 ? -2.980 -9.863 10.559 1.00 79.94 351 CYS A N 1
ATOM 2698 C CA . CYS A 1 351 ? -3.048 -11.197 11.128 1.00 79.94 351 CYS A CA 1
ATOM 2699 C C . CYS A 1 351 ? -2.048 -12.118 10.428 1.00 79.94 351 CYS A C 1
ATOM 2701 O O . CYS A 1 351 ? -2.004 -12.211 9.196 1.00 79.94 351 CYS A O 1
ATOM 2703 N N . ILE A 1 352 ? -1.285 -12.841 11.244 1.00 69.00 352 ILE A N 1
ATOM 2704 C CA . ILE A 1 352 ? -0.277 -13.796 10.784 1.00 69.00 352 ILE A CA 1
ATOM 2705 C C . ILE A 1 352 ? -0.694 -15.257 10.957 1.00 69.00 352 ILE A C 1
ATOM 2707 O O . ILE A 1 352 ? 0.086 -16.153 10.665 1.00 69.00 352 ILE A O 1
ATOM 2711 N N . CYS A 1 353 ? -1.907 -15.513 11.444 1.00 70.00 353 CYS A N 1
ATOM 2712 C CA . CYS A 1 353 ? -2.388 -16.868 11.676 1.00 70.00 353 CYS A CA 1
ATOM 2713 C C . CYS A 1 353 ? -3.028 -17.441 10.410 1.00 70.00 353 CYS A C 1
ATOM 2715 O O . CYS A 1 353 ? -4.032 -16.907 9.938 1.00 70.00 353 CYS A O 1
ATOM 2717 N N . ASP A 1 354 ? -2.548 -18.597 9.950 1.00 62.41 354 ASP A N 1
ATOM 2718 C CA . ASP A 1 354 ? -3.150 -19.402 8.871 1.00 62.41 354 ASP A CA 1
ATOM 2719 C C . ASP A 1 354 ? -4.433 -20.129 9.315 1.00 62.41 354 ASP A C 1
ATOM 2721 O O . ASP A 1 354 ? -4.705 -21.254 8.913 1.00 62.41 354 ASP A O 1
ATOM 2725 N N . ARG A 1 355 ? -5.218 -19.520 10.215 1.00 59.22 355 ARG A N 1
ATOM 2726 C CA . ARG A 1 355 ? -6.322 -20.164 10.958 1.00 59.22 355 ARG A CA 1
ATOM 2727 C C . ARG A 1 355 ? -5.893 -21.303 11.902 1.00 59.22 355 ARG A C 1
ATOM 2729 O O . ARG A 1 355 ? -6.758 -21.932 12.506 1.00 59.22 355 ARG A O 1
ATOM 2736 N N . ASP A 1 356 ? -4.593 -21.506 12.114 1.00 59.69 356 ASP A N 1
ATOM 2737 C CA . ASP A 1 356 ? -4.064 -22.363 13.180 1.00 59.69 356 ASP A CA 1
ATOM 2738 C C . ASP A 1 356 ? -4.393 -21.770 14.563 1.00 59.69 356 ASP A C 1
ATOM 2740 O O . ASP A 1 356 ? -3.917 -20.690 14.934 1.00 59.69 356 ASP A O 1
ATOM 2744 N N . ARG A 1 357 ? -5.214 -22.493 15.335 1.00 63.12 357 ARG A N 1
ATOM 2745 C CA . ARG A 1 357 ? -5.669 -22.086 16.673 1.00 63.12 357 ARG A CA 1
ATOM 2746 C C . ARG A 1 357 ? -4.524 -21.935 17.673 1.00 63.12 357 ARG A C 1
ATOM 2748 O O . ARG A 1 357 ? -4.627 -21.098 18.566 1.00 63.12 357 ARG A O 1
ATOM 2755 N N . SER A 1 358 ? -3.433 -22.688 17.527 1.00 61.59 358 SER A N 1
ATOM 2756 C CA . SER A 1 358 ? -2.291 -22.606 18.447 1.00 61.59 358 SER A CA 1
ATOM 2757 C C . SER A 1 358 ? -1.610 -21.230 18.379 1.00 61.59 358 SER A C 1
ATOM 2759 O O . SER A 1 358 ? -1.270 -20.637 19.406 1.00 61.59 358 SER A O 1
ATOM 2761 N N . ARG A 1 359 ? -1.521 -20.659 17.170 1.00 64.12 359 ARG A N 1
ATOM 2762 C CA . ARG A 1 359 ? -0.874 -19.368 16.883 1.00 64.12 359 ARG A CA 1
ATOM 2763 C C . ARG A 1 359 ? -1.766 -18.158 17.161 1.00 64.12 359 ARG A C 1
ATOM 2765 O O . ARG A 1 359 ? -1.247 -17.069 17.404 1.00 64.12 359 ARG A O 1
ATOM 2772 N N . GLN A 1 360 ? -3.090 -18.331 17.172 1.00 70.75 360 GLN A N 1
ATOM 2773 C CA . GLN A 1 360 ? -4.047 -17.244 17.440 1.00 70.75 360 GLN A CA 1
ATOM 2774 C C . GLN A 1 360 ? -3.842 -16.597 18.813 1.00 70.75 360 GLN A C 1
ATOM 2776 O O . GLN A 1 360 ? -3.984 -15.383 18.937 1.00 70.75 360 GLN A O 1
ATOM 2781 N N . SER A 1 361 ? -3.441 -17.383 19.817 1.00 65.62 361 SER A N 1
ATOM 2782 C CA . SER A 1 361 ? -3.186 -16.906 21.185 1.00 65.62 361 SER A CA 1
ATOM 2783 C C . SER A 1 361 ? -2.042 -15.886 21.291 1.00 65.62 361 SER A C 1
ATOM 2785 O O . SER A 1 361 ? -2.020 -15.087 22.224 1.00 65.62 361 SER A O 1
ATOM 2787 N N . ARG A 1 362 ? -1.111 -15.884 20.327 1.00 67.88 362 ARG A N 1
ATOM 2788 C CA . ARG A 1 362 ? 0.062 -14.994 20.288 1.00 67.88 362 ARG A CA 1
ATOM 2789 C C . ARG A 1 362 ? -0.069 -13.864 19.260 1.00 67.88 362 ARG A C 1
ATOM 2791 O O . ARG A 1 362 ? 0.791 -12.993 19.195 1.00 67.88 362 ARG A O 1
ATOM 2798 N N . CYS A 1 363 ? -1.127 -13.861 18.447 1.00 76.69 363 CYS A N 1
ATOM 2799 C CA . CYS A 1 363 ? -1.325 -12.859 17.404 1.00 76.69 363 CYS A CA 1
ATOM 2800 C C . CYS A 1 363 ? -2.049 -11.623 17.945 1.00 76.69 363 CYS A C 1
ATOM 2802 O O . CYS A 1 363 ? -3.190 -11.711 18.403 1.00 76.69 363 CYS A O 1
ATOM 2804 N N . ILE A 1 364 ? -1.418 -10.453 17.805 1.00 81.06 364 ILE A N 1
ATOM 2805 C CA . ILE A 1 364 ? -1.973 -9.161 18.238 1.00 81.06 364 ILE A CA 1
ATOM 2806 C C . ILE A 1 364 ? -3.327 -8.896 17.571 1.00 81.06 364 ILE A C 1
ATOM 2808 O O . ILE A 1 364 ? -4.290 -8.540 18.248 1.00 81.06 364 ILE A O 1
ATOM 2812 N N . THR A 1 365 ? -3.428 -9.121 16.259 1.00 85.88 365 THR A N 1
ATOM 2813 C CA . THR A 1 365 ? -4.664 -8.914 15.492 1.00 85.88 365 THR A CA 1
ATOM 2814 C C . THR A 1 365 ? -5.806 -9.797 16.005 1.00 85.88 365 THR A C 1
ATOM 2816 O O . THR A 1 365 ? -6.909 -9.301 16.232 1.00 85.88 365 THR A O 1
ATOM 2819 N N . CYS A 1 366 ? -5.546 -11.090 16.243 1.00 84.12 366 CYS A N 1
ATOM 2820 C CA . CYS A 1 366 ? -6.554 -12.012 16.776 1.00 84.12 366 CYS A CA 1
ATOM 2821 C C . CYS A 1 366 ? -6.969 -11.628 18.202 1.00 84.12 366 CYS A C 1
ATOM 2823 O O . CYS A 1 366 ? -8.162 -11.549 18.490 1.00 84.12 366 CYS A O 1
ATOM 2825 N N . GLY A 1 367 ? -6.000 -11.329 19.074 1.00 84.94 367 GLY A N 1
ATOM 2826 C CA . GLY A 1 367 ? -6.258 -10.945 20.461 1.00 84.94 367 GLY A CA 1
ATOM 2827 C C . GLY A 1 367 ? -7.055 -9.644 20.593 1.00 84.94 367 GLY A C 1
ATOM 2828 O O . GLY A 1 367 ? -7.988 -9.574 21.391 1.00 84.94 367 GLY A O 1
ATOM 2829 N N . MET A 1 368 ? -6.743 -8.623 19.788 1.00 88.25 368 MET A N 1
ATOM 2830 C CA . MET A 1 368 ? -7.483 -7.353 19.786 1.00 88.25 368 MET A CA 1
ATOM 2831 C C . MET A 1 368 ? -8.902 -7.513 19.237 1.00 88.25 368 MET A C 1
ATOM 2833 O O . MET A 1 368 ? -9.844 -6.954 19.800 1.00 88.25 368 MET A O 1
ATOM 2837 N N . ARG A 1 369 ? -9.087 -8.319 18.183 1.00 88.88 369 ARG A N 1
ATOM 2838 C CA . ARG A 1 369 ? -10.422 -8.616 17.649 1.00 88.88 369 ARG A CA 1
ATOM 2839 C C . ARG A 1 369 ? -11.292 -9.340 18.670 1.00 88.88 369 ARG A C 1
ATOM 2841 O O . ARG A 1 369 ? -12.433 -8.940 18.882 1.00 88.88 369 ARG A O 1
ATOM 2848 N N . GLU A 1 370 ? -10.742 -10.354 19.332 1.00 87.75 370 GLU A N 1
ATOM 2849 C CA . GLU A 1 370 ? -11.431 -11.084 20.397 1.00 87.75 370 GLU A CA 1
ATOM 2850 C C . GLU A 1 370 ? -11.763 -10.171 21.585 1.00 87.75 370 GLU A C 1
ATOM 2852 O O . GLU A 1 370 ? -12.890 -10.174 22.077 1.00 87.75 370 GLU A O 1
ATOM 2857 N N . ARG A 1 371 ? -10.819 -9.318 22.007 1.00 86.75 371 ARG A N 1
ATOM 2858 C CA . ARG A 1 371 ? -11.061 -8.310 23.048 1.00 86.75 371 ARG A CA 1
ATOM 2859 C C . ARG A 1 371 ? -12.228 -7.399 22.680 1.00 86.75 371 ARG A C 1
ATOM 2861 O O . ARG A 1 371 ? -13.106 -7.187 23.508 1.00 86.75 371 ARG A O 1
ATOM 2868 N N . GLY A 1 372 ? -12.242 -6.864 21.463 1.00 87.31 372 GLY A N 1
ATOM 2869 C CA . GLY A 1 372 ? -13.324 -5.997 21.015 1.00 87.31 372 GLY A CA 1
ATOM 2870 C C . GLY A 1 372 ? -14.679 -6.714 20.988 1.00 87.31 372 GLY A C 1
ATOM 2871 O O . GLY A 1 372 ? -15.678 -6.121 21.380 1.00 87.31 372 GLY A O 1
ATOM 2872 N N . ARG A 1 373 ? -14.731 -7.986 20.566 1.00 88.81 373 ARG A N 1
ATOM 2873 C CA . ARG A 1 373 ? -15.979 -8.771 20.583 1.00 88.81 373 ARG A CA 1
ATOM 2874 C C . ARG A 1 373 ? -16.512 -8.959 21.994 1.00 88.81 373 ARG A C 1
ATOM 2876 O O . ARG A 1 373 ? -17.672 -8.659 22.243 1.00 88.81 373 ARG A O 1
ATOM 2883 N N . ARG A 1 374 ? -15.643 -9.330 22.937 1.00 87.62 374 ARG A N 1
ATOM 2884 C CA . ARG A 1 374 ? -16.014 -9.438 24.356 1.00 87.62 374 ARG A CA 1
ATOM 2885 C C . ARG A 1 374 ? -16.485 -8.114 24.947 1.00 87.62 374 ARG A C 1
ATOM 2887 O O . ARG A 1 374 ? -17.353 -8.115 25.810 1.00 87.62 374 ARG A O 1
ATOM 2894 N N . LEU A 1 375 ? -15.916 -6.992 24.500 1.00 86.31 375 LEU A N 1
ATOM 2895 C CA . LEU A 1 375 ? -16.391 -5.663 24.884 1.00 86.31 375 LEU A CA 1
ATOM 2896 C C . LEU A 1 375 ? -17.804 -5.398 24.341 1.00 86.31 375 LEU A C 1
ATOM 2898 O O . LEU A 1 375 ? -18.652 -4.958 25.107 1.00 86.31 375 LEU A O 1
ATOM 2902 N N . ALA A 1 376 ? -18.074 -5.729 23.074 1.00 83.25 376 ALA A N 1
ATOM 2903 C CA . ALA A 1 376 ? -19.404 -5.588 22.470 1.00 83.25 376 ALA A CA 1
ATOM 2904 C C . ALA A 1 376 ? -20.467 -6.490 23.127 1.00 83.25 376 ALA A C 1
ATOM 2906 O O . ALA A 1 376 ? -21.635 -6.125 23.187 1.00 83.25 376 ALA A O 1
ATOM 2907 N N . GLU A 1 377 ? -20.066 -7.666 23.608 1.00 82.69 377 GLU A N 1
ATOM 2908 C CA . GLU A 1 377 ? -20.941 -8.635 24.282 1.00 82.69 377 GLU A CA 1
ATOM 2909 C C . GLU A 1 377 ? -21.093 -8.361 25.790 1.00 82.69 377 GLU A C 1
ATOM 2911 O O . GLU A 1 377 ? -21.901 -9.003 26.462 1.00 82.69 377 GLU A O 1
ATOM 2916 N N . SER A 1 378 ? -20.317 -7.425 26.348 1.00 69.31 378 SER A N 1
ATOM 2917 C CA . SER A 1 378 ? -20.294 -7.163 27.786 1.00 69.31 378 SER A CA 1
ATOM 2918 C C . SER A 1 378 ? -21.606 -6.525 28.264 1.00 69.31 378 SER A C 1
ATOM 2920 O O . SER A 1 378 ? -21.978 -5.456 27.776 1.00 69.31 378 SER A O 1
ATOM 2922 N N . PRO A 1 379 ? -22.261 -7.073 29.307 1.00 52.78 379 PRO A N 1
ATOM 2923 C CA . PRO A 1 379 ? -23.488 -6.508 29.877 1.00 52.78 379 PRO A CA 1
ATOM 2924 C C . PRO A 1 379 ? -23.299 -5.141 30.565 1.00 52.78 379 PRO A C 1
ATOM 2926 O O . PRO A 1 379 ? -24.275 -4.546 31.010 1.00 52.78 379 PRO A O 1
ATOM 2929 N N . ARG A 1 380 ? -22.058 -4.633 30.664 1.00 53.91 380 ARG A N 1
ATOM 2930 C CA . ARG A 1 380 ? -21.734 -3.274 31.146 1.00 53.91 380 ARG A CA 1
ATOM 2931 C C . ARG A 1 380 ? -21.692 -2.216 30.033 1.00 53.91 380 ARG A C 1
ATOM 2933 O O . ARG A 1 380 ? -21.338 -1.070 30.299 1.00 53.91 380 ARG A O 1
ATOM 2940 N N . GLY A 1 381 ? -21.990 -2.588 28.788 1.00 47.09 381 GLY A N 1
ATOM 2941 C CA . GLY A 1 381 ? -22.344 -1.620 27.759 1.00 47.09 381 GLY A CA 1
ATOM 2942 C C . GLY A 1 381 ? -23.781 -1.190 27.999 1.00 47.09 381 GLY A C 1
ATOM 2943 O O . GLY A 1 381 ? -24.694 -1.997 27.816 1.00 47.09 381 GLY A O 1
ATOM 2944 N N . SER A 1 382 ? -24.008 0.051 28.424 1.00 43.09 382 SER A N 1
ATOM 2945 C CA . SER A 1 382 ? -25.347 0.608 28.321 1.00 43.09 382 SER A CA 1
ATOM 2946 C C . SER A 1 382 ? -25.655 0.644 26.827 1.00 43.09 382 SER A C 1
ATOM 2948 O O . SER A 1 382 ? -25.069 1.393 26.044 1.00 43.09 382 SER A O 1
ATOM 2950 N N . ALA A 1 383 ? -26.536 -0.247 26.378 1.00 40.94 383 ALA A N 1
ATOM 2951 C CA . ALA A 1 383 ? -27.151 -0.059 25.085 1.00 40.94 383 ALA A CA 1
ATOM 2952 C C . ALA A 1 383 ? -27.917 1.258 25.205 1.00 40.94 383 ALA A C 1
ATOM 2954 O O . ALA A 1 383 ? -29.014 1.289 25.763 1.00 40.94 383 ALA A O 1
ATOM 2955 N N . ALA A 1 384 ? -27.331 2.349 24.718 1.00 36.75 384 ALA A N 1
ATOM 2956 C CA . ALA A 1 384 ? -28.083 3.526 24.339 1.00 36.75 384 ALA A CA 1
ATOM 2957 C C . ALA A 1 384 ? -28.956 3.107 23.148 1.00 36.75 384 ALA A C 1
ATOM 2959 O O . ALA A 1 384 ? -28.661 3.404 21.996 1.00 36.75 384 ALA A O 1
ATOM 2960 N N . ARG A 1 385 ? -29.997 2.315 23.433 1.00 35.31 385 ARG A N 1
ATOM 2961 C CA . ARG A 1 385 ? -31.150 2.174 22.558 1.00 35.31 385 ARG A CA 1
ATOM 2962 C C . ARG A 1 385 ? -31.812 3.544 22.586 1.00 35.31 385 ARG A C 1
ATOM 2964 O O . ARG A 1 385 ? -32.458 3.883 23.576 1.00 35.31 385 ARG A O 1
ATOM 2971 N N . VAL A 1 386 ? -31.533 4.345 21.562 1.00 33.62 386 VAL A N 1
ATOM 2972 C CA . VAL A 1 386 ? -32.418 5.446 21.174 1.00 33.62 386 VAL A CA 1
ATOM 2973 C C . VAL A 1 386 ? -33.601 4.835 20.449 1.00 33.62 386 VAL A C 1
ATOM 2975 O O . VAL A 1 386 ? -33.348 3.962 19.586 1.00 33.62 386 VAL A O 1
#